Protein AF-A0A6C0JLX3-F1 (afdb_monomer_lite)

Foldseek 3Di:
DQDDDDLVVLVPDFLVVLVVSLVVLVVQQFPADDLVPQDRDPVSSVVSSVRSVVRVVVDHPPDDDDDDDDDDPQDQLADPAPDLCCQLPVPDLVVLCVSCVSNVHDCDDSSVSSVVSVVSNPDDPDDDDDDDDDDDDDDDDDCPDPVVVVVVVVVVVVPDVDPVVLLVLCVVLVQWDAPPVGDTDDSVPDDPVVSSVSSVVSVVPDDDDDDDDDDDDDDDDDDDDDDDDDDDDDDDDDDDDDDDDDDDDDDDDDDDDDPDPLLVVLVPDDLVVLVVVCVVVVFPDWDPDSVRSSLQVVQCVPFHWADVLVPRATPDQWEWEQQGVRTTTHHPVSLPPFDWDDDPNGIYTYHPVSVVVVVVSPPPPPPPPPVPPPPPVLPPAPDCPDPLVVLLLVLLVVLCVLVVHDSVVCPSPHSVRSVVSNVVSVVVVVVVVVVVVVVVVVVLVVVLVVLLVVLCVQVVDDSVVCPPPHSVRSVVSSVVSVVVVVVVVVVPPDDDDDDDDYDDDDDDDDDDDDDDDDDDDDDDDDDDDDDDDDDDPPDPDDPLVVVVVCVVVVPDPVVVVVVSVVVVCVVVVVDD

Structure (mmCIF, N/CA/C/O backbone):
data_AF-A0A6C0JLX3-F1
#
_entry.id   AF-A0A6C0JLX3-F1
#
loop_
_atom_site.group_PDB
_atom_site.id
_atom_site.type_symbol
_atom_site.label_atom_id
_atom_site.label_alt_id
_atom_site.label_comp_id
_atom_site.label_asym_id
_atom_site.label_entity_id
_atom_site.label_seq_id
_atom_site.pdbx_PDB_ins_code
_atom_site.Cartn_x
_atom_site.Cartn_y
_atom_site.Cartn_z
_atom_site.occupancy
_atom_site.B_iso_or_equiv
_atom_site.auth_seq_id
_atom_site.auth_comp_id
_atom_site.auth_asym_id
_atom_site.auth_atom_id
_atom_site.pdbx_PDB_model_num
ATOM 1 N N . MET A 1 1 ? -9.374 -22.641 16.831 1.00 67.62 1 MET A N 1
ATOM 2 C CA . MET A 1 1 ? -9.488 -24.105 16.638 1.00 67.62 1 MET A CA 1
ATOM 3 C C . MET A 1 1 ? -10.239 -24.366 15.337 1.00 67.62 1 MET A C 1
ATOM 5 O O . MET A 1 1 ? -11.322 -23.814 15.183 1.00 67.62 1 MET A O 1
ATOM 9 N N . VAL A 1 2 ? -9.698 -25.148 14.391 1.00 84.81 2 VAL A N 1
ATOM 10 C CA . VAL A 1 2 ? -10.466 -25.536 13.187 1.00 84.81 2 VAL A CA 1
ATOM 11 C C . VAL A 1 2 ? -11.671 -26.399 13.581 1.00 84.81 2 VAL A C 1
ATOM 13 O O . VAL A 1 2 ? -11.497 -27.456 14.186 1.00 84.81 2 VAL A O 1
ATOM 16 N N . LYS A 1 3 ? -12.888 -25.979 13.206 1.00 88.88 3 LYS A N 1
ATOM 17 C CA . LYS A 1 3 ? -14.103 -26.790 13.383 1.00 88.88 3 LYS A CA 1
ATOM 18 C C . LYS A 1 3 ? -13.960 -28.117 12.626 1.00 88.88 3 LYS A C 1
ATOM 20 O O . LYS A 1 3 ? -13.582 -28.139 11.449 1.00 88.88 3 LYS A O 1
ATOM 25 N N . LYS A 1 4 ? -14.254 -29.233 13.299 1.00 93.88 4 LYS A N 1
ATOM 26 C CA . LYS A 1 4 ? -14.321 -30.551 12.661 1.00 93.88 4 LYS A CA 1
ATOM 27 C C . LYS A 1 4 ? -15.535 -30.549 11.731 1.00 93.88 4 LYS A C 1
ATOM 29 O O . LYS A 1 4 ? -16.653 -30.349 12.182 1.00 93.88 4 LYS A O 1
ATOM 34 N N . LEU A 1 5 ? -15.286 -30.699 10.435 1.00 95.75 5 LEU A N 1
ATOM 35 C CA . LEU A 1 5 ? -16.343 -30.761 9.427 1.00 95.75 5 LEU A CA 1
ATOM 36 C C . LEU A 1 5 ? -16.840 -32.198 9.300 1.00 95.75 5 LEU A C 1
ATOM 38 O O . LEU A 1 5 ? -16.037 -33.133 9.275 1.00 95.75 5 LEU A O 1
ATOM 42 N N . GLU A 1 6 ? -18.152 -32.361 9.191 1.00 96.31 6 GLU A N 1
ATOM 43 C CA . GLU A 1 6 ? -18.768 -33.657 8.936 1.00 96.31 6 GLU A CA 1
ATOM 44 C C . GLU A 1 6 ? -18.538 -34.129 7.496 1.00 96.31 6 GLU A C 1
ATOM 46 O O . GLU A 1 6 ? -18.233 -33.355 6.583 1.00 96.31 6 GLU A O 1
ATOM 51 N N . SER A 1 7 ? -18.686 -35.438 7.274 1.00 95.12 7 SER A N 1
ATOM 52 C CA . SER A 1 7 ? -18.474 -36.018 5.945 1.00 95.12 7 SER A CA 1
ATOM 53 C C . SER A 1 7 ? -19.514 -35.567 4.917 1.00 95.12 7 SER A C 1
ATOM 55 O O . SER A 1 7 ? -19.206 -35.640 3.729 1.00 95.12 7 SER A O 1
ATOM 57 N N . SER A 1 8 ? -20.712 -35.168 5.350 1.00 96.31 8 SER A N 1
ATOM 58 C CA . SER A 1 8 ? -21.758 -34.560 4.518 1.00 96.31 8 SER A CA 1
ATOM 59 C C . SER A 1 8 ? -21.269 -33.222 3.967 1.00 96.31 8 SER A C 1
ATOM 61 O O . SER A 1 8 ? -21.089 -33.092 2.763 1.00 96.31 8 SER A O 1
ATOM 63 N N . VAL A 1 9 ? -20.871 -32.305 4.851 1.00 97.31 9 VAL A N 1
ATOM 64 C CA . VAL A 1 9 ? -20.365 -30.969 4.494 1.00 97.31 9 VAL A CA 1
ATOM 65 C C . VAL A 1 9 ? -19.181 -31.044 3.526 1.00 97.31 9 VAL A C 1
ATOM 67 O O . VAL A 1 9 ? -19.121 -30.310 2.546 1.00 97.31 9 VAL A O 1
ATOM 70 N N . LEU A 1 10 ? -18.243 -31.974 3.740 1.00 96.69 10 LEU A N 1
ATOM 71 C CA . LEU A 1 10 ? -17.091 -32.138 2.845 1.00 96.69 10 LEU A CA 1
ATOM 72 C C . LEU A 1 10 ? -17.468 -32.592 1.422 1.00 96.69 10 LEU A C 1
ATOM 74 O O . LEU A 1 10 ? -16.674 -32.370 0.504 1.00 96.69 10 LEU A O 1
ATOM 78 N N . LYS A 1 11 ? -18.618 -33.255 1.226 1.00 96.88 11 LYS A N 1
ATOM 79 C CA . LYS A 1 11 ? -19.082 -33.701 -0.101 1.00 96.88 11 LYS A CA 1
ATOM 80 C C . LYS A 1 11 ? -19.601 -32.547 -0.957 1.00 96.88 11 LYS A C 1
ATOM 82 O O . LYS A 1 11 ? -19.435 -32.619 -2.174 1.00 96.88 11 LYS A O 1
ATOM 87 N N . ASP A 1 12 ? -20.111 -31.494 -0.331 1.00 97.12 12 ASP A N 1
ATOM 88 C CA . ASP A 1 12 ? -20.737 -30.367 -1.030 1.00 97.12 12 ASP A CA 1
ATOM 89 C C . ASP A 1 12 ? -19.744 -29.227 -1.318 1.00 97.12 12 ASP A C 1
ATOM 91 O O . ASP A 1 12 ? -20.023 -28.309 -2.082 1.00 97.12 12 ASP A O 1
ATOM 95 N N . MET A 1 13 ? -18.536 -29.297 -0.750 1.00 97.06 13 MET A N 1
ATOM 96 C CA . MET A 1 13 ? -17.491 -28.295 -0.962 1.00 97.06 13 MET A CA 1
ATOM 97 C C . MET A 1 13 ? -16.813 -28.414 -2.334 1.00 97.06 13 MET A C 1
ATOM 99 O O . MET A 1 13 ? -16.452 -29.513 -2.781 1.00 97.06 13 MET A O 1
ATOM 103 N N . THR A 1 14 ? -16.540 -27.250 -2.934 1.00 97.94 14 THR A N 1
ATOM 104 C CA . THR A 1 14 ? -15.725 -27.090 -4.150 1.00 97.94 14 THR A CA 1
ATOM 105 C C . THR A 1 14 ? -14.242 -27.400 -3.889 1.00 97.94 14 THR A C 1
ATOM 107 O O . THR A 1 14 ? -13.784 -27.382 -2.740 1.00 97.94 14 THR A O 1
ATOM 110 N N . LEU A 1 15 ? -13.437 -27.641 -4.938 1.00 97.25 15 LEU A N 1
ATOM 111 C CA . LEU A 1 15 ? -11.987 -27.870 -4.792 1.00 97.25 15 LEU A CA 1
ATOM 112 C C . LEU A 1 15 ? -11.293 -26.703 -4.089 1.00 97.25 15 LEU A C 1
ATOM 114 O O . LEU A 1 15 ? -10.398 -26.907 -3.263 1.00 97.25 15 LEU A O 1
ATOM 118 N N . SER A 1 16 ? -11.705 -25.478 -4.421 1.00 97.44 16 SER A N 1
ATOM 119 C CA . SER A 1 16 ? -11.171 -24.255 -3.823 1.00 97.44 16 SER A CA 1
ATOM 120 C C . SER A 1 16 ? -11.383 -24.258 -2.311 1.00 97.44 16 SER A C 1
ATOM 122 O O . SER A 1 16 ? -10.439 -24.026 -1.549 1.00 97.44 16 SER A O 1
ATOM 124 N N . ASP A 1 17 ? -12.584 -24.619 -1.862 1.00 97.81 17 ASP A N 1
ATOM 125 C CA . ASP A 1 17 ? -12.930 -24.617 -0.442 1.00 97.81 17 ASP A CA 1
ATOM 126 C C . ASP A 1 17 ? -12.269 -25.776 0.307 1.00 97.81 17 ASP A C 1
ATOM 128 O O . ASP A 1 17 ? -11.737 -25.581 1.402 1.00 97.81 17 ASP A O 1
ATOM 132 N N . LEU A 1 18 ? -12.174 -26.957 -0.312 1.00 98.12 18 LEU A N 1
ATOM 133 C CA . LEU A 1 18 ? -11.423 -28.083 0.248 1.00 98.12 18 LEU A CA 1
ATOM 134 C C . LEU A 1 18 ? -9.931 -27.749 0.407 1.00 98.12 18 LEU A C 1
ATOM 136 O O . LEU A 1 18 ? -9.337 -28.055 1.442 1.00 98.12 18 LEU A O 1
ATOM 140 N N . LYS A 1 19 ? -9.310 -27.075 -0.573 1.00 98.00 19 LYS A N 1
ATOM 141 C CA . LYS A 1 19 ? -7.907 -26.631 -0.478 1.00 98.00 19 LYS A CA 1
ATOM 142 C C . LYS A 1 19 ? -7.716 -25.554 0.588 1.00 98.00 19 LYS A C 1
ATOM 144 O O . LYS A 1 19 ? -6.717 -25.598 1.312 1.00 98.00 19 LYS A O 1
ATOM 149 N N . LYS A 1 20 ? -8.651 -24.605 0.720 1.00 97.81 20 LYS A N 1
ATOM 150 C CA . LYS A 1 20 ? -8.637 -23.603 1.802 1.00 97.81 20 LYS A CA 1
ATOM 151 C C . LYS A 1 20 ? -8.721 -24.277 3.172 1.00 97.81 20 LYS A C 1
ATOM 153 O O . LYS A 1 20 ? -7.912 -23.963 4.045 1.00 97.81 20 LYS A O 1
ATOM 158 N N . HIS A 1 21 ? -9.618 -25.250 3.338 1.00 97.69 21 HIS A N 1
ATOM 159 C CA . HIS A 1 21 ? -9.776 -25.983 4.596 1.00 97.69 21 HIS A CA 1
ATOM 160 C C . HIS A 1 21 ? -8.551 -26.840 4.931 1.00 97.69 21 HIS A C 1
ATOM 162 O O . HIS A 1 21 ? -8.028 -26.765 6.041 1.00 97.69 21 HIS A O 1
ATOM 168 N N . ALA A 1 22 ? -8.002 -27.570 3.954 1.00 97.56 22 ALA A N 1
ATOM 169 C CA . ALA A 1 22 ? -6.751 -28.317 4.113 1.00 97.56 22 ALA A CA 1
ATOM 170 C C . ALA A 1 22 ? -5.570 -27.405 4.495 1.00 97.56 22 ALA A C 1
ATOM 172 O O . ALA A 1 22 ? -4.729 -27.771 5.320 1.00 97.56 22 ALA A O 1
ATOM 173 N N . LYS A 1 23 ? -5.516 -26.185 3.943 1.00 97.56 23 LYS A N 1
ATOM 174 C CA . LYS A 1 23 ? -4.525 -25.169 4.321 1.00 97.56 23 LYS A CA 1
ATOM 175 C C . LYS A 1 23 ? -4.720 -24.664 5.748 1.00 97.56 23 LYS A C 1
ATOM 177 O O . LYS A 1 23 ? -3.721 -24.467 6.437 1.00 97.56 23 LYS A O 1
ATOM 182 N N . SER A 1 24 ? -5.964 -24.487 6.193 1.00 96.69 24 SER A N 1
ATOM 183 C CA . SER A 1 24 ? -6.276 -24.137 7.583 1.00 96.69 24 SER A CA 1
ATOM 184 C C . SER A 1 24 ? -5.851 -25.245 8.546 1.00 96.69 24 SER A C 1
ATOM 186 O O . SER A 1 24 ? -5.139 -24.971 9.503 1.00 96.69 24 SER A O 1
ATOM 188 N N . LEU A 1 25 ? -6.187 -26.504 8.247 1.00 96.75 25 LEU A N 1
ATOM 189 C CA . LEU A 1 25 ? -5.759 -27.661 9.041 1.00 96.75 25 LEU A CA 1
ATOM 190 C C . LEU A 1 25 ? -4.231 -27.740 9.144 1.00 96.75 25 LEU A C 1
ATOM 192 O O . LEU A 1 25 ? -3.691 -27.916 10.231 1.00 96.75 25 LEU A O 1
ATOM 196 N N . ARG A 1 26 ? -3.506 -27.534 8.040 1.00 96.56 26 ARG A N 1
ATOM 197 C CA . ARG A 1 26 ? -2.037 -27.520 8.076 1.00 96.56 26 ARG A CA 1
ATOM 198 C C . ARG A 1 26 ? -1.473 -26.407 8.970 1.00 96.56 26 ARG A C 1
ATOM 200 O O . ARG A 1 26 ? -0.480 -26.640 9.649 1.00 96.56 26 ARG A O 1
ATOM 207 N N . ARG A 1 27 ? -2.067 -25.206 8.956 1.00 95.75 27 ARG A N 1
ATOM 208 C CA . ARG A 1 27 ? -1.650 -24.089 9.829 1.00 95.75 27 ARG A CA 1
ATOM 209 C C . ARG A 1 27 ? -1.878 -24.399 11.306 1.00 95.75 27 ARG A C 1
ATOM 211 O O . ARG A 1 27 ? -1.052 -24.025 12.124 1.00 95.75 27 ARG A O 1
ATOM 218 N N . ASP A 1 28 ? -2.941 -25.133 11.610 1.00 94.94 28 ASP A N 1
ATOM 219 C CA . ASP A 1 28 ? -3.299 -25.547 12.968 1.00 94.94 28 ASP A CA 1
ATOM 220 C C . ASP A 1 28 ? -2.523 -26.787 13.460 1.00 94.94 28 ASP A C 1
ATOM 222 O O . ASP A 1 28 ? -2.840 -27.316 14.526 1.00 94.94 28 ASP A O 1
ATOM 226 N N . GLY A 1 29 ? -1.520 -27.256 12.706 1.00 95.38 29 GLY A N 1
ATOM 227 C CA . GLY A 1 29 ? -0.649 -28.366 13.106 1.00 95.38 29 GLY A CA 1
ATOM 228 C C . GLY A 1 29 ? -1.209 -29.759 12.811 1.00 95.38 29 GLY A C 1
ATOM 229 O O . GLY A 1 29 ? -0.766 -30.736 13.405 1.00 95.38 29 GLY A O 1
ATOM 230 N N . TYR A 1 30 ? -2.188 -29.887 11.914 1.00 96.81 30 TYR A N 1
ATOM 231 C CA . TYR A 1 30 ? -2.655 -31.201 11.472 1.00 96.81 30 TYR A CA 1
ATOM 232 C C . TYR A 1 30 ? -1.734 -31.781 10.380 1.00 96.81 30 TYR A C 1
ATOM 234 O O . TYR A 1 30 ? -1.293 -31.041 9.488 1.00 96.81 30 TYR A O 1
ATOM 242 N N . PRO A 1 31 ? -1.484 -33.105 10.373 1.00 95.88 31 PRO A N 1
ATOM 243 C CA . PRO A 1 31 ? -0.591 -33.760 9.417 1.00 95.88 31 PRO A CA 1
ATOM 244 C C . PRO A 1 31 ? -1.253 -33.910 8.036 1.00 95.88 31 PRO A C 1
ATOM 246 O O . PRO A 1 31 ? -1.724 -34.979 7.651 1.00 95.88 31 PRO A O 1
ATOM 249 N N . ILE A 1 32 ? -1.300 -32.817 7.269 1.00 97.12 32 ILE A N 1
ATOM 250 C CA . ILE A 1 32 ? -1.828 -32.793 5.899 1.00 97.12 32 ILE A CA 1
ATOM 251 C C . ILE A 1 32 ? -0.867 -32.067 4.945 1.00 97.12 32 ILE A C 1
ATOM 253 O O . ILE A 1 32 ? -0.578 -30.876 5.073 1.00 97.12 32 ILE A O 1
ATOM 257 N N . SER A 1 33 ? -0.353 -32.794 3.956 1.00 95.88 33 SER A N 1
ATOM 258 C CA . SER A 1 33 ? 0.584 -32.305 2.933 1.00 95.88 33 SER A CA 1
ATOM 259 C C . SER A 1 33 ? 0.150 -32.791 1.545 1.00 95.88 33 SER A C 1
ATOM 261 O O . SER A 1 33 ? -0.835 -33.504 1.434 1.00 95.88 33 SER A O 1
ATOM 263 N N . GLY A 1 34 ? 0.794 -32.358 0.457 1.00 96.06 34 GLY A N 1
ATOM 264 C CA . GLY A 1 34 ? 0.523 -32.878 -0.899 1.00 96.06 34 GLY A CA 1
ATOM 265 C C . GLY A 1 34 ? -0.773 -32.417 -1.591 1.00 96.06 34 GLY A C 1
ATOM 266 O O . GLY A 1 34 ? -0.861 -32.512 -2.812 1.00 96.06 34 GLY A O 1
ATOM 267 N N . TYR A 1 35 ? -1.734 -31.827 -0.872 1.00 96.81 35 TYR A N 1
ATOM 268 C CA . TYR A 1 35 ? -3.031 -31.399 -1.429 1.00 96.81 35 TYR A CA 1
ATOM 269 C C . TYR A 1 35 ? -2.952 -30.321 -2.528 1.00 96.81 35 TYR A C 1
ATOM 271 O O . TYR A 1 35 ? -3.917 -30.102 -3.256 1.00 96.81 35 TYR A O 1
ATOM 279 N N . SER A 1 36 ? -1.820 -29.623 -2.670 1.00 95.62 36 SER A N 1
ATOM 280 C CA . SER A 1 36 ? -1.644 -28.578 -3.686 1.00 95.62 36 SER A CA 1
ATOM 281 C C . SER A 1 36 ? -1.545 -29.123 -5.112 1.00 95.62 36 SER A C 1
ATOM 283 O O . SER A 1 36 ? -1.815 -28.375 -6.046 1.00 95.62 36 SER A O 1
ATOM 285 N N . LYS A 1 37 ? -1.153 -30.395 -5.275 1.00 96.19 37 LYS A N 1
ATOM 286 C CA . LYS A 1 37 ? -0.975 -31.048 -6.584 1.00 96.19 37 LYS A CA 1
ATOM 287 C C . LYS A 1 37 ? -2.277 -31.611 -7.165 1.00 96.19 37 LYS A C 1
ATOM 289 O O . LYS A 1 37 ? -2.290 -31.993 -8.324 1.00 96.19 37 LYS A O 1
ATOM 294 N N . LEU A 1 38 ? -3.340 -31.663 -6.362 1.00 96.75 38 LEU A N 1
ATOM 295 C CA . LEU A 1 38 ? -4.635 -32.205 -6.762 1.00 96.75 38 LEU A CA 1
ATOM 296 C C . LEU A 1 38 ? -5.358 -31.231 -7.702 1.00 96.75 38 LEU A C 1
ATOM 298 O O . LEU A 1 38 ? -5.385 -30.021 -7.446 1.00 96.75 38 LEU A O 1
ATOM 302 N N . SER A 1 39 ? -5.914 -31.760 -8.785 1.00 95.81 39 SER A N 1
ATOM 303 C CA . SER A 1 39 ? -6.692 -31.041 -9.797 1.00 95.81 39 SER A CA 1
ATOM 304 C C . SER A 1 39 ? -8.196 -31.091 -9.488 1.00 95.81 39 SER A C 1
ATOM 306 O O . SER A 1 39 ? -8.599 -31.629 -8.459 1.00 95.81 39 SER A O 1
ATOM 308 N N . ASP A 1 40 ? -9.031 -30.506 -10.351 1.00 96.56 40 ASP A N 1
ATOM 309 C CA . ASP A 1 40 ? -10.498 -30.479 -10.190 1.00 96.56 40 ASP A CA 1
ATOM 310 C C . ASP A 1 40 ? -11.189 -31.736 -10.739 1.00 96.56 40 ASP A C 1
ATOM 312 O O . ASP A 1 40 ? -12.342 -31.716 -11.160 1.00 96.56 40 ASP A O 1
ATOM 316 N N . THR A 1 41 ? -10.470 -32.861 -10.772 1.00 97.44 41 THR A N 1
ATOM 317 C CA . THR A 1 41 ? -11.065 -34.139 -11.162 1.00 97.44 41 THR A CA 1
ATOM 318 C C . THR A 1 41 ? -11.849 -34.740 -9.986 1.00 97.44 41 THR A C 1
ATOM 320 O O . THR A 1 41 ? -11.424 -34.624 -8.829 1.00 97.44 41 THR A O 1
ATOM 323 N N . PRO A 1 42 ? -12.966 -35.454 -10.230 1.00 97.12 42 PRO A N 1
ATOM 324 C CA . PRO A 1 42 ? -13.740 -36.102 -9.163 1.00 97.12 42 PRO A CA 1
ATOM 325 C C . PRO A 1 42 ? -12.912 -37.064 -8.288 1.00 97.12 42 PRO A C 1
ATOM 327 O O . PRO A 1 42 ? -13.140 -37.175 -7.079 1.00 97.12 42 PRO A O 1
ATOM 330 N N . SER A 1 43 ? -11.911 -37.727 -8.882 1.00 97.25 43 SER A N 1
ATOM 331 C CA . SER A 1 43 ? -10.976 -38.618 -8.180 1.00 97.25 43 SER A CA 1
ATOM 332 C C . SER A 1 43 ? -10.066 -37.857 -7.205 1.00 97.25 43 SER A C 1
ATOM 334 O O . SER A 1 43 ? -9.931 -38.236 -6.034 1.00 97.25 43 SER A O 1
ATOM 336 N N . ASP A 1 44 ? -9.507 -36.728 -7.642 1.00 97.19 44 ASP A N 1
ATOM 337 C CA . ASP A 1 44 ? -8.653 -35.871 -6.816 1.00 97.19 44 ASP A CA 1
ATOM 338 C C . ASP A 1 44 ? -9.441 -35.202 -5.685 1.00 97.19 44 ASP A C 1
ATOM 340 O O . ASP A 1 44 ? -8.977 -35.144 -4.543 1.00 97.19 44 ASP A O 1
ATOM 344 N N . MET A 1 45 ? -10.675 -34.780 -5.967 1.00 97.69 45 MET A N 1
ATOM 345 C CA . MET A 1 45 ? -11.615 -34.253 -4.976 1.00 97.69 45 MET A CA 1
ATOM 346 C C . MET A 1 45 ? -11.927 -35.280 -3.882 1.00 97.69 45 MET A C 1
ATOM 348 O O . MET A 1 45 ? -11.849 -34.982 -2.685 1.00 97.69 45 MET A O 1
ATOM 352 N N . SER A 1 46 ? -12.214 -36.526 -4.272 1.00 97.75 46 SER A N 1
ATOM 353 C CA . SER A 1 46 ? -12.414 -37.643 -3.340 1.00 97.75 46 SER A CA 1
ATOM 354 C C . SER A 1 46 ? -11.165 -37.909 -2.492 1.00 97.75 46 SER A C 1
ATOM 356 O O . SER A 1 46 ? -11.255 -38.103 -1.272 1.00 97.75 46 SER A O 1
ATOM 358 N N . THR A 1 47 ? -9.984 -37.841 -3.111 1.00 98.06 47 THR A N 1
ATOM 359 C CA . THR A 1 47 ? -8.689 -37.997 -2.436 1.00 98.06 47 THR A CA 1
ATOM 360 C C . THR A 1 47 ? -8.457 -36.888 -1.410 1.00 98.06 47 THR A C 1
ATOM 362 O O . THR A 1 47 ? -8.150 -37.184 -0.252 1.00 98.06 47 THR A O 1
ATOM 365 N N . LEU A 1 48 ? -8.709 -35.625 -1.763 1.00 98.25 48 LEU A N 1
ATOM 366 C CA . LEU A 1 48 ? -8.578 -34.490 -0.848 1.00 98.25 48 LEU A CA 1
ATOM 367 C C . LEU A 1 48 ? -9.523 -34.606 0.356 1.00 98.25 48 LEU A C 1
ATOM 369 O O . LEU A 1 48 ? -9.101 -34.424 1.499 1.00 98.25 48 LEU A O 1
ATOM 373 N N . ARG A 1 49 ? -10.783 -34.998 0.130 1.00 98.31 49 ARG A N 1
ATOM 374 C CA . ARG A 1 49 ? -11.760 -35.250 1.206 1.00 98.31 49 ARG A CA 1
ATOM 375 C C . ARG A 1 49 ? -11.295 -36.363 2.150 1.00 98.31 49 ARG A C 1
ATOM 377 O O . ARG A 1 49 ? -11.473 -36.261 3.364 1.00 98.31 49 ARG A O 1
ATOM 384 N N . LYS A 1 50 ? -10.683 -37.435 1.627 1.00 98.06 50 LYS A N 1
ATOM 385 C CA . LYS A 1 50 ? -10.085 -38.507 2.450 1.00 98.06 50 LYS A CA 1
ATOM 386 C C . LYS A 1 50 ? -8.900 -37.990 3.270 1.00 98.06 50 LYS A C 1
ATOM 388 O O . LYS A 1 50 ? -8.797 -38.333 4.445 1.00 98.06 50 LYS A O 1
ATOM 393 N N . MET A 1 51 ? -8.045 -37.149 2.690 1.00 98.12 51 MET A N 1
ATOM 394 C CA . MET A 1 51 ? -6.904 -36.551 3.394 1.00 98.12 51 MET A CA 1
ATOM 395 C C . MET A 1 51 ? -7.348 -35.636 4.537 1.00 98.12 51 MET A C 1
ATOM 397 O O . MET A 1 51 ? -6.826 -35.759 5.641 1.00 98.12 51 MET A O 1
ATOM 401 N N . ILE A 1 52 ? -8.349 -34.782 4.305 1.00 97.88 52 ILE A N 1
ATOM 402 C CA . ILE A 1 52 ? -8.934 -33.907 5.333 1.00 97.88 52 ILE A CA 1
ATOM 403 C C . ILE A 1 52 ? -9.492 -34.733 6.498 1.00 97.88 52 ILE A C 1
ATOM 405 O O . ILE A 1 52 ? -9.157 -34.459 7.650 1.00 97.88 52 ILE A O 1
ATOM 409 N N . ARG A 1 53 ? -10.266 -35.790 6.213 1.00 97.81 53 ARG A N 1
ATOM 410 C CA . ARG A 1 53 ? -10.808 -36.682 7.253 1.00 97.81 53 ARG A CA 1
ATOM 411 C C . ARG A 1 53 ? -9.713 -37.414 8.028 1.00 97.81 53 ARG A C 1
ATOM 413 O O . ARG A 1 53 ? -9.799 -37.508 9.249 1.00 97.81 53 ARG A O 1
ATOM 420 N N . ARG A 1 54 ? -8.674 -37.913 7.344 1.00 97.50 54 ARG A N 1
ATOM 421 C CA . ARG A 1 54 ? -7.518 -38.559 7.991 1.00 97.50 54 ARG A CA 1
ATOM 422 C C . ARG A 1 54 ? -6.786 -37.593 8.915 1.00 97.50 54 ARG A C 1
ATOM 424 O O . ARG A 1 54 ? -6.502 -37.963 10.045 1.00 97.50 54 ARG A O 1
ATOM 431 N N . ALA A 1 55 ? -6.551 -36.363 8.467 1.00 97.19 55 ALA A N 1
ATOM 432 C CA . ALA A 1 55 ? -5.914 -35.332 9.275 1.00 97.19 55 ALA A CA 1
ATOM 433 C C . ALA A 1 55 ? -6.763 -34.987 10.509 1.00 97.19 55 ALA A C 1
ATOM 435 O O . ALA A 1 55 ? -6.265 -35.042 11.626 1.00 97.19 55 ALA A O 1
ATOM 436 N N . GLN A 1 56 ? -8.066 -34.738 10.338 1.00 96.62 56 GLN A N 1
ATOM 437 C CA . GLN A 1 56 ? -8.984 -34.472 11.455 1.00 96.62 56 GLN A CA 1
ATOM 438 C C . GLN A 1 56 ? -9.076 -35.639 12.449 1.00 96.62 56 GLN A C 1
ATOM 440 O O . GLN A 1 56 ? -9.232 -35.396 13.642 1.00 96.62 56 GLN A O 1
ATOM 445 N N . LYS A 1 57 ? -8.983 -36.891 11.976 1.00 96.44 57 LYS A N 1
ATOM 446 C CA . LYS A 1 57 ? -8.964 -38.089 12.830 1.00 96.44 57 LYS A CA 1
ATOM 447 C C . LYS A 1 57 ? -7.631 -38.262 13.564 1.00 96.44 57 LYS A C 1
ATOM 449 O O . LYS A 1 57 ? -7.645 -38.682 14.710 1.00 96.44 57 LYS A O 1
ATOM 454 N N . ALA A 1 58 ? -6.512 -37.939 12.916 1.00 94.56 58 ALA A N 1
ATOM 455 C CA . ALA A 1 58 ? -5.180 -38.004 13.518 1.00 94.56 58 ALA A CA 1
ATOM 456 C C . ALA A 1 58 ? -4.966 -36.943 14.613 1.00 94.56 58 ALA A C 1
ATOM 458 O O . ALA A 1 58 ? -4.078 -37.099 15.441 1.00 94.56 58 ALA A O 1
ATOM 459 N N . GLY A 1 59 ? -5.778 -35.882 14.623 1.00 94.81 59 GLY A N 1
ATOM 460 C CA . GLY A 1 59 ? -5.620 -34.772 15.554 1.00 94.81 59 GLY A CA 1
ATOM 461 C C . GLY A 1 59 ? -4.469 -33.844 15.164 1.00 94.81 59 GLY A C 1
ATOM 462 O O . GLY A 1 59 ? -3.813 -34.013 14.131 1.00 94.81 59 GLY A O 1
ATOM 463 N N . LYS A 1 60 ? -4.251 -32.814 15.984 1.00 93.94 60 LYS A N 1
ATOM 464 C CA . LYS A 1 60 ? -3.050 -31.983 15.872 1.00 93.94 60 LYS A CA 1
ATOM 465 C C . LYS A 1 60 ? -1.866 -32.849 16.267 1.00 93.94 60 LYS A C 1
ATOM 467 O O . LYS A 1 60 ? -1.937 -33.513 17.298 1.00 93.94 60 LYS A O 1
ATOM 472 N N . SER A 1 61 ? -0.790 -32.837 15.486 1.00 84.50 61 SER A N 1
ATOM 473 C CA . SER A 1 61 ? 0.453 -33.436 15.957 1.00 84.50 61 SER A CA 1
ATOM 474 C C . SER A 1 61 ? 0.925 -32.598 17.143 1.00 84.50 61 SER A C 1
ATOM 476 O O . SER A 1 61 ? 1.444 -31.497 16.948 1.00 84.50 61 SER A O 1
ATOM 478 N N . SER A 1 62 ? 0.681 -33.078 18.365 1.00 59.44 62 SER A N 1
ATOM 479 C CA . SER A 1 62 ? 1.384 -32.610 19.557 1.00 59.44 62 SER A CA 1
ATOM 480 C C . SER A 1 62 ? 2.864 -32.661 19.215 1.00 59.44 62 SER A C 1
ATOM 482 O O . SER A 1 62 ? 3.318 -33.694 18.726 1.00 59.44 62 SER A O 1
ATOM 484 N N . GLY A 1 63 ? 3.586 -31.552 19.353 1.00 59.44 63 GLY A N 1
ATOM 485 C CA . GLY A 1 63 ? 5.001 -31.504 19.007 1.00 59.44 63 GLY A CA 1
ATOM 486 C C . GLY A 1 63 ? 5.768 -32.623 19.708 1.00 59.44 63 GLY A C 1
ATOM 487 O O . GLY A 1 63 ? 6.062 -32.525 20.890 1.00 59.44 63 GLY A O 1
ATOM 488 N N . SER A 1 64 ? 6.075 -33.688 18.976 1.00 40.94 64 SER A N 1
ATOM 489 C CA . SER A 1 64 ? 7.070 -34.682 19.333 1.00 40.94 64 SER A CA 1
ATOM 490 C C . SER A 1 64 ? 7.671 -35.247 18.050 1.00 40.94 64 SER A C 1
ATOM 492 O O . SER A 1 64 ? 6.995 -35.525 17.057 1.00 40.94 64 SER A O 1
ATOM 494 N N . SER A 1 65 ? 8.996 -35.289 18.072 1.00 39.28 65 SER A N 1
ATOM 495 C CA . SER A 1 65 ? 9.915 -35.732 17.035 1.00 39.28 65 SER A CA 1
ATOM 496 C C . SER A 1 65 ? 9.505 -37.053 16.361 1.00 39.28 65 SER A C 1
ATOM 498 O O . SER A 1 65 ? 8.872 -37.904 16.988 1.00 39.28 65 SER A O 1
ATOM 500 N N . PRO A 1 66 ? 9.887 -37.278 15.089 1.00 41.25 66 PRO A N 1
ATOM 501 C CA . PRO A 1 66 ? 9.613 -38.537 14.405 1.00 41.25 66 PRO A CA 1
ATOM 502 C C . PRO A 1 66 ? 10.268 -39.722 15.137 1.00 41.25 66 PRO A C 1
ATOM 504 O O . PRO A 1 66 ? 11.468 -39.719 15.401 1.00 41.25 66 PRO A O 1
ATOM 507 N N . LYS A 1 67 ? 9.446 -40.732 15.455 1.00 34.50 67 LYS A N 1
ATOM 508 C CA . LYS A 1 67 ? 9.806 -42.000 16.108 1.00 34.50 67 LYS A CA 1
ATOM 509 C C . LYS A 1 67 ? 10.965 -42.709 15.396 1.00 34.50 67 LYS A C 1
ATOM 511 O O . LYS A 1 67 ? 10.854 -43.061 14.222 1.00 34.50 67 LYS A O 1
ATOM 516 N N . ALA A 1 68 ? 12.020 -42.973 16.162 1.00 37.84 68 ALA A N 1
ATOM 517 C CA . ALA A 1 68 ? 13.094 -43.899 15.845 1.00 37.84 68 ALA A CA 1
ATOM 518 C C . ALA A 1 68 ? 12.627 -45.359 15.980 1.00 37.84 68 ALA A C 1
ATOM 520 O O . ALA A 1 68 ? 11.845 -45.708 16.866 1.00 37.84 68 ALA A O 1
ATOM 521 N N . SER A 1 69 ? 13.149 -46.204 15.096 1.00 35.91 69 SER A N 1
ATOM 522 C CA . SER A 1 69 ? 13.245 -47.652 15.264 1.00 35.91 69 SER A CA 1
ATOM 523 C C . SER A 1 69 ? 14.185 -48.006 16.427 1.00 35.91 69 SER A C 1
ATOM 525 O O . SER A 1 69 ? 15.112 -47.259 16.722 1.00 35.91 69 SER A O 1
ATOM 527 N N . SER A 1 70 ? 13.929 -49.155 17.048 1.00 32.34 70 SER A N 1
ATOM 528 C CA . SER A 1 70 ? 14.518 -49.756 18.255 1.00 32.34 70 SER A CA 1
ATOM 529 C C . SER A 1 70 ? 16.012 -49.474 18.554 1.00 32.34 70 SER A C 1
ATOM 531 O O . SER A 1 70 ? 16.827 -49.400 17.631 1.00 32.34 70 SER A O 1
ATOM 533 N N . PRO A 1 71 ? 16.413 -49.389 19.842 1.00 38.75 71 PRO A N 1
ATOM 534 C CA . PRO A 1 71 ? 17.738 -48.928 20.249 1.00 38.75 71 PRO A CA 1
ATOM 535 C C . PRO A 1 71 ? 18.821 -49.989 20.004 1.00 38.75 71 PRO A C 1
ATOM 537 O O . PRO A 1 71 ? 18.904 -51.000 20.699 1.00 38.75 71 PRO A O 1
ATOM 540 N N . LYS A 1 72 ? 19.713 -49.726 19.043 1.00 38.44 72 LYS A N 1
ATOM 541 C CA . LYS A 1 72 ? 21.070 -50.290 19.044 1.00 38.44 72 LYS A CA 1
ATOM 542 C C . LYS A 1 72 ? 21.941 -49.432 19.962 1.00 38.44 72 LYS A C 1
ATOM 544 O O . LYS A 1 72 ? 21.929 -48.209 19.844 1.00 38.44 72 LYS A O 1
ATOM 549 N N . LYS A 1 73 ? 22.691 -50.083 20.861 1.00 37.25 73 LYS A N 1
ATOM 550 C CA . LYS A 1 73 ? 23.745 -49.481 21.697 1.00 37.25 73 LYS A CA 1
ATOM 551 C C . LYS A 1 73 ? 24.540 -48.454 20.878 1.00 37.25 73 LYS A C 1
ATOM 553 O O . LYS A 1 73 ? 25.172 -48.819 19.889 1.00 37.25 73 LYS A O 1
ATOM 558 N N . ARG A 1 74 ? 24.476 -47.180 21.278 1.00 39.22 74 ARG A N 1
ATOM 559 C CA . ARG A 1 74 ? 25.219 -46.078 20.655 1.00 39.22 74 ARG A CA 1
ATOM 560 C C . ARG A 1 74 ? 26.710 -46.269 20.931 1.00 39.22 74 ARG A C 1
ATOM 562 O O . ARG A 1 74 ? 27.179 -45.982 22.026 1.00 39.22 74 ARG A O 1
ATOM 569 N N . SER A 1 75 ? 27.443 -46.764 19.941 1.00 49.09 75 SER A N 1
ATOM 570 C CA . SER A 1 75 ? 28.883 -46.533 19.831 1.00 49.09 75 SER A CA 1
ATOM 571 C C . SER A 1 75 ? 29.109 -45.038 19.588 1.00 49.09 75 SER A C 1
ATOM 573 O O . SER A 1 75 ? 28.387 -44.443 18.787 1.00 49.09 75 SER A O 1
ATOM 575 N N . GLY A 1 76 ? 30.062 -44.430 20.299 1.00 65.44 76 GLY A N 1
ATOM 576 C CA . GLY A 1 76 ? 30.337 -42.991 20.248 1.00 65.44 76 GLY A CA 1
ATOM 577 C C . GLY A 1 76 ? 30.468 -42.454 18.821 1.00 65.44 76 GLY A C 1
ATOM 578 O O . GLY A 1 76 ? 31.091 -43.080 17.962 1.00 65.44 76 GLY A O 1
ATOM 579 N N . CYS A 1 77 ? 29.857 -41.296 18.569 1.00 78.94 77 CYS A N 1
ATOM 580 C CA . CYS A 1 77 ? 29.906 -40.648 17.267 1.00 78.94 77 CYS A CA 1
ATOM 581 C C . CYS A 1 77 ? 31.306 -40.058 17.040 1.00 78.94 77 CYS A C 1
ATOM 583 O O . CYS A 1 77 ? 31.592 -38.939 17.454 1.00 78.94 77 CYS A O 1
ATOM 585 N N . SER A 1 78 ? 32.201 -40.832 16.427 1.00 77.00 78 SER A N 1
ATOM 586 C CA . SER A 1 78 ? 33.537 -40.367 16.053 1.00 77.00 78 SER A CA 1
ATOM 587 C C . SER A 1 78 ? 33.517 -39.857 14.616 1.00 77.00 78 SER A C 1
ATOM 589 O O . SER A 1 78 ? 33.271 -40.612 13.673 1.00 77.00 78 SER A O 1
ATOM 591 N N . THR A 1 79 ? 33.773 -38.563 14.432 1.00 83.50 79 THR A N 1
ATOM 592 C CA . THR A 1 79 ? 33.935 -37.982 13.097 1.00 83.50 79 THR A CA 1
ATOM 593 C C . THR A 1 79 ? 35.413 -37.742 12.810 1.00 83.50 79 THR A C 1
ATOM 595 O O . THR A 1 79 ? 36.028 -36.883 13.433 1.00 83.50 79 THR A O 1
ATOM 598 N N . ASN A 1 80 ? 35.977 -38.446 11.826 1.00 85.94 80 ASN A N 1
ATOM 599 C CA . ASN A 1 80 ? 37.382 -38.312 11.404 1.00 85.94 80 ASN A CA 1
ATOM 600 C C . ASN A 1 80 ? 37.637 -37.057 10.540 1.00 85.94 80 ASN A C 1
ATOM 602 O O . ASN A 1 80 ? 38.255 -37.126 9.476 1.00 85.94 80 ASN A O 1
ATOM 606 N N . PHE A 1 81 ? 37.107 -35.899 10.935 1.00 90.38 81 PHE A N 1
ATOM 607 C CA . PHE A 1 81 ? 37.370 -34.641 10.240 1.00 90.38 81 PHE A CA 1
ATOM 608 C C . PHE A 1 81 ? 38.509 -33.891 10.928 1.00 90.38 81 PHE A C 1
ATOM 610 O O . PHE A 1 81 ? 38.396 -33.540 12.091 1.00 90.38 81 PHE A O 1
ATOM 617 N N . GLU A 1 82 ? 39.574 -33.574 10.193 1.00 89.81 82 GLU A N 1
ATOM 618 C CA . GLU A 1 82 ? 40.698 -32.791 10.735 1.00 89.81 82 GLU A CA 1
ATOM 619 C C . GLU A 1 82 ? 40.314 -31.331 11.023 1.00 89.81 82 GLU A C 1
ATOM 621 O O . GLU A 1 82 ? 40.813 -30.711 11.954 1.00 89.81 82 GLU A O 1
ATOM 626 N N . ASN A 1 83 ? 39.448 -30.740 10.191 1.00 92.50 83 ASN A N 1
ATOM 627 C CA . ASN A 1 83 ? 38.983 -29.363 10.346 1.00 92.50 83 ASN A CA 1
ATOM 628 C C . ASN A 1 83 ? 37.699 -29.093 9.543 1.00 92.50 83 ASN A C 1
ATOM 630 O O . ASN A 1 83 ? 37.248 -29.898 8.719 1.00 92.50 83 ASN A O 1
ATOM 634 N N . VAL A 1 84 ? 37.114 -27.908 9.758 1.00 93.94 84 VAL A N 1
ATOM 635 C CA . VAL A 1 84 ? 35.851 -27.485 9.123 1.00 93.94 84 VAL A CA 1
ATOM 636 C C . VAL A 1 84 ? 35.972 -27.500 7.598 1.00 93.94 84 VAL A C 1
ATOM 638 O O . VAL A 1 84 ? 35.038 -27.897 6.902 1.00 93.94 84 VAL A O 1
ATOM 641 N N . THR A 1 85 ? 37.136 -27.122 7.068 1.00 94.31 85 THR A N 1
ATOM 642 C CA . THR A 1 85 ? 37.407 -27.091 5.627 1.00 94.31 85 THR A CA 1
ATOM 643 C C . THR A 1 85 ? 37.426 -28.497 5.026 1.00 94.31 85 THR A C 1
ATOM 645 O O . THR A 1 85 ? 36.879 -28.695 3.939 1.00 94.31 85 THR A O 1
ATOM 648 N N . HIS A 1 86 ? 37.986 -29.483 5.734 1.00 95.62 86 HIS A N 1
ATOM 649 C CA . HIS A 1 86 ? 37.991 -30.892 5.341 1.00 95.62 86 HIS A CA 1
ATOM 650 C C . HIS A 1 86 ? 36.556 -31.429 5.230 1.00 95.62 86 HIS A C 1
ATOM 652 O O . HIS A 1 86 ? 36.158 -31.943 4.182 1.00 95.62 86 HIS A O 1
ATOM 658 N N . CYS A 1 87 ? 35.734 -31.198 6.257 1.00 95.50 87 CYS A N 1
ATOM 659 C CA . CYS A 1 87 ? 34.321 -31.579 6.251 1.00 95.50 87 CYS A CA 1
ATOM 660 C C . CYS A 1 87 ? 33.533 -30.876 5.125 1.00 95.50 87 CYS A C 1
ATOM 662 O O . CYS A 1 87 ? 32.801 -31.514 4.365 1.00 95.50 87 CYS A O 1
ATOM 664 N N . GLN A 1 88 ? 33.729 -29.568 4.931 1.00 95.00 88 GLN A N 1
ATOM 665 C CA . GLN A 1 88 ? 33.000 -28.808 3.913 1.00 95.00 88 GLN A CA 1
ATOM 666 C C . GLN A 1 88 ? 33.402 -29.147 2.475 1.00 95.00 88 GLN A C 1
ATOM 668 O O . GLN A 1 88 ? 32.527 -29.192 1.606 1.00 95.00 88 GLN A O 1
ATOM 673 N N . LYS A 1 89 ? 34.694 -29.343 2.190 1.00 95.06 89 LYS A N 1
ATOM 674 C CA . LYS A 1 89 ? 35.185 -29.510 0.812 1.00 95.06 89 LYS A CA 1
ATOM 675 C C . LYS A 1 89 ? 35.273 -30.968 0.379 1.00 95.06 89 LYS A C 1
ATOM 677 O O . LYS A 1 89 ? 34.932 -31.258 -0.762 1.00 95.06 89 LYS A O 1
ATOM 682 N N . LYS A 1 90 ? 35.701 -31.873 1.263 1.00 94.00 90 LYS A N 1
ATOM 683 C CA . LYS A 1 90 ? 35.989 -33.271 0.898 1.00 94.00 90 LYS A CA 1
ATOM 684 C C . LYS A 1 90 ? 34.848 -34.247 1.193 1.00 94.00 90 LYS A C 1
ATOM 686 O O . LYS A 1 90 ? 34.860 -35.359 0.681 1.00 94.00 90 LYS A O 1
ATOM 691 N N . THR A 1 91 ? 33.837 -33.838 1.958 1.00 93.19 91 THR A N 1
ATOM 692 C CA . THR A 1 91 ? 32.699 -34.710 2.305 1.00 93.19 91 THR A CA 1
ATOM 693 C C . THR A 1 91 ? 31.455 -34.285 1.542 1.00 93.19 91 THR A C 1
ATOM 695 O O . THR A 1 91 ? 31.178 -33.093 1.431 1.00 93.19 91 THR A O 1
ATOM 698 N N . SER A 1 92 ? 30.678 -35.216 0.990 1.00 96.00 92 SER A N 1
ATOM 699 C CA . SER A 1 92 ? 29.426 -34.868 0.303 1.00 96.00 92 SER A CA 1
ATOM 700 C C . SER A 1 92 ? 28.379 -34.352 1.302 1.00 96.00 92 SER A C 1
ATOM 702 O O . SER A 1 92 ? 28.370 -34.741 2.466 1.00 96.00 92 SER A O 1
ATOM 704 N N . ALA A 1 93 ? 27.468 -33.473 0.867 1.00 95.31 93 ALA A N 1
ATOM 705 C CA . ALA A 1 93 ? 26.407 -32.960 1.745 1.00 95.31 93 ALA A CA 1
ATOM 706 C C . ALA A 1 93 ? 25.505 -34.083 2.296 1.00 95.31 93 ALA A C 1
ATOM 708 O O . ALA A 1 93 ? 25.054 -34.002 3.433 1.00 95.31 93 ALA A O 1
ATOM 709 N N . LYS A 1 94 ? 25.302 -35.151 1.509 1.00 95.62 94 LYS A N 1
ATOM 710 C CA . LYS A 1 94 ? 24.554 -36.345 1.920 1.00 95.62 94 LYS A CA 1
ATOM 711 C C . LYS A 1 94 ? 25.238 -37.059 3.093 1.00 95.62 94 LYS A C 1
ATOM 713 O O . LYS A 1 94 ? 24.574 -37.337 4.078 1.00 95.62 94 LYS A O 1
ATOM 718 N N . LYS A 1 95 ? 26.561 -37.248 3.025 1.00 95.75 95 LYS A N 1
ATOM 719 C CA . LYS A 1 95 ? 27.343 -37.902 4.086 1.00 95.75 95 LYS A CA 1
ATOM 720 C C . LYS A 1 95 ? 27.476 -37.038 5.348 1.00 95.75 95 LYS A C 1
ATOM 722 O O . LYS A 1 95 ? 27.436 -37.564 6.448 1.00 95.75 95 LYS A O 1
ATOM 727 N N . VAL A 1 96 ? 27.560 -35.709 5.210 1.00 95.94 96 VAL A N 1
ATOM 728 C CA . VAL A 1 96 ? 27.499 -34.789 6.369 1.00 95.94 96 VAL A CA 1
ATOM 729 C C . VAL A 1 96 ? 26.132 -34.852 7.057 1.00 95.94 96 VAL A C 1
ATOM 731 O O . VAL A 1 96 ? 26.069 -34.760 8.276 1.00 95.94 96 VAL A O 1
ATOM 734 N N . LYS A 1 97 ? 25.041 -35.008 6.296 1.00 96.94 97 LYS A N 1
ATOM 735 C CA . LYS A 1 97 ? 23.692 -35.156 6.854 1.00 96.94 97 LYS A CA 1
ATOM 736 C C . LYS A 1 97 ? 23.515 -36.483 7.597 1.00 96.94 97 LYS A C 1
ATOM 738 O O . LYS A 1 97 ? 22.982 -36.470 8.694 1.00 96.94 97 LYS A O 1
ATOM 743 N N . GLU A 1 98 ? 24.010 -37.576 7.027 1.00 95.44 98 GLU A N 1
ATOM 744 C CA . GLU A 1 98 ? 24.001 -38.907 7.648 1.00 95.44 98 GLU A CA 1
ATOM 745 C C . GLU A 1 98 ? 24.787 -38.918 8.969 1.00 95.44 98 GLU A C 1
ATOM 747 O O . GLU A 1 98 ? 24.239 -39.287 10.000 1.00 95.44 98 GLU A O 1
ATOM 752 N N . LEU A 1 99 ? 26.006 -38.363 8.982 1.00 94.94 99 LEU A N 1
ATOM 753 C CA . LEU A 1 99 ? 26.806 -38.222 10.208 1.00 94.94 99 LEU A CA 1
ATOM 754 C C . LEU A 1 99 ? 26.152 -37.305 11.251 1.00 94.94 99 LEU A C 1
ATOM 756 O O . LEU A 1 99 ? 26.284 -37.527 12.449 1.00 94.94 99 LEU A O 1
ATOM 760 N N . ALA A 1 100 ? 25.444 -36.262 10.813 1.00 95.62 100 ALA A N 1
ATOM 761 C CA . ALA A 1 100 ? 24.686 -35.406 11.718 1.00 95.62 100 ALA A CA 1
ATOM 762 C C . ALA A 1 100 ? 23.515 -36.157 12.358 1.00 95.62 100 ALA A C 1
ATOM 764 O O . ALA A 1 100 ? 23.314 -36.035 13.560 1.00 95.62 100 ALA A O 1
ATOM 765 N N . GLU A 1 101 ? 22.794 -36.973 11.588 1.00 94.81 101 GLU A N 1
ATOM 766 C CA . GLU A 1 101 ? 21.724 -37.832 12.102 1.00 94.81 101 GLU A CA 1
ATOM 767 C C . GLU A 1 101 ? 22.276 -38.892 13.075 1.00 94.81 101 GLU A C 1
ATOM 769 O O . GLU A 1 101 ? 21.707 -39.071 14.153 1.00 94.81 101 GLU A O 1
ATOM 774 N N . GLU A 1 102 ? 23.427 -39.505 12.774 1.00 93.75 102 GLU A N 1
ATOM 775 C CA . GLU A 1 102 ? 24.123 -40.435 13.681 1.00 93.75 102 GLU A CA 1
ATOM 776 C C . GLU A 1 102 ? 24.546 -39.759 14.999 1.00 93.75 102 GLU A C 1
ATOM 778 O O . GLU A 1 102 ? 24.310 -40.296 16.086 1.00 93.75 102 GLU A O 1
ATOM 783 N N . CYS A 1 103 ? 25.098 -38.542 14.921 1.00 92.94 103 CYS A N 1
ATOM 784 C CA . CYS A 1 103 ? 25.510 -37.751 16.085 1.00 92.94 103 CYS A CA 1
ATOM 785 C C . CYS A 1 103 ? 24.348 -37.027 16.796 1.00 92.94 103 CYS A C 1
ATOM 787 O O . CYS A 1 103 ? 24.572 -36.385 17.820 1.00 92.94 103 CYS A O 1
ATOM 789 N N . GLY A 1 104 ? 23.113 -37.085 16.284 1.00 93.75 104 GLY A N 1
ATOM 790 C CA . GLY A 1 104 ? 21.974 -36.345 16.843 1.00 93.75 104 GLY A CA 1
ATOM 791 C C . GLY A 1 104 ? 22.043 -34.818 16.671 1.00 93.75 104 GLY A C 1
ATOM 792 O O . GLY A 1 104 ? 21.433 -34.087 17.446 1.00 93.75 104 GLY A O 1
ATOM 793 N N . ILE A 1 105 ? 22.772 -34.322 15.669 1.00 94.50 105 ILE A N 1
ATOM 794 C CA . ILE A 1 105 ? 22.848 -32.903 15.302 1.00 94.50 105 ILE A CA 1
ATOM 795 C C . ILE A 1 105 ? 21.816 -32.593 14.208 1.00 94.50 105 ILE A C 1
ATOM 797 O O . ILE A 1 105 ? 21.777 -33.240 13.162 1.00 94.50 105 ILE A O 1
ATOM 801 N N . GLU A 1 106 ? 21.028 -31.531 14.386 1.00 95.00 106 GLU A N 1
ATOM 802 C CA . GLU A 1 106 ? 20.108 -31.058 13.348 1.00 95.00 106 GLU A CA 1
ATOM 803 C C . GLU A 1 106 ? 20.869 -30.538 12.108 1.00 95.00 106 GLU A C 1
ATOM 805 O O . GLU A 1 106 ? 21.715 -29.634 12.175 1.00 95.00 106 GLU A O 1
ATOM 810 N N . TYR A 1 107 ? 20.558 -31.093 10.932 1.00 95.31 107 TYR A N 1
ATOM 811 C CA . TYR A 1 107 ? 21.161 -30.647 9.679 1.00 95.31 107 TYR A CA 1
ATOM 812 C C . TYR A 1 107 ? 20.559 -29.312 9.225 1.00 95.31 107 TYR A C 1
ATOM 814 O O . TYR A 1 107 ? 19.438 -29.258 8.720 1.00 95.31 107 TYR A O 1
ATOM 822 N N . THR A 1 108 ? 21.334 -28.232 9.341 1.00 94.12 108 THR A N 1
ATOM 823 C CA . THR A 1 108 ? 20.919 -26.890 8.905 1.00 94.12 108 THR A CA 1
ATOM 824 C C . THR A 1 108 ? 21.611 -26.508 7.598 1.00 94.12 108 THR A C 1
ATOM 826 O O . THR A 1 108 ? 21.061 -26.656 6.508 1.00 94.12 108 THR A O 1
ATOM 829 N N . THR A 1 109 ? 22.854 -26.042 7.682 1.00 95.81 109 THR A N 1
ATOM 830 C CA . THR A 1 109 ? 23.737 -25.834 6.535 1.00 95.81 109 THR A CA 1
ATOM 831 C C . THR A 1 109 ? 24.978 -26.690 6.706 1.00 95.81 109 THR A C 1
ATOM 833 O O . THR A 1 109 ? 25.462 -26.869 7.821 1.00 95.81 109 THR A O 1
ATOM 836 N N . LYS A 1 110 ? 25.547 -27.166 5.591 1.00 95.38 110 LYS A N 1
ATOM 837 C CA . LYS A 1 110 ? 26.755 -28.005 5.603 1.00 95.38 110 LYS A CA 1
ATOM 838 C C . LYS A 1 110 ? 27.878 -27.401 6.456 1.00 95.38 110 LYS A C 1
ATOM 840 O O . LYS A 1 110 ? 28.540 -28.116 7.190 1.00 95.38 110 LYS A O 1
ATOM 845 N N . GLU A 1 111 ? 28.056 -26.081 6.406 1.00 95.62 111 GLU A N 1
ATOM 846 C CA . GLU A 1 111 ? 29.031 -25.372 7.237 1.00 95.62 111 GLU A CA 1
ATOM 847 C C . GLU A 1 111 ? 28.737 -25.468 8.739 1.00 95.62 111 GLU A C 1
ATOM 849 O O . GLU A 1 111 ? 29.635 -25.817 9.505 1.00 95.62 111 GLU A O 1
ATOM 854 N N . LYS A 1 112 ? 27.506 -25.159 9.162 1.00 96.00 112 LYS A N 1
ATOM 855 C CA . LYS A 1 112 ? 27.125 -25.182 10.579 1.00 96.00 112 LYS A CA 1
ATOM 856 C C . LYS A 1 112 ? 27.168 -26.598 11.139 1.00 96.00 112 LYS A C 1
ATOM 858 O O . LYS A 1 112 ? 27.715 -26.806 12.215 1.00 96.00 112 LYS A O 1
ATOM 863 N N . THR A 1 113 ? 26.667 -27.561 10.374 1.00 96.69 113 THR A N 1
ATOM 864 C CA . THR A 1 113 ? 26.681 -28.971 10.754 1.00 96.69 113 THR A CA 1
ATOM 865 C C . THR A 1 113 ? 28.109 -29.514 10.846 1.00 96.69 113 THR A C 1
ATOM 867 O O . THR A 1 113 ? 28.431 -30.173 11.824 1.00 96.69 113 THR A O 1
ATOM 870 N N . CYS A 1 114 ? 29.010 -29.157 9.922 1.00 96.56 114 CYS A N 1
ATOM 871 C CA . CYS A 1 114 ? 30.430 -29.513 10.035 1.00 96.56 114 CYS A CA 1
ATOM 872 C C . CYS A 1 114 ? 31.094 -28.941 11.298 1.00 96.56 114 CYS A C 1
ATOM 874 O O . CYS A 1 114 ? 31.883 -29.635 11.929 1.00 96.56 114 CYS A O 1
ATOM 876 N N . ARG A 1 115 ? 30.789 -27.691 11.680 1.00 95.69 115 ARG A N 1
ATOM 877 C CA . ARG A 1 115 ? 31.321 -27.099 12.923 1.00 95.69 115 ARG A CA 1
ATOM 878 C C . ARG A 1 115 ? 30.805 -27.820 14.168 1.00 95.69 115 ARG A C 1
ATOM 880 O O . ARG A 1 115 ? 31.587 -28.051 15.078 1.00 95.69 115 ARG A O 1
ATOM 887 N N . ALA A 1 116 ? 29.523 -28.181 14.188 1.00 95.19 116 ALA A N 1
ATOM 888 C CA . ALA A 1 116 ? 28.925 -28.929 15.290 1.00 95.19 116 ALA A CA 1
ATOM 889 C C . ALA A 1 116 ? 29.524 -30.340 15.417 1.00 95.19 116 ALA A C 1
ATOM 891 O O . ALA A 1 116 ? 29.867 -30.750 16.517 1.00 95.19 116 ALA A O 1
ATOM 892 N N . LEU A 1 117 ? 29.730 -31.040 14.295 1.00 94.56 117 LEU A N 1
ATOM 893 C CA . LEU A 1 117 ? 30.367 -32.364 14.272 1.00 94.56 117 LEU A CA 1
ATOM 894 C C . LEU A 1 117 ? 31.802 -32.321 14.817 1.00 94.56 117 LEU A C 1
ATOM 896 O O . LEU A 1 117 ? 32.180 -33.157 15.624 1.00 94.56 117 LEU A O 1
ATOM 900 N N . LEU A 1 118 ? 32.581 -31.307 14.432 1.00 93.38 118 LEU A N 1
ATOM 901 C CA . LEU A 1 118 ? 33.938 -31.119 14.953 1.00 93.38 118 LEU A CA 1
ATOM 902 C C . LEU A 1 118 ? 33.960 -30.771 16.440 1.00 93.38 118 LEU A C 1
ATOM 904 O O . LEU A 1 118 ? 34.851 -31.233 17.137 1.00 93.38 118 LEU A O 1
ATOM 908 N N . ALA A 1 119 ? 32.993 -29.993 16.932 1.00 92.00 119 ALA A N 1
ATOM 909 C CA . ALA A 1 119 ? 32.904 -29.652 18.350 1.00 92.00 119 ALA A CA 1
ATOM 910 C C . ALA A 1 119 ? 32.651 -30.883 19.239 1.00 92.00 119 ALA A C 1
ATOM 912 O O . ALA A 1 119 ? 33.126 -30.904 20.367 1.00 92.00 119 ALA A O 1
ATOM 913 N N . LEU A 1 120 ? 31.971 -31.916 18.723 1.00 88.19 120 LEU A N 1
ATOM 914 C CA . LEU A 1 120 ? 31.780 -33.193 19.425 1.00 88.19 120 LEU A CA 1
ATOM 915 C C . LEU A 1 120 ? 33.043 -34.068 19.456 1.00 88.19 120 LEU A C 1
ATOM 917 O O . LEU A 1 120 ? 33.163 -34.930 20.316 1.00 88.19 120 LEU A O 1
ATOM 921 N N . GLY A 1 121 ? 33.973 -33.868 18.516 1.00 74.06 121 GLY A N 1
ATOM 922 C CA . GLY A 1 121 ? 35.247 -34.591 18.467 1.00 74.06 121 GLY A CA 1
ATOM 923 C C . GLY A 1 121 ? 36.337 -33.999 19.366 1.00 74.06 121 GLY A C 1
ATOM 924 O O . GLY A 1 121 ? 37.403 -34.596 19.488 1.00 74.06 121 GLY A O 1
ATOM 925 N N . VAL A 1 122 ? 36.092 -32.837 19.982 1.00 57.91 122 VAL A N 1
ATOM 926 C CA . VAL A 1 122 ? 37.003 -32.203 20.946 1.00 57.91 122 VAL A CA 1
ATOM 927 C C . VAL A 1 122 ? 36.558 -32.595 22.349 1.00 57.91 122 VAL A C 1
ATOM 929 O O . VAL A 1 122 ? 36.155 -31.747 23.139 1.00 57.91 122 VAL A O 1
ATOM 932 N N . ASP A 1 123 ? 36.589 -33.896 22.634 1.00 42.22 123 ASP A N 1
ATOM 933 C CA . ASP A 1 123 ? 36.482 -34.375 24.005 1.00 42.22 123 ASP A CA 1
ATOM 934 C C . ASP A 1 123 ? 37.843 -34.841 24.517 1.00 42.22 123 ASP A C 1
ATOM 936 O O . ASP A 1 123 ? 38.691 -35.379 23.799 1.00 42.22 123 ASP A O 1
ATOM 940 N N . VAL A 1 124 ? 38.060 -34.486 25.770 1.00 46.16 124 VAL A N 1
ATOM 941 C CA . VAL A 1 124 ? 39.338 -34.298 26.432 1.00 46.16 124 VAL A CA 1
ATOM 942 C C . VAL A 1 124 ? 39.894 -35.655 26.848 1.00 46.16 124 VAL A C 1
ATOM 944 O O . VAL A 1 124 ? 39.502 -36.227 27.861 1.00 46.16 124 VAL A O 1
ATOM 947 N N . GLY A 1 125 ? 40.861 -36.162 26.082 1.00 35.50 125 GLY A N 1
ATOM 948 C CA . GLY A 1 125 ? 41.768 -37.206 26.550 1.00 35.50 125 GLY A CA 1
ATOM 949 C C . GLY A 1 125 ? 42.682 -36.649 27.640 1.00 35.50 125 GLY A C 1
ATOM 950 O O . GLY A 1 125 ? 43.736 -36.089 27.345 1.00 35.50 125 GLY A O 1
ATOM 951 N N . GLY A 1 126 ? 42.256 -36.764 28.897 1.00 35.88 126 GLY A N 1
ATOM 952 C CA . GLY A 1 126 ? 43.098 -36.526 30.064 1.00 35.88 126 GLY A CA 1
ATOM 953 C C . GLY A 1 126 ? 44.153 -37.621 30.248 1.00 35.88 126 GLY A C 1
ATOM 954 O O . GLY A 1 126 ? 43.896 -38.794 29.987 1.00 35.88 126 GLY A O 1
ATOM 955 N N . GLY A 1 127 ? 45.322 -37.228 30.762 1.00 32.25 127 GLY A N 1
ATOM 956 C CA . GLY A 1 127 ? 46.283 -38.139 31.387 1.00 32.25 127 GLY A CA 1
ATOM 957 C C . GLY A 1 127 ? 47.745 -37.831 31.067 1.00 32.25 127 GLY A C 1
ATOM 958 O O . GLY A 1 127 ? 48.201 -38.083 29.959 1.00 32.25 127 GLY A O 1
ATOM 959 N N . GLY A 1 128 ? 48.501 -37.356 32.064 1.00 28.52 128 GLY A N 1
ATOM 960 C CA . GLY A 1 128 ? 49.967 -37.410 32.029 1.00 28.52 128 GLY A CA 1
ATOM 961 C C . GLY A 1 128 ? 50.660 -36.246 32.725 1.00 28.52 128 GLY A C 1
ATOM 962 O O . GLY A 1 128 ? 50.995 -35.252 32.089 1.00 28.52 128 GLY A O 1
ATOM 963 N N . GLY A 1 129 ? 50.886 -36.379 34.034 1.00 36.47 129 GLY A N 1
ATOM 964 C CA . GLY A 1 129 ? 51.729 -35.468 34.800 1.00 36.47 129 GLY A CA 1
ATOM 965 C C . GLY A 1 129 ? 53.186 -35.473 34.327 1.00 36.47 129 GLY A C 1
ATOM 966 O O . GLY A 1 129 ? 53.701 -36.470 33.829 1.00 36.47 129 GLY A O 1
ATOM 967 N N . GLY A 1 130 ? 53.855 -34.341 34.527 1.00 27.38 130 GLY A N 1
ATOM 968 C CA . GLY A 1 130 ? 55.284 -34.203 34.282 1.00 27.38 130 GLY A CA 1
ATOM 969 C C . GLY A 1 130 ? 55.696 -32.743 34.184 1.00 27.38 130 GLY A C 1
ATOM 970 O O . GLY A 1 130 ? 55.665 -32.156 33.108 1.00 27.38 130 GLY A O 1
ATOM 971 N N . SER A 1 131 ? 56.101 -32.153 35.308 1.00 38.59 131 SER A N 1
ATOM 972 C CA . SER A 1 131 ? 56.877 -30.910 35.319 1.00 38.59 131 SER A CA 1
ATOM 973 C C . SER A 1 131 ? 58.160 -31.085 34.499 1.00 38.59 131 SER A C 1
ATOM 975 O O . SER A 1 131 ? 58.867 -32.077 34.691 1.00 38.59 131 SER A O 1
ATOM 977 N N . PRO A 1 132 ? 58.567 -30.071 33.717 1.00 35.09 132 PRO A N 1
ATOM 978 C CA . PRO A 1 132 ? 59.977 -29.711 33.763 1.00 35.09 132 PRO A CA 1
ATOM 979 C C . PRO A 1 132 ? 60.224 -28.196 33.780 1.00 35.09 132 PRO A C 1
ATOM 981 O O . PRO A 1 132 ? 59.813 -27.439 32.909 1.00 35.09 132 PRO A O 1
ATOM 984 N N . LYS A 1 133 ? 60.984 -27.815 34.809 1.00 28.17 133 LYS A N 1
ATOM 985 C CA . LYS A 1 133 ? 62.145 -26.913 34.804 1.00 28.17 133 LYS A CA 1
ATOM 986 C C . LYS A 1 133 ? 62.071 -25.599 34.008 1.00 28.17 133 LYS A C 1
ATOM 988 O O . LYS A 1 133 ? 62.175 -25.551 32.789 1.00 28.17 133 LYS A O 1
ATOM 993 N N . LYS A 1 134 ? 62.136 -24.519 34.800 1.00 40.78 134 LYS A N 1
ATOM 994 C CA . LYS A 1 134 ? 62.831 -23.251 34.524 1.00 40.78 134 LYS A CA 1
ATOM 995 C C . LYS A 1 134 ? 63.950 -23.399 33.480 1.00 40.78 134 LYS A C 1
ATOM 997 O O . LYS A 1 134 ? 64.956 -24.051 33.749 1.00 40.78 134 LYS A O 1
ATOM 1002 N N . SER A 1 135 ? 63.855 -22.633 32.399 1.00 29.69 135 SER A N 1
ATOM 1003 C CA . SER A 1 135 ? 65.029 -22.097 31.713 1.00 29.69 135 SER A CA 1
ATOM 1004 C C . SER A 1 135 ? 64.825 -20.608 31.461 1.00 29.69 135 SER A C 1
ATOM 1006 O O . SER A 1 135 ? 63.976 -20.181 30.683 1.00 29.69 135 SER A O 1
ATOM 1008 N N . SER A 1 136 ? 65.614 -19.826 32.185 1.00 41.00 136 SER A N 1
ATOM 1009 C CA . SER A 1 136 ? 65.815 -18.397 32.024 1.00 41.00 136 SER A CA 1
ATOM 1010 C C . SER A 1 136 ? 66.338 -18.059 30.627 1.00 41.00 136 SER A C 1
ATOM 1012 O O . SER A 1 136 ? 67.405 -18.537 30.243 1.00 41.00 136 SER A O 1
ATOM 1014 N N . SER A 1 137 ? 65.690 -17.134 29.923 1.00 31.28 137 SER A N 1
ATOM 1015 C CA . SER A 1 137 ? 66.372 -16.349 28.893 1.00 31.28 137 SER A CA 1
ATOM 1016 C C . SER A 1 137 ? 65.909 -14.898 28.949 1.00 31.28 137 SER A C 1
ATOM 1018 O O . SER A 1 137 ? 64.741 -14.584 28.735 1.00 31.28 137 SER A O 1
ATOM 1020 N N . LYS A 1 138 ? 66.873 -14.042 29.289 1.00 30.67 138 LYS A N 1
ATOM 1021 C CA . LYS A 1 138 ? 66.804 -12.589 29.427 1.00 30.67 138 LYS A CA 1
ATOM 1022 C C . LYS A 1 138 ? 66.106 -11.915 28.245 1.00 30.67 138 LYS A C 1
ATOM 1024 O O . LYS A 1 138 ? 66.535 -12.045 27.102 1.00 30.67 138 LYS A O 1
ATOM 1029 N N . THR A 1 139 ? 65.119 -11.088 28.556 1.00 28.91 139 THR A N 1
ATOM 1030 C CA . THR A 1 139 ? 64.629 -9.995 27.714 1.00 28.91 139 THR A CA 1
ATOM 1031 C C . THR A 1 139 ? 65.711 -8.910 27.613 1.00 28.91 139 THR A C 1
ATOM 1033 O O . THR A 1 139 ? 66.101 -8.372 28.651 1.00 28.91 139 THR A O 1
ATOM 1036 N N . PRO A 1 140 ? 66.193 -8.509 26.420 1.00 33.00 140 PRO A N 1
ATOM 1037 C CA . PRO A 1 140 ? 66.859 -7.230 26.277 1.00 33.00 140 PRO A CA 1
ATOM 1038 C C . PRO A 1 140 ? 65.804 -6.151 26.027 1.00 33.00 140 PRO A C 1
ATOM 1040 O O . PRO A 1 140 ? 65.113 -6.127 25.007 1.00 33.00 140 PRO A O 1
ATOM 1043 N N . SER A 1 141 ? 65.707 -5.246 26.996 1.00 39.47 141 SER A N 1
ATOM 1044 C CA . SER A 1 141 ? 65.115 -3.923 26.843 1.00 39.47 141 SER A CA 1
ATOM 1045 C C . SER A 1 141 ? 65.711 -3.221 25.618 1.00 39.47 141 SER A C 1
ATOM 1047 O O . SER A 1 141 ? 66.920 -3.024 25.530 1.00 39.47 141 SER A O 1
ATOM 1049 N N . SER A 1 142 ? 64.868 -2.825 24.667 1.00 37.28 142 SER A N 1
ATOM 1050 C CA . SER A 1 142 ? 65.165 -1.687 23.796 1.00 37.28 142 SER A CA 1
ATOM 1051 C C . SER A 1 142 ? 63.862 -1.005 23.392 1.00 37.28 142 SER A C 1
ATOM 1053 O O . SER A 1 142 ? 63.202 -1.331 22.406 1.00 37.28 142 SER A O 1
ATOM 1055 N N . ALA A 1 143 ? 63.489 -0.027 24.213 1.00 40.12 143 ALA A N 1
ATOM 1056 C CA . ALA A 1 143 ? 62.520 0.999 23.885 1.00 40.12 143 ALA A CA 1
ATOM 1057 C C . ALA A 1 143 ? 63.051 1.850 22.717 1.00 40.12 143 ALA A C 1
ATOM 1059 O O . ALA A 1 143 ? 63.651 2.906 22.903 1.00 40.12 143 ALA A O 1
ATOM 1060 N N . ILE A 1 144 ? 62.825 1.392 21.486 1.00 40.41 144 ILE A N 1
ATOM 1061 C CA . ILE A 1 144 ? 62.841 2.270 20.316 1.00 40.41 144 ILE A CA 1
ATOM 1062 C C . ILE A 1 144 ? 61.466 2.936 20.270 1.00 40.41 144 ILE A C 1
ATOM 1064 O O . ILE A 1 144 ? 60.448 2.287 20.038 1.00 40.41 144 ILE A O 1
ATOM 1068 N N . LYS A 1 145 ? 61.450 4.239 20.552 1.00 46.34 145 LYS A N 1
ATOM 1069 C CA . LYS A 1 145 ? 60.265 5.099 20.660 1.00 46.34 145 LYS A CA 1
ATOM 1070 C C . LYS A 1 145 ? 59.301 4.875 19.482 1.00 46.34 145 LYS A C 1
ATOM 1072 O O . LYS A 1 145 ? 59.568 5.299 18.357 1.00 46.34 145 LYS A O 1
ATOM 1077 N N . GLN A 1 146 ? 58.151 4.244 19.751 1.00 44.06 146 GLN A N 1
ATOM 1078 C CA . GLN A 1 146 ? 57.066 4.022 18.779 1.00 44.06 146 GLN A CA 1
ATOM 1079 C C . GLN A 1 146 ? 56.615 5.325 18.090 1.00 44.06 146 GLN A C 1
ATOM 1081 O O . GLN A 1 146 ? 56.188 5.306 16.937 1.00 44.06 146 GLN A O 1
ATOM 1086 N N . THR A 1 147 ? 56.771 6.472 18.750 1.00 49.31 147 THR A N 1
ATOM 1087 C CA . THR A 1 147 ? 56.367 7.789 18.244 1.00 49.31 147 THR A CA 1
ATOM 1088 C C . THR A 1 147 ? 57.184 8.264 17.035 1.00 49.31 147 THR A C 1
ATOM 1090 O O . THR A 1 147 ? 56.625 8.885 16.127 1.00 49.31 147 THR A O 1
ATOM 1093 N N . ASP A 1 148 ? 58.469 7.907 16.944 1.00 50.00 148 ASP A N 1
ATOM 1094 C CA . ASP A 1 148 ? 59.321 8.273 15.801 1.00 50.00 148 ASP A CA 1
ATOM 1095 C C . ASP A 1 148 ? 59.096 7.366 14.587 1.00 50.00 148 ASP A C 1
ATOM 1097 O O . ASP A 1 148 ? 59.176 7.817 13.437 1.00 50.00 148 ASP A O 1
ATOM 1101 N N . ALA A 1 149 ? 58.750 6.098 14.826 1.00 51.06 149 ALA A N 1
ATOM 1102 C CA . ALA A 1 149 ? 58.347 5.170 13.775 1.00 51.06 149 ALA A CA 1
ATOM 1103 C C . ALA A 1 149 ? 57.020 5.607 13.131 1.00 51.06 149 ALA A C 1
ATOM 1105 O O . ALA A 1 149 ? 56.923 5.637 11.903 1.00 51.06 149 ALA A O 1
ATOM 1106 N N . TYR A 1 150 ? 56.043 6.043 13.936 1.00 52.94 150 TYR A N 1
ATOM 1107 C CA . TYR A 1 150 ? 54.751 6.539 13.448 1.00 52.94 150 TYR A CA 1
ATOM 1108 C C . TYR A 1 150 ? 54.858 7.884 12.704 1.00 52.94 150 TYR A C 1
ATOM 1110 O O . TYR A 1 150 ? 54.277 8.025 11.628 1.00 52.94 150 TYR A O 1
ATOM 1118 N N . LYS A 1 151 ? 55.679 8.842 13.171 1.00 59.75 151 LYS A N 1
ATOM 1119 C CA . LYS A 1 151 ? 55.936 10.101 12.432 1.00 59.75 151 LYS A CA 1
ATOM 1120 C C . LYS A 1 151 ? 56.650 9.879 11.091 1.00 59.75 151 LYS A C 1
ATOM 1122 O O . LYS A 1 151 ? 56.385 10.598 10.125 1.00 59.75 151 LYS A O 1
ATOM 1127 N N . LYS A 1 152 ? 57.549 8.889 11.001 1.00 60.09 152 LYS A N 1
ATOM 1128 C CA . LYS A 1 152 ? 58.177 8.485 9.727 1.00 60.09 152 LYS A CA 1
ATOM 1129 C C . LYS A 1 152 ? 57.190 7.767 8.800 1.00 60.09 152 LYS A C 1
ATOM 1131 O O . LYS A 1 152 ? 57.256 7.986 7.590 1.00 60.09 152 LYS A O 1
ATOM 1136 N N . LEU A 1 153 ? 56.260 6.982 9.350 1.00 55.28 153 LEU A N 1
ATOM 1137 C CA . LEU A 1 153 ? 55.197 6.298 8.602 1.00 55.28 153 LEU A CA 1
ATOM 1138 C C . LEU A 1 153 ? 54.273 7.296 7.885 1.00 55.28 153 LEU A C 1
ATOM 1140 O O . LEU A 1 153 ? 53.969 7.127 6.706 1.00 55.28 153 LEU A O 1
ATOM 1144 N N . ASP A 1 154 ? 53.888 8.371 8.573 1.00 56.22 154 ASP A N 1
ATOM 1145 C CA . ASP A 1 154 ? 52.974 9.388 8.041 1.00 56.22 154 ASP A CA 1
ATOM 1146 C C . ASP A 1 154 ? 53.628 10.289 6.978 1.00 56.22 154 ASP A C 1
ATOM 1148 O O . ASP A 1 154 ? 52.994 10.673 5.992 1.00 56.22 154 ASP A O 1
ATOM 1152 N N . LYS A 1 155 ? 54.937 10.555 7.107 1.00 59.50 155 LYS A N 1
ATOM 1153 C CA . LYS A 1 155 ? 55.725 11.237 6.063 1.00 59.50 155 LYS A CA 1
ATOM 1154 C C . LYS A 1 155 ? 55.890 10.392 4.793 1.00 59.50 155 LYS A C 1
ATOM 1156 O O . LYS A 1 155 ? 55.928 10.961 3.706 1.00 59.50 155 LYS A O 1
ATOM 1161 N N . LEU A 1 156 ? 55.964 9.064 4.914 1.00 55.97 156 LEU A N 1
ATOM 1162 C CA . LEU A 1 156 ? 56.012 8.139 3.771 1.00 55.97 156 LEU A CA 1
ATOM 1163 C C . LEU A 1 156 ? 54.643 7.989 3.091 1.00 55.97 156 LEU A C 1
ATOM 1165 O O . LEU A 1 156 ? 54.585 7.990 1.865 1.00 55.97 156 LEU A O 1
ATOM 1169 N N . LYS A 1 157 ? 53.541 7.960 3.858 1.00 57.94 157 LYS A N 1
ATOM 1170 C CA . LYS A 1 157 ? 52.172 7.958 3.306 1.00 57.94 157 LYS A CA 1
ATOM 1171 C C . LYS A 1 157 ? 51.852 9.209 2.478 1.00 57.94 157 LYS A C 1
ATOM 1173 O O . LYS A 1 157 ? 51.105 9.106 1.515 1.00 57.94 157 LYS A O 1
ATOM 1178 N N . LYS A 1 158 ? 52.406 10.374 2.843 1.00 56.38 158 LYS A N 1
ATOM 1179 C CA . LYS A 1 158 ? 52.165 11.647 2.136 1.00 56.38 158 LYS A CA 1
ATOM 1180 C C . LYS A 1 158 ? 53.023 11.864 0.882 1.00 56.38 158 LYS A C 1
ATOM 1182 O O . LYS A 1 158 ? 52.654 12.714 0.079 1.00 56.38 158 LYS A O 1
ATOM 1187 N N . LYS A 1 159 ? 54.152 11.160 0.715 1.00 54.00 159 LYS A N 1
ATOM 1188 C CA . LYS A 1 159 ? 55.074 11.376 -0.421 1.00 54.00 159 LYS A CA 1
ATOM 1189 C C . LYS A 1 159 ? 54.942 10.367 -1.563 1.00 54.00 159 LYS A C 1
ATOM 1191 O O . LYS A 1 159 ? 55.132 10.772 -2.701 1.00 54.00 159 LYS A O 1
ATOM 1196 N N . ASP A 1 160 ? 54.556 9.121 -1.288 1.00 54.72 160 ASP A N 1
ATOM 1197 C CA . ASP A 1 160 ? 54.533 8.055 -2.299 1.00 54.72 160 ASP A CA 1
ATOM 1198 C C . ASP A 1 160 ? 53.145 7.381 -2.314 1.00 54.72 160 ASP A C 1
ATOM 1200 O O . ASP A 1 160 ? 52.866 6.479 -1.516 1.00 54.72 160 ASP A O 1
ATOM 1204 N N . ASN A 1 161 ? 52.240 7.840 -3.187 1.00 51.47 161 ASN A N 1
ATOM 1205 C CA . ASN A 1 161 ? 50.850 7.361 -3.224 1.00 51.47 161 ASN A CA 1
ATOM 1206 C C . ASN A 1 161 ? 50.567 6.232 -4.229 1.00 51.47 161 ASN A C 1
ATOM 1208 O O . ASN A 1 161 ? 49.424 5.797 -4.327 1.00 51.47 161 ASN A O 1
ATOM 1212 N N . ASP A 1 162 ? 51.587 5.657 -4.867 1.00 55.06 162 ASP A N 1
ATOM 1213 C CA . ASP A 1 162 ? 51.394 4.580 -5.842 1.00 55.06 162 ASP A CA 1
ATOM 1214 C C . ASP A 1 162 ? 51.852 3.218 -5.287 1.00 55.06 162 ASP A C 1
ATOM 1216 O O . ASP A 1 162 ? 53.018 2.987 -4.967 1.00 55.06 162 ASP A O 1
ATOM 1220 N N . GLY A 1 163 ? 50.902 2.280 -5.171 1.00 57.06 163 GLY A N 1
ATOM 1221 C CA . GLY A 1 163 ? 51.111 0.896 -4.719 1.00 57.06 163 GLY A CA 1
ATOM 1222 C C . GLY A 1 163 ? 52.242 0.083 -5.389 1.00 57.06 163 GLY A C 1
ATOM 1223 O O . GLY A 1 163 ? 52.856 -0.711 -4.668 1.00 57.06 163 GLY A O 1
ATOM 1224 N N . PRO A 1 164 ? 52.573 0.241 -6.692 1.00 59.09 164 PRO A N 1
ATOM 1225 C CA . PRO A 1 164 ? 53.655 -0.533 -7.315 1.00 59.09 164 PRO A CA 1
ATOM 1226 C C . PRO A 1 164 ? 55.063 -0.195 -6.789 1.00 59.09 164 PRO A C 1
ATOM 1228 O O . PRO A 1 164 ? 55.911 -1.085 -6.711 1.00 59.09 164 PRO A O 1
ATOM 1231 N N . ASP A 1 165 ? 55.314 1.040 -6.339 1.00 76.38 165 ASP A N 1
ATOM 1232 C CA . ASP A 1 165 ? 56.663 1.483 -5.939 1.00 76.38 165 ASP A CA 1
ATOM 1233 C C . ASP A 1 165 ? 57.128 0.865 -4.600 1.00 76.38 165 ASP A C 1
ATOM 1235 O O . ASP A 1 165 ? 58.316 0.618 -4.373 1.00 76.38 165 ASP A O 1
ATOM 1239 N N . LEU A 1 166 ? 56.193 0.514 -3.708 1.00 81.00 166 LEU A N 1
ATOM 1240 C CA . LEU A 1 166 ? 56.519 -0.145 -2.435 1.00 81.00 166 LEU A CA 1
ATOM 1241 C C . LEU A 1 166 ? 56.973 -1.598 -2.623 1.00 81.00 166 LEU A C 1
ATOM 1243 O O . LEU A 1 166 ? 57.903 -2.040 -1.944 1.00 81.00 166 LEU A O 1
ATOM 1247 N N . GLN A 1 167 ? 56.351 -2.333 -3.549 1.00 80.31 167 GLN A N 1
ATOM 1248 C CA . GLN A 1 167 ? 56.759 -3.704 -3.864 1.00 80.31 167 GLN A CA 1
ATOM 1249 C C . GLN A 1 167 ? 58.137 -3.732 -4.526 1.00 80.31 167 GLN A C 1
ATOM 1251 O O . GLN A 1 167 ? 58.960 -4.574 -4.166 1.00 80.31 167 GLN A O 1
ATOM 1256 N N . ASP A 1 168 ? 58.441 -2.770 -5.399 1.00 81.62 168 ASP A N 1
ATOM 1257 C CA . ASP A 1 168 ? 59.772 -2.632 -5.996 1.00 81.62 168 ASP A CA 1
ATOM 1258 C C . ASP A 1 168 ? 60.844 -2.215 -4.989 1.00 81.62 168 ASP A C 1
ATOM 1260 O O . ASP A 1 168 ? 61.942 -2.776 -4.993 1.00 81.62 168 ASP A O 1
ATOM 1264 N N . LYS A 1 169 ? 60.533 -1.302 -4.061 1.00 83.00 169 LYS A N 1
ATOM 1265 C CA . LYS A 1 169 ? 61.438 -0.966 -2.948 1.00 83.00 169 LYS A CA 1
ATOM 1266 C C . LYS A 1 169 ? 61.721 -2.181 -2.063 1.00 83.00 169 LYS A C 1
ATOM 1268 O O . LYS A 1 169 ? 62.869 -2.390 -1.672 1.00 83.00 169 LYS A O 1
ATOM 1273 N N . ALA A 1 170 ? 60.717 -3.004 -1.771 1.00 83.12 170 ALA A N 1
ATOM 1274 C CA . ALA A 1 170 ? 60.909 -4.212 -0.975 1.00 83.12 170 ALA A CA 1
ATOM 1275 C C . ALA A 1 170 ? 61.675 -5.317 -1.730 1.00 83.12 170 ALA A C 1
ATOM 1277 O O . ALA A 1 170 ? 62.544 -5.958 -1.134 1.00 83.12 170 ALA A O 1
ATOM 1278 N N . ARG A 1 171 ? 61.441 -5.476 -3.045 1.00 83.19 171 ARG A N 1
ATOM 1279 C CA . ARG A 1 171 ? 62.241 -6.347 -3.927 1.00 83.19 171 ARG A CA 1
ATOM 1280 C C . ARG A 1 171 ? 63.709 -5.911 -3.970 1.00 83.19 171 ARG A C 1
ATOM 1282 O O . ARG A 1 171 ? 64.592 -6.738 -3.760 1.00 83.19 171 ARG A O 1
ATOM 1289 N N . LYS A 1 172 ? 63.983 -4.610 -4.142 1.00 87.50 172 LYS A N 1
ATOM 1290 C CA . LYS A 1 172 ? 65.351 -4.046 -4.123 1.00 87.50 172 LYS A CA 1
ATOM 1291 C C . LYS A 1 172 ? 66.068 -4.267 -2.790 1.00 87.50 172 LYS A C 1
ATOM 1293 O O . LYS A 1 172 ? 67.275 -4.482 -2.778 1.00 87.50 172 LYS A O 1
ATOM 1298 N N . LEU A 1 173 ? 65.338 -4.254 -1.674 1.00 83.62 173 LEU A N 1
ATOM 1299 C CA . LEU A 1 173 ? 65.881 -4.526 -0.337 1.00 83.62 173 LEU A CA 1
ATOM 1300 C C . LEU A 1 173 ? 66.001 -6.027 -0.006 1.00 83.62 173 LEU A C 1
ATOM 1302 O O . LEU A 1 173 ? 66.373 -6.360 1.123 1.00 83.62 173 LEU A O 1
ATOM 1306 N N . LYS A 1 174 ? 65.698 -6.918 -0.967 1.00 85.56 174 LYS A N 1
ATOM 1307 C CA . LYS A 1 174 ? 65.710 -8.385 -0.822 1.00 85.56 174 LYS A CA 1
ATOM 1308 C C . LYS A 1 174 ? 64.983 -8.847 0.446 1.00 85.56 174 LYS A C 1
ATOM 1310 O O . LYS A 1 174 ? 65.505 -9.634 1.234 1.00 85.56 174 LYS A O 1
ATOM 1315 N N . ILE A 1 175 ? 63.799 -8.288 0.688 1.00 80.62 175 ILE A N 1
ATOM 1316 C CA . ILE A 1 175 ? 62.970 -8.669 1.831 1.00 80.62 175 ILE A CA 1
ATOM 1317 C C . ILE A 1 175 ? 62.209 -9.938 1.450 1.00 80.62 175 ILE A C 1
ATOM 1319 O O . ILE A 1 175 ? 61.355 -9.899 0.568 1.00 80.62 175 ILE A O 1
ATOM 1323 N N . THR A 1 176 ? 62.524 -11.048 2.110 1.00 76.56 176 THR A N 1
ATOM 1324 C CA . THR A 1 176 ? 61.742 -12.287 2.067 1.00 76.56 176 THR A CA 1
ATOM 1325 C C . THR A 1 176 ? 60.784 -12.322 3.256 1.00 76.56 176 THR A C 1
ATOM 1327 O O . THR A 1 176 ? 61.130 -11.868 4.350 1.00 76.56 176 THR A O 1
ATOM 1330 N N . TYR A 1 177 ? 59.561 -12.801 3.027 1.00 72.69 177 TYR A N 1
ATOM 1331 C CA . TYR A 1 177 ? 58.531 -12.934 4.054 1.00 72.69 177 TYR A CA 1
ATOM 1332 C C . TYR A 1 177 ? 58.135 -14.403 4.146 1.00 72.69 177 TYR A C 1
ATOM 1334 O O . TYR A 1 177 ? 57.678 -14.970 3.155 1.00 72.69 177 TYR A O 1
ATOM 1342 N N . ALA A 1 178 ? 58.322 -14.984 5.324 1.00 66.12 178 ALA A N 1
ATOM 1343 C CA . ALA A 1 178 ? 57.777 -16.284 5.673 1.00 66.12 178 ALA A CA 1
ATOM 1344 C C . ALA A 1 178 ? 56.593 -16.066 6.622 1.00 66.12 178 ALA A C 1
ATOM 1346 O O . ALA A 1 178 ? 56.647 -15.154 7.458 1.00 66.12 178 ALA A O 1
ATOM 1347 N N . ASP A 1 179 ? 55.516 -16.831 6.466 1.00 62.81 179 ASP A N 1
ATOM 1348 C CA . ASP A 1 179 ? 54.465 -16.883 7.485 1.00 62.81 179 ASP A CA 1
ATOM 1349 C C . ASP A 1 179 ? 54.954 -17.595 8.757 1.00 62.81 179 ASP A C 1
ATOM 1351 O O . ASP A 1 179 ? 56.126 -17.951 8.895 1.00 62.81 179 ASP A O 1
ATOM 1355 N N . GLN A 1 180 ? 54.057 -17.738 9.734 1.00 55.78 180 GLN A N 1
ATOM 1356 C CA . GLN A 1 180 ? 54.357 -18.410 11.001 1.00 55.78 180 GLN A CA 1
ATOM 1357 C C . GLN A 1 180 ? 54.728 -19.889 10.810 1.00 55.78 180 GLN A C 1
ATOM 1359 O O . GLN A 1 180 ? 55.380 -20.451 11.686 1.00 55.78 180 GLN A O 1
ATOM 1364 N N . ASP A 1 181 ? 54.393 -20.462 9.653 1.00 57.00 181 ASP A N 1
ATOM 1365 C CA . ASP A 1 181 ? 54.672 -21.845 9.276 1.00 57.00 181 ASP A CA 1
ATOM 1366 C C . ASP A 1 181 ? 55.960 -21.973 8.431 1.00 57.00 181 ASP A C 1
ATOM 1368 O O . ASP A 1 181 ? 56.383 -23.075 8.087 1.00 57.00 181 ASP A O 1
ATOM 1372 N N . GLY A 1 182 ? 56.640 -20.855 8.140 1.00 62.94 182 GLY A N 1
ATOM 1373 C CA . GLY A 1 182 ? 57.911 -20.831 7.414 1.00 62.94 182 GLY A CA 1
ATOM 1374 C C . GLY A 1 182 ? 57.780 -20.820 5.887 1.00 62.94 182 GLY A C 1
ATOM 1375 O O . GLY A 1 182 ? 58.802 -20.838 5.195 1.00 62.94 182 GLY A O 1
ATOM 1376 N N . GLU A 1 183 ? 56.565 -20.750 5.336 1.00 60.06 183 GLU A N 1
ATOM 1377 C CA . GLU A 1 183 ? 56.339 -20.746 3.891 1.00 60.06 183 GLU A CA 1
ATOM 1378 C C . GLU A 1 183 ? 56.549 -19.349 3.289 1.00 60.06 183 GLU A C 1
ATOM 1380 O O . GLU A 1 183 ? 56.063 -18.332 3.789 1.00 60.06 183 GLU A O 1
ATOM 1385 N N . ASN A 1 184 ? 57.283 -19.279 2.170 1.00 66.69 184 ASN A N 1
ATOM 1386 C CA . ASN A 1 184 ? 57.560 -18.015 1.486 1.00 66.69 184 ASN A CA 1
ATOM 1387 C C . ASN A 1 184 ? 56.287 -17.454 0.834 1.00 66.69 184 ASN A C 1
ATOM 1389 O O . ASN A 1 184 ? 55.829 -17.938 -0.205 1.00 66.69 184 ASN A O 1
ATOM 1393 N N . ILE A 1 185 ? 55.751 -16.365 1.386 1.00 67.50 185 ILE A N 1
ATOM 1394 C CA . ILE A 1 185 ? 54.586 -15.689 0.817 1.00 67.50 185 ILE A CA 1
ATOM 1395 C C . ILE A 1 185 ? 55.023 -14.786 -0.343 1.00 67.50 185 ILE A C 1
ATOM 1397 O O . ILE A 1 185 ? 55.918 -13.948 -0.222 1.00 67.50 185 ILE A O 1
ATOM 1401 N N . SER A 1 186 ? 54.326 -14.899 -1.478 1.00 70.00 186 SER A N 1
ATOM 1402 C CA . SER A 1 186 ? 54.492 -13.977 -2.607 1.00 70.00 186 SER A CA 1
ATOM 1403 C C . SER A 1 186 ? 54.183 -12.530 -2.201 1.00 70.00 186 SER A C 1
ATOM 1405 O O . SER A 1 186 ? 53.081 -12.214 -1.746 1.00 70.00 186 SER A O 1
ATOM 1407 N N . MET A 1 187 ? 55.139 -11.629 -2.458 1.00 70.50 187 MET A N 1
ATOM 1408 C CA . MET A 1 187 ? 55.082 -10.188 -2.157 1.00 70.50 187 MET A CA 1
ATOM 1409 C C . MET A 1 187 ? 53.822 -9.474 -2.674 1.00 70.50 187 MET A C 1
ATOM 1411 O O . MET A 1 187 ? 53.428 -8.448 -2.121 1.00 70.50 187 MET A O 1
ATOM 1415 N N . GLY A 1 188 ? 53.170 -10.016 -3.709 1.00 72.12 188 GLY A N 1
ATOM 1416 C CA . GLY A 1 188 ? 51.924 -9.478 -4.258 1.00 72.12 188 GLY A CA 1
ATOM 1417 C C . GLY A 1 188 ? 50.702 -9.638 -3.344 1.00 72.12 188 GLY A C 1
ATOM 1418 O O . GLY A 1 188 ? 49.720 -8.927 -3.533 1.00 72.12 188 GLY A O 1
ATOM 1419 N N . LYS A 1 189 ? 50.751 -10.547 -2.357 1.00 75.31 189 LYS A N 1
ATOM 1420 C CA . LYS A 1 189 ? 49.633 -10.845 -1.442 1.00 75.31 189 LYS A CA 1
ATOM 1421 C C . LYS A 1 189 ? 49.699 -10.099 -0.103 1.00 75.31 189 LYS A C 1
ATOM 1423 O O . LYS A 1 189 ? 48.716 -10.113 0.634 1.00 75.31 189 LYS A O 1
ATOM 1428 N N . LEU A 1 190 ? 50.822 -9.451 0.214 1.00 76.56 190 LEU A N 1
ATOM 1429 C CA . LEU A 1 190 ? 51.004 -8.723 1.473 1.00 76.56 190 LEU A CA 1
ATOM 1430 C C . LEU A 1 190 ? 50.219 -7.408 1.488 1.00 76.56 190 LEU A C 1
ATOM 1432 O O . LEU A 1 190 ? 50.191 -6.662 0.503 1.00 76.56 190 LEU A O 1
ATOM 1436 N N . ARG A 1 191 ? 49.608 -7.085 2.634 1.00 81.75 191 ARG A N 1
ATOM 1437 C CA . ARG A 1 191 ? 48.888 -5.815 2.799 1.00 81.75 191 ARG A CA 1
ATOM 1438 C C . ARG A 1 191 ? 49.892 -4.660 2.853 1.00 81.75 191 ARG A C 1
ATOM 1440 O O . ARG A 1 191 ? 50.982 -4.783 3.408 1.00 81.75 191 ARG A O 1
ATOM 1447 N N . LYS A 1 192 ? 49.509 -3.484 2.335 1.00 80.44 192 LYS A N 1
ATOM 1448 C CA . LYS A 1 192 ? 50.382 -2.288 2.237 1.00 80.44 192 LYS A CA 1
ATOM 1449 C C . LYS A 1 192 ? 51.085 -1.941 3.562 1.00 80.44 192 LYS A C 1
ATOM 1451 O O . LYS A 1 192 ? 52.253 -1.570 3.558 1.00 80.44 192 LYS A O 1
ATOM 1456 N N . HIS A 1 193 ? 50.394 -2.091 4.693 1.00 77.12 193 HIS A N 1
ATOM 1457 C CA . HIS A 1 193 ? 50.943 -1.826 6.026 1.00 77.12 193 HIS A CA 1
ATOM 1458 C C . HIS A 1 193 ? 52.081 -2.788 6.423 1.00 77.12 193 HIS A C 1
ATOM 1460 O O . HIS A 1 193 ? 53.094 -2.352 6.968 1.00 77.12 193 HIS A O 1
ATOM 1466 N N . GLU A 1 194 ? 51.957 -4.077 6.097 1.00 82.88 194 GLU A N 1
ATOM 1467 C CA . GLU A 1 194 ? 52.960 -5.107 6.408 1.00 82.88 194 GLU A CA 1
ATOM 1468 C C . GLU A 1 194 ? 54.240 -4.891 5.596 1.00 82.88 194 GLU A C 1
ATOM 1470 O O . GLU A 1 194 ? 55.345 -4.976 6.136 1.00 82.88 194 GLU A O 1
ATOM 1475 N N . LEU A 1 195 ? 54.092 -4.500 4.324 1.00 82.62 195 LEU A N 1
ATOM 1476 C CA . LEU A 1 195 ? 55.215 -4.154 3.454 1.00 82.62 195 LEU A CA 1
ATOM 1477 C C . LEU A 1 195 ? 56.015 -2.960 3.997 1.00 82.62 195 LEU A C 1
ATOM 1479 O O . LEU A 1 195 ? 57.245 -2.981 4.009 1.00 82.62 195 LEU A O 1
ATOM 1483 N N . ILE A 1 196 ? 55.324 -1.922 4.477 1.00 80.69 196 ILE A N 1
ATOM 1484 C CA . ILE A 1 196 ? 55.970 -0.719 5.016 1.00 80.69 196 ILE A CA 1
ATOM 1485 C C . ILE A 1 196 ? 56.740 -1.046 6.303 1.00 80.69 196 ILE A C 1
ATOM 1487 O O . ILE A 1 196 ? 57.890 -0.622 6.447 1.00 80.69 196 ILE A O 1
ATOM 1491 N N . LEU A 1 197 ? 56.156 -1.836 7.211 1.00 82.56 197 LEU A N 1
ATOM 1492 C CA . LEU A 1 197 ? 56.845 -2.279 8.427 1.00 82.56 197 LEU A CA 1
ATOM 1493 C C . LEU A 1 197 ? 58.093 -3.109 8.104 1.00 82.56 197 LEU A C 1
ATOM 1495 O O . LEU A 1 197 ? 59.142 -2.906 8.718 1.00 82.56 197 LEU A O 1
ATOM 1499 N N . ALA A 1 198 ? 58.015 -3.991 7.107 1.00 81.75 198 ALA A N 1
ATOM 1500 C CA . ALA A 1 198 ? 59.146 -4.804 6.671 1.00 81.75 198 ALA A CA 1
ATOM 1501 C C . ALA A 1 198 ? 60.294 -3.948 6.109 1.00 81.75 198 ALA A C 1
ATOM 1503 O O . ALA A 1 198 ? 61.457 -4.135 6.480 1.00 81.75 198 ALA A O 1
ATOM 1504 N N . ILE A 1 199 ? 59.967 -2.959 5.268 1.00 84.88 199 ILE A N 1
ATOM 1505 C CA . ILE A 1 199 ? 60.937 -2.014 4.694 1.00 84.88 199 ILE A CA 1
ATOM 1506 C C . ILE A 1 199 ? 61.623 -1.200 5.796 1.00 84.88 199 ILE A C 1
ATOM 1508 O O . ILE A 1 199 ? 62.848 -1.060 5.784 1.00 84.88 199 ILE A O 1
ATOM 1512 N N . LEU A 1 200 ? 60.861 -0.684 6.767 1.00 83.00 200 LEU A N 1
ATOM 1513 C CA . LEU A 1 200 ? 61.415 0.084 7.884 1.00 83.00 200 LEU A CA 1
ATOM 1514 C C . LEU A 1 200 ? 62.317 -0.780 8.775 1.00 83.00 200 LEU A C 1
ATOM 1516 O O . LEU A 1 200 ? 63.414 -0.349 9.130 1.00 83.00 200 LEU A O 1
ATOM 1520 N N . LYS A 1 201 ? 61.908 -2.021 9.066 1.00 83.31 201 LYS A N 1
ATOM 1521 C CA . LYS A 1 201 ? 62.692 -2.974 9.864 1.00 83.31 201 LYS A CA 1
ATOM 1522 C C . LYS A 1 201 ? 64.019 -3.340 9.192 1.00 83.31 201 LYS A C 1
ATOM 1524 O O . LYS A 1 201 ? 65.028 -3.466 9.882 1.00 83.31 201 LYS A O 1
ATOM 1529 N N . LYS A 1 202 ? 64.048 -3.480 7.860 1.00 83.44 202 LYS A N 1
ATOM 1530 C CA . LYS A 1 202 ? 65.280 -3.767 7.102 1.00 83.44 202 LYS A CA 1
ATOM 1531 C C . LYS A 1 202 ? 66.191 -2.537 6.996 1.00 83.44 202 LYS A C 1
ATOM 1533 O O . LYS A 1 202 ? 67.395 -2.672 7.189 1.00 83.44 202 LYS A O 1
ATOM 1538 N N . LYS A 1 203 ? 65.630 -1.339 6.772 1.00 79.06 203 LYS A N 1
ATOM 1539 C CA . LYS A 1 203 ? 66.395 -0.074 6.744 1.00 79.06 203 LYS A CA 1
ATOM 1540 C C . LYS A 1 203 ? 67.002 0.297 8.100 1.00 79.06 203 LYS A C 1
ATOM 1542 O O . LYS A 1 203 ? 68.052 0.923 8.127 1.00 79.06 203 LYS A O 1
ATOM 1547 N N . GLY A 1 204 ? 66.376 -0.104 9.206 1.00 69.12 204 GLY A N 1
ATOM 1548 C CA . GLY A 1 204 ? 66.909 0.109 10.555 1.00 69.12 204 GLY A CA 1
ATOM 1549 C C . GLY A 1 204 ? 68.087 -0.795 10.940 1.00 69.12 204 GLY A C 1
ATOM 1550 O O . GLY A 1 204 ? 68.691 -0.559 11.978 1.00 69.12 204 GLY A O 1
ATOM 1551 N N . LYS A 1 205 ? 68.421 -1.818 10.137 1.00 53.41 205 LYS A N 1
ATOM 1552 C CA . LYS A 1 205 ? 69.483 -2.801 10.436 1.00 53.41 205 LYS A CA 1
ATOM 1553 C C . LYS A 1 205 ? 70.784 -2.604 9.639 1.00 53.41 205 LYS A C 1
ATOM 1555 O O . LYS A 1 205 ? 71.666 -3.449 9.723 1.00 53.41 205 LYS A O 1
ATOM 1560 N N . GLY A 1 206 ? 70.913 -1.526 8.862 1.00 43.62 206 GLY A N 1
ATOM 1561 C CA . GLY A 1 206 ? 72.137 -1.218 8.115 1.00 43.62 206 GLY A CA 1
ATOM 1562 C C . GLY A 1 206 ? 73.084 -0.327 8.915 1.00 43.62 206 GLY A C 1
ATOM 1563 O O . GLY A 1 206 ? 72.742 0.816 9.209 1.00 43.62 206 GLY A O 1
ATOM 1564 N N . SER A 1 207 ? 74.259 -0.857 9.247 1.00 36.50 207 SER A N 1
ATOM 1565 C CA . SER A 1 207 ? 75.402 -0.135 9.805 1.00 36.50 207 SER A CA 1
ATOM 1566 C C . SER A 1 207 ? 75.806 1.055 8.935 1.00 36.50 207 SER A C 1
ATOM 1568 O O . SER A 1 207 ? 75.815 0.977 7.706 1.00 36.50 207 SER A O 1
ATOM 1570 N N . ILE A 1 208 ? 76.181 2.143 9.600 1.00 38.59 208 ILE A N 1
ATOM 1571 C CA . ILE A 1 208 ? 76.841 3.307 9.013 1.00 38.59 208 ILE A CA 1
ATOM 1572 C C . ILE A 1 208 ? 78.145 2.838 8.354 1.00 38.59 208 ILE A C 1
ATOM 1574 O O . ILE A 1 208 ? 79.047 2.367 9.038 1.00 38.59 208 ILE A O 1
ATOM 1578 N N . SER A 1 209 ? 78.246 2.991 7.036 1.00 33.22 209 SER A N 1
ATOM 1579 C CA . SER A 1 209 ? 79.521 2.985 6.319 1.00 33.22 209 SER A CA 1
ATOM 1580 C C . SER A 1 209 ? 79.557 4.176 5.361 1.00 33.22 209 SER A C 1
ATOM 1582 O O . SER A 1 209 ? 78.939 4.165 4.297 1.00 33.22 209 SER A O 1
ATOM 1584 N N . THR A 1 210 ? 80.264 5.226 5.759 1.00 36.84 210 THR A N 1
ATOM 1585 C CA . THR A 1 210 ? 81.000 6.126 4.856 1.00 36.84 210 THR A CA 1
ATOM 1586 C C . THR A 1 210 ? 82.310 5.414 4.449 1.00 36.84 210 THR A C 1
ATOM 1588 O O . THR A 1 210 ? 82.770 4.609 5.261 1.00 36.84 210 THR A O 1
ATOM 1591 N N . PRO A 1 211 ? 82.934 5.644 3.259 1.00 39.91 211 PRO A N 1
ATOM 1592 C CA . PRO A 1 211 ? 83.279 6.996 2.793 1.00 39.91 211 PRO A CA 1
ATOM 1593 C C . PRO A 1 211 ? 83.406 7.280 1.260 1.00 39.91 211 PRO A C 1
ATOM 1595 O O . PRO A 1 211 ? 83.531 6.399 0.418 1.00 39.91 211 PRO A O 1
ATOM 1598 N N . THR A 1 212 ? 83.513 8.594 0.988 1.00 28.95 212 THR A N 1
ATOM 1599 C CA . THR A 1 212 ? 84.273 9.352 -0.054 1.00 28.95 212 THR A CA 1
ATOM 1600 C C . THR A 1 212 ? 83.867 9.460 -1.551 1.00 28.95 212 THR A C 1
ATOM 1602 O O . THR A 1 212 ? 83.338 8.524 -2.140 1.00 28.95 212 THR A O 1
ATOM 1605 N N . PRO A 1 213 ? 84.131 10.642 -2.179 1.00 55.44 213 PRO A N 1
ATOM 1606 C CA . PRO A 1 213 ? 83.643 11.079 -3.498 1.00 55.44 213 PRO A CA 1
ATOM 1607 C C . PRO A 1 213 ? 84.643 10.796 -4.639 1.00 55.44 213 PRO A C 1
ATOM 1609 O O . PRO A 1 213 ? 85.821 10.563 -4.367 1.00 55.44 213 PRO A O 1
ATOM 1612 N N . PRO A 1 214 ? 84.239 10.915 -5.926 1.00 38.06 214 PRO A N 1
ATOM 1613 C CA . PRO A 1 214 ? 84.897 11.946 -6.747 1.00 38.06 214 PRO A CA 1
ATOM 1614 C C . PRO A 1 214 ? 84.099 12.542 -7.939 1.00 38.06 214 PRO A C 1
ATOM 1616 O O . PRO A 1 214 ? 83.330 11.885 -8.627 1.00 38.06 214 PRO A O 1
ATOM 1619 N N . LYS A 1 215 ? 84.469 13.798 -8.226 1.00 30.78 215 LYS A N 1
ATOM 1620 C CA . LYS A 1 215 ? 84.778 14.428 -9.532 1.00 30.78 215 LYS A CA 1
ATOM 1621 C C . LYS A 1 215 ? 83.697 14.734 -10.593 1.00 30.78 215 LYS A C 1
ATOM 1623 O O . LYS A 1 215 ? 83.012 13.895 -11.158 1.00 30.78 215 LYS A O 1
ATOM 1628 N N . LYS A 1 216 ? 83.740 16.028 -10.948 1.00 43.69 216 LYS A N 1
ATOM 1629 C CA . LYS A 1 216 ? 83.259 16.737 -12.145 1.00 43.69 216 LYS A CA 1
ATOM 1630 C C . LYS A 1 216 ? 83.716 16.129 -13.487 1.00 43.69 216 LYS A C 1
ATOM 1632 O O . LYS A 1 216 ? 84.829 15.614 -13.566 1.00 43.69 216 LYS A O 1
ATOM 1637 N N . LYS A 1 217 ? 82.928 16.471 -14.528 1.00 35.69 217 LYS A N 1
ATOM 1638 C CA . LYS A 1 217 ? 83.177 16.643 -15.994 1.00 35.69 217 LYS A CA 1
ATOM 1639 C C . LYS A 1 217 ? 82.213 15.744 -16.799 1.00 35.69 217 LYS A C 1
ATOM 1641 O O . LYS A 1 217 ? 82.111 14.575 -16.493 1.00 35.69 217 LYS A O 1
ATOM 1646 N N . GLY A 1 218 ? 81.474 16.168 -17.825 1.00 34.03 218 GLY A N 1
ATOM 1647 C CA . GLY A 1 218 ? 81.252 17.469 -18.446 1.00 34.03 218 GLY A CA 1
ATOM 1648 C C . GLY A 1 218 ? 80.246 17.355 -19.615 1.00 34.03 218 GLY A C 1
ATOM 1649 O O . GLY A 1 218 ? 80.060 16.290 -20.182 1.00 34.03 218 GLY A O 1
ATOM 1650 N N . LYS A 1 219 ? 79.606 18.484 -19.942 1.00 40.44 219 LYS A N 1
ATOM 1651 C CA . LYS A 1 219 ? 79.329 19.022 -21.294 1.00 40.44 219 LYS A CA 1
ATOM 1652 C C . LYS A 1 219 ? 78.857 18.054 -22.412 1.00 40.44 219 LYS A C 1
ATOM 1654 O O . LYS A 1 219 ? 79.684 17.439 -23.073 1.00 40.44 219 LYS A O 1
ATOM 1659 N N . LYS A 1 220 ? 77.579 18.157 -22.815 1.00 36.56 220 LYS A N 1
ATOM 1660 C CA . LYS A 1 220 ? 77.207 18.312 -24.243 1.00 36.56 220 LYS A CA 1
ATOM 1661 C C . LYS A 1 220 ? 75.803 18.914 -24.423 1.00 36.56 220 LYS A C 1
ATOM 1663 O O . LYS A 1 220 ? 74.829 18.438 -23.858 1.00 36.56 220 LYS A O 1
ATOM 1668 N N . ARG A 1 221 ? 75.762 20.010 -25.189 1.00 39.94 221 ARG A N 1
ATOM 1669 C CA . ARG A 1 221 ? 74.581 20.716 -25.717 1.00 39.94 221 ARG A CA 1
ATOM 1670 C C . ARG A 1 221 ? 73.985 19.908 -26.873 1.00 39.94 221 ARG A C 1
ATOM 1672 O O . ARG A 1 221 ? 74.783 19.379 -27.635 1.00 39.94 221 ARG A O 1
ATOM 1679 N N . THR A 1 222 ? 72.670 20.003 -27.086 1.00 33.94 222 THR A N 1
ATOM 1680 C CA . THR A 1 222 ? 72.067 20.259 -28.415 1.00 33.94 222 THR A CA 1
ATOM 1681 C C . THR A 1 222 ? 70.578 20.634 -28.312 1.00 33.94 222 THR A C 1
ATOM 1683 O O . THR A 1 222 ? 69.771 19.858 -27.822 1.00 33.94 222 THR A O 1
ATOM 1686 N N . HIS A 1 223 ? 70.294 21.856 -28.778 1.00 38.50 223 HIS A N 1
ATOM 1687 C CA . HIS A 1 223 ? 69.165 22.373 -29.574 1.00 38.50 223 HIS A CA 1
ATOM 1688 C C . HIS A 1 223 ? 67.669 22.095 -29.260 1.00 38.50 223 HIS A C 1
ATOM 1690 O O . HIS A 1 223 ? 67.167 20.981 -29.327 1.00 38.50 223 HIS A O 1
ATOM 1696 N N . THR A 1 224 ? 66.978 23.228 -29.054 1.00 36.78 224 THR A N 1
ATOM 1697 C CA . THR A 1 224 ? 65.549 23.619 -29.169 1.00 36.78 224 THR A CA 1
ATOM 1698 C C . THR A 1 224 ? 64.884 23.206 -30.506 1.00 36.78 224 THR A C 1
ATOM 1700 O O . THR A 1 224 ? 65.635 22.986 -31.456 1.00 36.78 224 THR A O 1
ATOM 1703 N N . PRO A 1 225 ? 63.527 23.166 -30.666 1.00 48.66 225 PRO A N 1
ATOM 1704 C CA . PRO A 1 225 ? 62.633 24.353 -30.623 1.00 48.66 225 PRO A CA 1
ATOM 1705 C C . PRO A 1 225 ? 61.209 24.135 -30.001 1.00 48.66 225 PRO A C 1
ATOM 1707 O O . PRO A 1 225 ? 60.884 23.028 -29.577 1.00 48.66 225 PRO A O 1
ATOM 1710 N N . PRO A 1 226 ? 60.363 25.192 -29.870 1.00 53.03 226 PRO A N 1
ATOM 1711 C CA . PRO A 1 226 ? 59.291 25.288 -28.862 1.00 53.03 226 PRO A CA 1
ATOM 1712 C C . PRO A 1 226 ? 57.862 25.027 -29.396 1.00 53.03 226 PRO A C 1
ATOM 1714 O O . PRO A 1 226 ? 57.613 25.209 -30.591 1.00 53.03 226 PRO A O 1
ATOM 1717 N N . PRO A 1 227 ? 56.869 24.716 -28.531 1.00 47.31 227 PRO A N 1
ATOM 1718 C CA . PRO A 1 227 ? 55.469 24.673 -28.936 1.00 47.31 227 PRO A CA 1
ATOM 1719 C C . PRO A 1 227 ? 54.721 25.999 -28.702 1.00 47.31 227 PRO A C 1
ATOM 1721 O O . PRO A 1 227 ? 54.971 26.772 -27.777 1.00 47.31 227 PRO A O 1
ATOM 1724 N N . LYS A 1 228 ? 53.786 26.230 -29.623 1.00 40.00 228 LYS A N 1
ATOM 1725 C CA . LYS A 1 228 ? 53.089 27.469 -29.975 1.00 40.00 228 LYS A CA 1
ATOM 1726 C C . LYS A 1 228 ? 51.988 27.874 -28.982 1.00 40.00 228 LYS A C 1
ATOM 1728 O O . LYS A 1 228 ? 51.184 27.048 -28.557 1.00 40.00 228 LYS A O 1
ATOM 1733 N N . LYS A 1 229 ? 51.882 29.186 -28.727 1.00 41.75 229 LYS A N 1
ATOM 1734 C CA . LYS A 1 229 ? 50.733 29.865 -28.096 1.00 41.75 229 LYS A CA 1
ATOM 1735 C C . LYS A 1 229 ? 49.499 29.805 -29.013 1.00 41.75 229 LYS A C 1
ATOM 1737 O O . LYS A 1 229 ? 49.578 30.234 -30.162 1.00 41.75 229 LYS A O 1
ATOM 1742 N N . LYS A 1 230 ? 48.351 29.348 -28.497 1.00 43.28 230 LYS A N 1
ATOM 1743 C CA . LYS A 1 230 ? 47.027 29.517 -29.127 1.00 43.28 230 LYS A CA 1
ATOM 1744 C C . LYS A 1 230 ? 46.305 30.720 -28.508 1.00 43.28 230 LYS A C 1
ATOM 1746 O O . LYS A 1 230 ? 46.157 30.795 -27.293 1.00 43.28 230 LYS A O 1
ATOM 1751 N N . ARG A 1 231 ? 45.884 31.649 -29.370 1.00 39.31 231 ARG A N 1
ATOM 1752 C CA . ARG A 1 231 ? 44.977 32.775 -29.094 1.00 39.31 231 ARG A CA 1
ATOM 1753 C C . ARG A 1 231 ? 43.524 32.292 -29.160 1.00 39.31 231 ARG A C 1
ATOM 1755 O O . ARG A 1 231 ? 43.184 31.531 -30.062 1.00 39.31 231 ARG A O 1
ATOM 1762 N N . THR A 1 232 ? 42.684 32.776 -28.254 1.00 43.25 232 THR A N 1
ATOM 1763 C CA . THR A 1 232 ? 41.215 32.700 -28.309 1.00 43.25 232 THR A CA 1
ATOM 1764 C C . THR A 1 232 ? 40.625 34.005 -28.875 1.00 43.25 232 THR A C 1
ATOM 1766 O O . THR A 1 232 ? 41.236 35.061 -28.690 1.00 43.25 232 THR A O 1
ATOM 1769 N N . PRO A 1 233 ? 39.478 33.957 -29.586 1.00 55.50 233 PRO A N 1
ATOM 1770 C CA . PRO A 1 233 ? 38.910 35.107 -30.291 1.00 55.50 233 PRO A CA 1
ATOM 1771 C C . PRO A 1 233 ? 37.824 35.874 -29.511 1.00 55.50 233 PRO A C 1
ATOM 1773 O O . PRO A 1 233 ? 37.091 35.324 -28.691 1.00 55.50 233 PRO A O 1
ATOM 1776 N N . THR A 1 234 ? 37.745 37.163 -29.837 1.00 40.56 234 THR A N 1
ATOM 1777 C CA . THR A 1 234 ? 36.851 38.234 -29.363 1.00 40.56 234 THR A CA 1
ATOM 1778 C C . THR A 1 234 ? 35.406 38.106 -29.894 1.00 40.56 234 THR A C 1
ATOM 1780 O O . THR A 1 234 ? 35.236 37.683 -31.039 1.00 40.56 234 THR A O 1
ATOM 1783 N N . PRO A 1 235 ? 34.361 38.517 -29.140 1.00 53.97 235 PRO A N 1
ATOM 1784 C CA . PRO A 1 235 ? 32.966 38.522 -29.607 1.00 53.97 235 PRO A CA 1
ATOM 1785 C C . PRO A 1 235 ? 32.539 39.832 -30.329 1.00 53.97 235 PRO A C 1
ATOM 1787 O O . PRO A 1 235 ? 33.149 40.880 -30.102 1.00 53.97 235 PRO A O 1
ATOM 1790 N N . PRO A 1 236 ? 31.486 39.794 -31.181 1.00 58.91 236 PRO A N 1
ATOM 1791 C CA . PRO A 1 236 ? 31.074 40.902 -32.058 1.00 58.91 236 PRO A CA 1
ATOM 1792 C C . PRO A 1 236 ? 30.112 41.934 -31.408 1.00 58.91 236 PRO A C 1
ATOM 1794 O O . PRO A 1 236 ? 29.580 41.696 -30.321 1.00 58.91 236 PRO A O 1
ATOM 1797 N N . PRO A 1 237 ? 29.890 43.104 -32.055 1.00 54.84 237 PRO A N 1
ATOM 1798 C CA . PRO A 1 237 ? 29.438 44.334 -31.398 1.00 54.84 237 PRO A CA 1
ATOM 1799 C C . PRO A 1 237 ? 27.911 44.521 -31.293 1.00 54.84 237 PRO A C 1
ATOM 1801 O O . PRO A 1 237 ? 27.123 44.066 -32.122 1.00 54.84 237 PRO A O 1
ATOM 1804 N N . LYS A 1 238 ? 27.515 45.278 -30.259 1.00 42.56 238 LYS A N 1
ATOM 1805 C CA . LYS A 1 238 ? 26.140 45.675 -29.903 1.00 42.56 238 LYS A CA 1
ATOM 1806 C C . LYS A 1 238 ? 25.520 46.640 -30.930 1.00 42.56 238 LYS A C 1
ATOM 1808 O O . LYS A 1 238 ? 26.106 47.674 -31.245 1.00 42.56 238 LYS A O 1
ATOM 1813 N N . LYS A 1 239 ? 24.292 46.345 -31.379 1.00 46.97 239 LYS A N 1
ATOM 1814 C CA . LYS A 1 239 ? 23.442 47.240 -32.191 1.00 46.97 239 LYS A CA 1
ATOM 1815 C C . LYS A 1 239 ? 22.682 48.257 -31.325 1.00 46.97 239 LYS A C 1
ATOM 1817 O O . LYS A 1 239 ? 22.235 47.947 -30.222 1.00 46.97 239 LYS A O 1
ATOM 1822 N N . LYS A 1 240 ? 22.558 49.472 -31.869 1.00 41.94 240 LYS A N 1
ATOM 1823 C CA . LYS A 1 240 ? 21.925 50.676 -31.306 1.00 41.94 240 LYS A CA 1
ATOM 1824 C C . LYS A 1 240 ? 20.399 50.534 -31.172 1.00 41.94 240 LYS A C 1
ATOM 1826 O O . LYS A 1 240 ? 19.745 49.995 -32.058 1.00 41.94 240 LYS A O 1
ATOM 1831 N N . ARG A 1 241 ? 19.860 51.070 -30.071 1.00 42.12 241 ARG A N 1
ATOM 1832 C CA . ARG A 1 241 ? 18.427 51.281 -29.790 1.00 42.12 241 ARG A CA 1
ATOM 1833 C C . ARG A 1 241 ? 17.903 52.517 -30.530 1.00 42.12 241 ARG A C 1
ATOM 1835 O O . ARG A 1 241 ? 18.561 53.554 -30.507 1.00 42.12 241 ARG A O 1
ATOM 1842 N N . THR A 1 242 ? 16.694 52.423 -31.074 1.00 46.91 242 THR A N 1
ATOM 1843 C CA . THR A 1 242 ? 15.849 53.552 -31.505 1.00 46.91 242 THR A CA 1
ATOM 1844 C C . THR A 1 242 ? 14.700 53.788 -30.505 1.00 46.91 242 THR A C 1
ATOM 1846 O O . THR A 1 242 ? 14.314 52.843 -29.810 1.00 46.91 242 THR A O 1
ATOM 1849 N N . PRO A 1 243 ? 14.156 55.020 -30.390 1.00 52.53 243 PRO A N 1
ATOM 1850 C CA . PRO A 1 243 ? 13.171 55.386 -29.368 1.00 52.53 243 PRO A CA 1
ATOM 1851 C C . PRO A 1 243 ? 11.725 55.060 -29.776 1.00 52.53 243 PRO A C 1
ATOM 1853 O O . PRO A 1 243 ? 11.347 55.181 -30.939 1.00 52.53 243 PRO A O 1
ATOM 1856 N N . ILE A 1 244 ? 10.915 54.691 -28.782 1.00 39.69 244 ILE A N 1
ATOM 1857 C CA . ILE A 1 244 ? 9.481 54.380 -28.876 1.00 39.69 244 ILE A CA 1
ATOM 1858 C C . ILE A 1 244 ? 8.659 55.653 -28.576 1.00 39.69 244 ILE A C 1
ATOM 1860 O O . ILE A 1 244 ? 8.923 56.281 -27.548 1.00 39.69 244 ILE A O 1
ATOM 1864 N N . PRO A 1 245 ? 7.647 56.026 -29.388 1.00 52.06 245 PRO A N 1
ATOM 1865 C CA . PRO A 1 245 ? 6.671 57.062 -29.039 1.00 52.06 245 PRO A CA 1
ATOM 1866 C C . PRO A 1 245 ? 5.472 56.498 -28.234 1.00 52.06 245 PRO A C 1
ATOM 1868 O O . PRO A 1 245 ? 5.146 55.314 -28.359 1.00 52.06 245 PRO A O 1
ATOM 1871 N N . PRO A 1 246 ? 4.787 57.317 -27.410 1.00 54.88 246 PRO A N 1
ATOM 1872 C CA . PRO A 1 246 ? 3.783 56.840 -26.454 1.00 54.88 246 PRO A CA 1
ATOM 1873 C C . PRO A 1 246 ? 2.380 56.702 -27.081 1.00 54.88 246 PRO A C 1
ATOM 1875 O O . PRO A 1 246 ? 1.972 57.577 -27.851 1.00 54.88 246 PRO A O 1
ATOM 1878 N N . PRO A 1 247 ? 1.577 55.676 -26.729 1.00 49.47 247 PRO A N 1
ATOM 1879 C CA . PRO A 1 247 ? 0.212 55.575 -27.224 1.00 49.47 247 PRO A CA 1
ATOM 1880 C C . PRO A 1 247 ? -0.802 56.260 -26.296 1.00 49.47 247 PRO A C 1
ATOM 1882 O O . PRO A 1 247 ? -0.817 56.091 -25.076 1.00 49.47 247 PRO A O 1
ATOM 1885 N N . LYS A 1 248 ? -1.697 57.017 -26.936 1.00 43.62 248 LYS A N 1
ATOM 1886 C CA . LYS A 1 248 ? -2.878 57.664 -26.359 1.00 43.62 248 LYS A CA 1
ATOM 1887 C C . LYS A 1 248 ? -3.956 56.635 -25.981 1.00 43.62 248 LYS A C 1
ATOM 1889 O O . LYS A 1 248 ? -4.222 55.687 -26.715 1.00 43.62 248 LYS A O 1
ATOM 1894 N N . LYS A 1 249 ? -4.632 56.893 -24.856 1.00 50.75 249 LYS A N 1
ATOM 1895 C CA . LYS A 1 249 ? -5.868 56.233 -24.396 1.00 50.75 249 LYS A CA 1
ATOM 1896 C C . LYS A 1 249 ? -7.015 56.436 -25.400 1.00 50.75 249 LYS A C 1
ATOM 1898 O O . LYS A 1 249 ? -7.217 57.576 -25.811 1.00 50.75 249 LYS A O 1
ATOM 1903 N N . LYS A 1 250 ? -7.829 55.397 -25.670 1.00 42.44 250 LYS A N 1
ATOM 1904 C CA . LYS A 1 250 ? -9.303 55.501 -25.827 1.00 42.44 250 LYS A CA 1
ATOM 1905 C C . LYS A 1 250 ? -10.038 54.141 -25.908 1.00 42.44 250 LYS A C 1
ATOM 1907 O O . LYS A 1 250 ? -9.642 53.243 -26.639 1.00 42.44 250 LYS A O 1
ATOM 1912 N N . SER A 1 251 ? -11.097 54.085 -25.091 1.00 44.72 251 SER A N 1
ATOM 1913 C CA . SER A 1 251 ? -12.400 53.386 -25.154 1.00 44.72 251 SER A CA 1
ATOM 1914 C C . SER A 1 251 ? -12.552 51.892 -25.513 1.00 44.72 251 SER A C 1
ATOM 1916 O O . SER A 1 251 ? -12.218 51.398 -26.585 1.00 44.72 251 SER A O 1
ATOM 1918 N N . LYS A 1 252 ? -13.243 51.205 -24.589 1.00 49.50 252 LYS A N 1
ATOM 1919 C CA . LYS A 1 252 ? -13.788 49.841 -24.652 1.00 49.50 252 LYS A CA 1
ATOM 1920 C C . LYS A 1 252 ? -14.831 49.692 -25.774 1.00 49.50 252 LYS A C 1
ATOM 1922 O O . LYS A 1 252 ? -15.870 50.343 -25.732 1.00 49.50 252 LYS A O 1
ATOM 1927 N N . LYS A 1 253 ? -14.617 48.746 -26.695 1.00 40.84 253 LYS A N 1
ATOM 1928 C CA . LYS A 1 253 ? -15.654 48.178 -27.579 1.00 40.84 253 LYS A CA 1
ATOM 1929 C C . LYS A 1 253 ? -15.618 46.654 -27.429 1.00 40.84 253 LYS A C 1
ATOM 1931 O O . LYS A 1 253 ? -14.579 46.040 -27.667 1.00 40.84 253 LYS A O 1
ATOM 1936 N N . LYS A 1 254 ? -16.722 46.051 -26.963 1.00 50.78 254 LYS A N 1
ATOM 1937 C CA . LYS A 1 254 ? -16.871 44.593 -26.783 1.00 50.78 254 LYS A CA 1
ATOM 1938 C C . LYS A 1 254 ? -16.584 43.887 -28.118 1.00 50.78 254 LYS A C 1
ATOM 1940 O O . LYS A 1 254 ? -17.345 44.031 -29.070 1.00 50.78 254 LYS A O 1
ATOM 1945 N N . LYS A 1 255 ? -15.471 43.147 -28.191 1.00 38.16 255 LYS A N 1
ATOM 1946 C CA . LYS A 1 255 ? -15.089 42.317 -29.343 1.00 38.16 255 LYS A CA 1
ATOM 1947 C C . LYS A 1 255 ? -15.890 41.014 -29.315 1.00 38.16 255 LYS A C 1
ATOM 1949 O O . LYS A 1 255 ? -15.703 40.187 -28.426 1.00 38.16 255 LYS A O 1
ATOM 1954 N N . LYS A 1 256 ? -16.746 40.827 -30.320 1.00 47.25 256 LYS A N 1
ATOM 1955 C CA . LYS A 1 256 ? -17.274 39.521 -30.735 1.00 47.25 256 LYS A CA 1
ATOM 1956 C C . LYS A 1 256 ? -16.058 38.655 -31.108 1.00 47.25 256 LYS A C 1
ATOM 1958 O O . LYS A 1 256 ? -15.265 39.069 -31.953 1.00 47.25 256 LYS A O 1
ATOM 1963 N N . ARG A 1 257 ? -15.843 37.530 -30.414 1.00 38.97 257 ARG A N 1
ATOM 1964 C CA . ARG A 1 257 ? -14.742 36.590 -30.694 1.00 38.97 257 ARG A CA 1
ATOM 1965 C C . ARG A 1 257 ? -14.891 36.080 -32.130 1.00 38.97 257 ARG A C 1
ATOM 1967 O O . ARG A 1 257 ? -15.855 35.386 -32.431 1.00 38.97 257 ARG A O 1
ATOM 1974 N N . THR A 1 258 ? -13.954 36.437 -32.999 1.00 39.50 258 THR A N 1
ATOM 1975 C CA . THR A 1 258 ? -13.765 35.778 -34.294 1.00 39.50 258 THR A CA 1
ATOM 1976 C C . THR A 1 258 ? -13.301 34.334 -34.054 1.00 39.50 258 THR A C 1
ATOM 1978 O O . THR A 1 258 ? -12.457 34.133 -33.170 1.00 39.50 258 THR A O 1
ATOM 1981 N N . PRO A 1 259 ? -13.823 33.333 -34.789 1.00 45.16 259 PRO A N 1
ATOM 1982 C CA . PRO A 1 259 ? -13.284 31.974 -34.780 1.00 45.16 259 PRO A CA 1
ATOM 1983 C C . PRO A 1 259 ? -11.784 32.010 -35.094 1.00 45.16 259 PRO A C 1
ATOM 1985 O O . PRO A 1 259 ? -11.330 32.843 -35.881 1.00 45.16 259 PRO A O 1
ATOM 1988 N N . SER A 1 260 ? -10.986 31.168 -34.435 1.00 50.88 260 SER A N 1
ATOM 1989 C CA . SER A 1 260 ? -9.569 31.072 -34.776 1.00 50.88 260 SER A CA 1
ATOM 1990 C C . SER A 1 260 ? -9.436 30.489 -36.194 1.00 50.88 260 SER A C 1
ATOM 1992 O O . SER A 1 260 ? -10.079 29.476 -36.474 1.00 50.88 260 SER A O 1
ATOM 1994 N N . PRO A 1 261 ? -8.580 31.055 -37.070 1.00 60.31 261 PRO A N 1
ATOM 1995 C CA . PRO A 1 261 ? -8.456 30.634 -38.475 1.00 60.31 261 PRO A CA 1
ATOM 1996 C C . PRO A 1 261 ? -8.137 29.140 -38.670 1.00 60.31 261 PRO A C 1
ATOM 1998 O O . PRO A 1 261 ? -8.336 28.582 -39.742 1.00 60.31 261 PRO A O 1
ATOM 2001 N N . VAL A 1 262 ? -7.637 28.479 -37.622 1.00 74.75 262 VAL A N 1
ATOM 2002 C CA . VAL A 1 262 ? -7.259 27.062 -37.624 1.00 74.75 262 VAL A CA 1
ATOM 2003 C C . VAL A 1 262 ? -8.480 26.135 -37.602 1.00 74.75 262 VAL A C 1
ATOM 2005 O O . VAL A 1 262 ? -8.439 25.067 -38.206 1.00 74.75 262 VAL A O 1
ATOM 2008 N N . LYS A 1 263 ? -9.583 26.517 -36.941 1.00 80.06 263 LYS A N 1
ATOM 2009 C CA . LYS A 1 263 ? -10.763 25.639 -36.833 1.00 80.06 263 LYS A CA 1
ATOM 2010 C C . LYS A 1 263 ? -11.491 25.491 -38.165 1.00 80.06 263 LYS A C 1
ATOM 2012 O O . LYS A 1 263 ? -11.845 24.372 -38.530 1.00 80.06 263 LYS A O 1
ATOM 2017 N N . ASP A 1 264 ? -11.640 26.587 -38.899 1.00 84.62 264 ASP A N 1
ATOM 2018 C CA . ASP A 1 264 ? -12.331 26.596 -40.192 1.00 84.62 264 ASP A CA 1
ATOM 2019 C C . ASP A 1 264 ? -11.532 25.810 -41.247 1.00 84.62 264 ASP A C 1
ATOM 2021 O O . ASP A 1 264 ? -12.101 25.055 -42.035 1.00 84.62 264 ASP A O 1
ATOM 2025 N N . ALA A 1 265 ? -10.196 25.892 -41.191 1.00 90.44 265 ALA A N 1
ATOM 2026 C CA . ALA A 1 265 ? -9.307 25.092 -42.031 1.00 90.44 265 ALA A CA 1
ATOM 2027 C C . ALA A 1 265 ? -9.401 23.586 -41.724 1.00 90.44 265 ALA A C 1
ATOM 2029 O O . ALA A 1 265 ? -9.439 22.772 -42.639 1.00 90.44 265 ALA A O 1
ATOM 2030 N N . LEU A 1 266 ? -9.489 23.189 -40.449 1.00 92.69 266 LEU A N 1
ATOM 2031 C CA . LEU A 1 266 ? -9.650 21.775 -40.080 1.00 92.69 266 LEU A CA 1
ATOM 2032 C C . LEU A 1 266 ? -11.030 21.221 -40.464 1.00 92.69 266 LEU A C 1
ATOM 2034 O O . LEU A 1 266 ? -11.156 20.044 -40.804 1.00 92.69 266 LEU A O 1
ATOM 2038 N N . GLN A 1 267 ? -12.071 22.057 -40.438 1.00 94.69 267 GLN A N 1
ATOM 2039 C CA . GLN A 1 267 ? -13.418 21.654 -40.842 1.00 94.69 267 GLN A CA 1
ATOM 2040 C C . GLN A 1 267 ? -13.544 21.406 -42.348 1.00 94.69 267 GLN A C 1
ATOM 2042 O O . GLN A 1 267 ? -14.321 20.531 -42.740 1.00 94.69 267 GLN A O 1
ATOM 2047 N N . SER A 1 268 ? -12.777 22.102 -43.192 1.00 95.38 268 SER A N 1
ATOM 2048 C CA . SER A 1 268 ? -12.800 21.892 -44.646 1.00 95.38 268 SER A CA 1
ATOM 2049 C C . SER A 1 268 ? -12.025 20.647 -45.096 1.00 95.38 268 SER A C 1
ATOM 2051 O O . SER A 1 268 ? -12.347 20.084 -46.142 1.00 95.38 268 SER A O 1
ATOM 2053 N N . MET A 1 269 ? -11.088 20.138 -44.286 1.00 95.94 269 MET A N 1
ATOM 2054 C CA . MET A 1 269 ? -10.327 18.926 -44.610 1.00 95.94 269 MET A CA 1
ATOM 2055 C C . MET A 1 269 ? -11.210 17.671 -44.693 1.00 95.94 269 MET A C 1
ATOM 2057 O O . MET A 1 269 ? -12.181 17.470 -43.948 1.00 95.94 269 MET A O 1
ATOM 2061 N N . SER A 1 270 ? -10.847 16.765 -45.594 1.00 97.31 270 SER A N 1
ATOM 2062 C CA . SER A 1 270 ? -11.447 15.436 -45.683 1.00 97.31 270 SER A CA 1
ATOM 2063 C C . SER A 1 270 ? -11.037 14.557 -44.491 1.00 97.31 270 SER A C 1
ATOM 2065 O O . SER A 1 270 ? -9.991 14.745 -43.868 1.00 97.31 270 SER A O 1
ATOM 2067 N N . ARG A 1 271 ? -11.826 13.514 -44.185 1.00 96.81 271 ARG A N 1
ATOM 2068 C CA . ARG A 1 271 ? -11.472 12.542 -43.125 1.00 96.81 271 ARG A CA 1
ATOM 2069 C C . ARG A 1 271 ? -10.107 11.883 -43.369 1.00 96.81 271 ARG A C 1
ATOM 2071 O O . ARG A 1 271 ? -9.415 11.559 -42.412 1.00 96.81 271 ARG A O 1
ATOM 2078 N N . LYS A 1 272 ? -9.721 11.655 -44.632 1.00 96.88 272 LYS A N 1
ATOM 2079 C CA . LYS A 1 272 ? -8.425 11.044 -44.977 1.00 96.88 272 LYS A CA 1
ATOM 2080 C C . LYS A 1 272 ? -7.263 11.978 -44.639 1.00 96.88 272 LYS A C 1
ATOM 2082 O O . LYS A 1 272 ? -6.279 11.521 -44.067 1.00 96.88 272 LYS A O 1
ATOM 2087 N N . GLU A 1 273 ? -7.403 13.266 -44.934 1.00 97.25 273 GLU A N 1
ATOM 2088 C CA . GLU A 1 273 ? -6.394 14.276 -44.607 1.00 97.25 273 GLU A CA 1
ATOM 2089 C C . GLU A 1 273 ? -6.278 14.486 -43.099 1.00 97.25 273 GLU A C 1
ATOM 2091 O O . GLU A 1 273 ? -5.171 14.461 -42.576 1.00 97.25 273 GLU A O 1
ATOM 2096 N N . LEU A 1 274 ? -7.400 14.568 -42.375 1.00 97.19 274 LEU A N 1
ATOM 2097 C CA . LEU A 1 274 ? -7.386 14.683 -40.911 1.00 97.19 274 LEU A CA 1
ATOM 2098 C C . LEU A 1 274 ? -6.660 13.506 -40.247 1.00 97.19 274 LEU A C 1
ATOM 2100 O O . LEU A 1 274 ? -5.840 13.708 -39.355 1.00 97.19 274 LEU A O 1
ATOM 2104 N N . ARG A 1 275 ? -6.889 12.274 -40.724 1.00 96.50 275 ARG A N 1
ATOM 2105 C CA . ARG A 1 275 ? -6.136 11.095 -40.260 1.00 96.50 275 ARG A CA 1
ATOM 2106 C C . ARG A 1 275 ? -4.646 11.196 -40.564 1.00 96.50 275 ARG A C 1
ATOM 2108 O O . ARG A 1 275 ? -3.841 10.725 -39.765 1.00 96.50 275 ARG A O 1
ATOM 2115 N N . LYS A 1 276 ? -4.278 11.759 -41.718 1.00 97.12 276 LYS A N 1
ATOM 2116 C CA . LYS A 1 276 ? -2.877 11.960 -42.094 1.00 97.12 276 LYS A CA 1
ATOM 2117 C C . LYS A 1 276 ? -2.207 12.941 -41.130 1.00 97.12 276 LYS A C 1
ATOM 2119 O O . LYS A 1 276 ? -1.183 12.589 -40.561 1.00 97.12 276 LYS A O 1
ATOM 2124 N N . VAL A 1 277 ? -2.844 14.080 -40.858 1.00 96.31 277 VAL A N 1
ATOM 2125 C CA . VAL A 1 277 ? -2.343 15.088 -39.910 1.00 96.31 277 VAL A CA 1
ATOM 2126 C C . VAL A 1 277 ? -2.236 14.515 -38.493 1.00 96.31 277 VAL A C 1
ATOM 2128 O O . VAL A 1 277 ? -1.209 14.675 -37.843 1.00 96.31 277 VAL A O 1
ATOM 2131 N N . LEU A 1 278 ? -3.243 13.771 -38.020 1.00 95.31 278 LEU A N 1
ATOM 2132 C CA . LEU A 1 278 ? -3.187 13.098 -36.712 1.00 95.31 278 LEU A CA 1
ATOM 2133 C C . LEU A 1 278 ? -1.991 12.134 -36.608 1.00 95.31 278 LEU A C 1
ATOM 2135 O O . LEU A 1 278 ? -1.264 12.150 -35.612 1.00 95.31 278 LEU A O 1
ATOM 2139 N N . ARG A 1 279 ? -1.730 11.343 -37.654 1.00 95.69 279 ARG A N 1
ATOM 2140 C CA . ARG A 1 279 ? -0.560 10.449 -37.706 1.00 95.69 279 ARG A CA 1
ATOM 2141 C C . ARG A 1 279 ? 0.761 11.207 -37.784 1.00 95.69 279 ARG A C 1
ATOM 2143 O O . ARG A 1 279 ? 1.717 10.786 -37.147 1.00 95.69 279 ARG A O 1
ATOM 2150 N N . GLU A 1 280 ? 0.817 12.315 -38.520 1.00 95.56 280 GLU A N 1
ATOM 2151 C CA . GLU A 1 280 ? 1.992 13.199 -38.570 1.00 95.56 280 GLU A CA 1
ATOM 2152 C C . GLU A 1 280 ? 2.287 13.803 -37.189 1.00 95.56 280 GLU A C 1
ATOM 2154 O O . GLU A 1 280 ? 3.446 13.932 -36.806 1.00 95.56 280 GLU A O 1
ATOM 2159 N N . THR A 1 281 ? 1.255 14.057 -36.378 1.00 92.69 281 THR A N 1
ATOM 2160 C CA . THR A 1 281 ? 1.425 14.412 -34.961 1.00 92.69 281 THR A CA 1
ATOM 2161 C C . THR A 1 281 ? 1.778 13.217 -34.059 1.00 92.69 281 THR A C 1
ATOM 2163 O O . THR A 1 281 ? 1.899 13.377 -32.849 1.00 92.69 281 THR A O 1
ATOM 2166 N N . GLY A 1 282 ? 1.970 12.009 -34.586 1.00 93.38 282 GLY A N 1
ATOM 2167 C CA . GLY A 1 282 ? 2.370 10.838 -33.798 1.00 93.38 282 GLY A CA 1
ATOM 2168 C C . GLY A 1 282 ? 1.241 10.185 -32.996 1.00 93.38 282 GLY A C 1
ATOM 2169 O O . GLY A 1 282 ? 1.523 9.460 -32.046 1.00 93.38 282 GLY A O 1
ATOM 2170 N N . LEU A 1 283 ? -0.027 10.431 -33.348 1.00 93.25 283 LEU A N 1
ATOM 2171 C CA . LEU A 1 283 ? -1.170 9.735 -32.752 1.00 93.25 283 LEU A CA 1
ATOM 2172 C C . LEU A 1 283 ? -1.474 8.449 -33.527 1.00 93.25 283 LEU A C 1
ATOM 2174 O O . LEU A 1 283 ? -1.633 8.457 -34.751 1.00 93.25 283 LEU A O 1
ATOM 2178 N N . THR A 1 284 ? -1.565 7.338 -32.803 1.00 91.56 284 THR A N 1
ATOM 2179 C CA . THR A 1 284 ? -1.849 6.003 -33.346 1.00 91.56 284 THR A CA 1
ATOM 2180 C C . THR A 1 284 ? -3.326 5.647 -33.223 1.00 91.56 284 THR A C 1
ATOM 2182 O O . THR A 1 284 ? -3.868 4.977 -34.104 1.00 91.56 284 THR A O 1
ATOM 2185 N N . THR A 1 285 ? -3.988 6.134 -32.173 1.00 92.00 285 THR A N 1
ATOM 2186 C CA . THR A 1 285 ? -5.406 5.907 -31.895 1.00 92.00 285 THR A CA 1
ATOM 2187 C C . THR A 1 285 ? -6.149 7.240 -31.853 1.00 92.00 285 THR A C 1
ATOM 2189 O O . THR A 1 285 ? -5.697 8.210 -31.248 1.00 92.00 285 THR A O 1
ATOM 2192 N N . PHE A 1 286 ? -7.277 7.317 -32.556 1.00 91.50 286 PHE A N 1
ATOM 2193 C CA . PHE A 1 286 ? -8.105 8.521 -32.629 1.00 91.50 286 PHE A CA 1
ATOM 2194 C C . PHE A 1 286 ? -9.556 8.165 -32.997 1.00 91.50 286 PHE A C 1
ATOM 2196 O O . PHE A 1 286 ? -9.794 7.093 -33.574 1.00 91.50 286 PHE A O 1
ATOM 2203 N N . PRO A 1 287 ? -10.527 9.050 -32.699 1.00 92.12 287 PRO A N 1
ATOM 2204 C CA . PRO A 1 287 ? -11.935 8.828 -33.014 1.00 92.12 287 PRO A CA 1
ATOM 2205 C C . PRO A 1 287 ? -12.189 8.580 -34.508 1.00 92.12 287 PRO A C 1
ATOM 2207 O O . PRO A 1 287 ? -11.464 9.061 -35.383 1.00 92.12 287 PRO A O 1
ATOM 2210 N N . LYS A 1 288 ? -13.227 7.794 -34.822 1.00 93.56 288 LYS A N 1
ATOM 2211 C CA . LYS A 1 288 ? -13.584 7.451 -36.214 1.00 93.56 288 LYS A CA 1
ATOM 2212 C C . LYS A 1 288 ? -14.356 8.570 -36.910 1.00 93.56 288 LYS A C 1
ATOM 2214 O O . LYS A 1 288 ? -14.339 8.649 -38.144 1.00 93.56 288 LYS A O 1
ATOM 2219 N N . ASP A 1 289 ? -15.043 9.393 -36.135 1.00 95.44 289 ASP A N 1
ATOM 2220 C CA . ASP A 1 289 ? -15.855 10.506 -36.585 1.00 95.44 289 ASP A CA 1
ATOM 2221 C C . ASP A 1 289 ? -14.995 11.738 -36.903 1.00 95.44 289 ASP A C 1
ATOM 2223 O O . ASP A 1 289 ? -13.912 11.951 -36.362 1.00 95.44 289 ASP A O 1
ATOM 2227 N N . LYS A 1 290 ? -15.469 12.548 -37.857 1.00 95.62 290 LYS A N 1
ATOM 2228 C CA . LYS A 1 290 ? -14.720 13.718 -38.337 1.00 95.62 290 LYS A CA 1
ATOM 2229 C C . LYS A 1 290 ? -14.557 14.766 -37.233 1.00 95.62 290 LYS A C 1
ATOM 2231 O O . LYS A 1 290 ? -13.495 15.370 -37.136 1.00 95.62 290 LYS A O 1
ATOM 2236 N N . GLN A 1 291 ? -15.599 14.969 -36.429 1.00 95.00 291 GLN A N 1
ATOM 2237 C CA . GLN A 1 291 ? -15.610 15.988 -35.388 1.00 95.00 291 GLN A CA 1
ATOM 2238 C C . GLN A 1 291 ? -14.629 15.634 -34.267 1.00 95.00 291 GLN A C 1
ATOM 2240 O O . GLN A 1 291 ? -13.770 16.447 -33.945 1.00 95.00 291 GLN A O 1
ATOM 2245 N N . GLY A 1 292 ? -14.644 14.387 -33.799 1.00 94.12 292 GLY A N 1
ATOM 2246 C CA . GLY A 1 292 ? -13.699 13.858 -32.825 1.00 94.12 292 GLY A CA 1
ATOM 2247 C C . GLY A 1 292 ? -12.245 13.976 -33.279 1.00 94.12 292 GLY A C 1
ATOM 2248 O O . GLY A 1 292 ? -11.396 14.341 -32.475 1.00 94.12 292 GLY A O 1
ATOM 2249 N N . MET A 1 293 ? -11.941 13.771 -34.569 1.00 95.69 293 MET A N 1
ATOM 2250 C CA . MET A 1 293 ? -10.591 14.017 -35.110 1.00 95.69 293 MET A CA 1
ATOM 2251 C C . MET A 1 293 ? -10.174 15.493 -35.026 1.00 95.69 293 MET A C 1
ATOM 2253 O O . MET A 1 293 ? -9.035 15.793 -34.666 1.00 95.69 293 MET A O 1
ATOM 2257 N N . ILE A 1 294 ? -11.081 16.416 -35.361 1.00 95.56 294 ILE A N 1
ATOM 2258 C CA . ILE A 1 294 ? -10.832 17.865 -35.287 1.00 95.56 294 ILE A CA 1
ATOM 2259 C C . ILE A 1 294 ? -10.641 18.295 -33.829 1.00 95.56 294 ILE A C 1
ATOM 2261 O O . ILE A 1 294 ? -9.732 19.064 -33.516 1.00 95.56 294 ILE A O 1
ATOM 2265 N N . ASP A 1 295 ? -11.474 17.778 -32.933 1.00 94.56 295 ASP A N 1
ATOM 2266 C CA . ASP A 1 295 ? -11.421 18.056 -31.503 1.00 94.56 295 ASP A CA 1
ATOM 2267 C C . ASP A 1 295 ? -10.126 17.536 -30.876 1.00 94.56 295 ASP A C 1
ATOM 2269 O O . ASP A 1 295 ? -9.503 18.254 -30.092 1.00 94.56 295 ASP A O 1
ATOM 2273 N N . TYR A 1 296 ? -9.651 16.367 -31.312 1.00 94.75 296 TYR A N 1
ATOM 2274 C CA . TYR A 1 296 ? -8.345 15.833 -30.935 1.00 94.75 296 TYR A CA 1
ATOM 2275 C C . TYR A 1 296 ? -7.185 16.714 -31.403 1.00 94.75 296 TYR A C 1
ATOM 2277 O O . TYR A 1 296 ? -6.306 17.043 -30.610 1.00 94.75 296 TYR A O 1
ATOM 2285 N N . LEU A 1 297 ? -7.178 17.146 -32.671 1.00 95.31 297 LEU A N 1
ATOM 2286 C CA . LEU A 1 297 ? -6.139 18.049 -33.188 1.00 95.31 297 LEU A CA 1
ATOM 2287 C C . LEU A 1 297 ? -6.129 19.385 -32.437 1.00 95.31 297 LEU A C 1
ATOM 2289 O O . LEU A 1 297 ? -5.067 19.922 -32.117 1.00 95.31 297 LEU A O 1
ATOM 2293 N N . ASN A 1 298 ? -7.309 19.909 -32.106 1.00 94.94 298 ASN A N 1
ATOM 2294 C CA . ASN A 1 298 ? -7.427 21.105 -31.283 1.00 94.94 298 ASN A CA 1
ATOM 2295 C C . ASN A 1 298 ? -6.910 20.873 -29.858 1.00 94.94 298 ASN A C 1
ATOM 2297 O O . ASN A 1 298 ? -6.257 21.763 -29.317 1.00 94.94 298 ASN A O 1
ATOM 2301 N N . ALA A 1 299 ? -7.174 19.714 -29.252 1.00 95.56 299 ALA A N 1
ATOM 2302 C CA . ALA A 1 299 ? -6.678 19.377 -27.921 1.00 95.56 299 ALA A CA 1
ATOM 2303 C C . ALA A 1 299 ? -5.145 19.273 -27.899 1.00 95.56 299 ALA A C 1
ATOM 2305 O O . ALA A 1 299 ? -4.510 19.893 -27.049 1.00 95.56 299 ALA A O 1
ATOM 2306 N N . VAL A 1 300 ? -4.536 18.607 -28.887 1.00 95.00 300 VAL A N 1
ATOM 2307 C CA . VAL A 1 300 ? -3.068 18.525 -29.022 1.00 95.00 300 VAL A CA 1
ATOM 2308 C C . VAL A 1 300 ? -2.435 19.915 -29.107 1.00 95.00 300 VAL A C 1
ATOM 2310 O O . VAL A 1 300 ? -1.425 20.171 -28.455 1.00 95.00 300 VAL A O 1
ATOM 2313 N N . ASN A 1 301 ? -3.036 20.819 -29.885 1.00 93.81 301 ASN A N 1
ATOM 2314 C CA . ASN A 1 301 ? -2.487 22.156 -30.104 1.00 93.81 301 ASN A CA 1
ATOM 2315 C C . ASN A 1 301 ? -2.718 23.116 -28.927 1.00 93.81 301 ASN A C 1
ATOM 2317 O O . ASN A 1 301 ? -1.882 23.983 -28.689 1.00 93.81 301 ASN A O 1
ATOM 2321 N N . ASN A 1 302 ? -3.843 22.998 -28.211 1.00 94.69 302 ASN A N 1
ATOM 2322 C CA . ASN A 1 302 ? -4.235 23.974 -27.184 1.00 94.69 302 ASN A CA 1
ATOM 2323 C C . ASN A 1 302 ? -4.002 23.492 -25.746 1.00 94.69 302 ASN A C 1
ATOM 2325 O O . ASN A 1 302 ? -3.642 24.300 -24.893 1.00 94.69 302 ASN A O 1
ATOM 2329 N N . ASN A 1 303 ? -4.213 22.205 -25.466 1.00 95.38 303 ASN A N 1
ATOM 2330 C CA . ASN A 1 303 ? -4.176 21.652 -24.108 1.00 95.38 303 ASN A CA 1
ATOM 2331 C C . ASN A 1 303 ? -2.840 20.956 -23.797 1.00 95.38 303 ASN A C 1
ATOM 2333 O O . ASN A 1 303 ? -2.517 20.735 -22.631 1.00 95.38 303 ASN A O 1
ATOM 2337 N N . GLY A 1 304 ? -2.058 20.629 -24.831 1.00 94.75 304 GLY A N 1
ATOM 2338 C CA . GLY A 1 304 ? -0.760 19.972 -24.714 1.00 94.75 304 GLY A CA 1
ATOM 2339 C C . GLY A 1 304 ? -0.840 18.445 -24.670 1.00 94.75 304 GLY A C 1
ATOM 2340 O O . GLY A 1 304 ? -1.866 17.829 -24.976 1.00 94.75 304 GLY A O 1
ATOM 2341 N N . ARG A 1 305 ? 0.293 17.832 -24.316 1.00 96.56 305 ARG A N 1
ATOM 2342 C CA . ARG A 1 305 ? 0.458 16.380 -24.191 1.00 96.56 305 ARG A CA 1
ATOM 2343 C C . ARG A 1 305 ? 0.720 15.976 -22.751 1.00 96.56 305 ARG A C 1
ATOM 2345 O O . ARG A 1 305 ? 1.171 16.792 -21.952 1.00 96.56 305 ARG A O 1
ATOM 2352 N N . CYS A 1 306 ? 0.464 14.712 -22.456 1.00 97.12 306 CYS A N 1
ATOM 2353 C CA . CYS A 1 306 ? 0.725 14.110 -21.158 1.00 97.12 306 CYS A CA 1
ATOM 2354 C C . CYS A 1 306 ? 1.464 12.783 -21.316 1.00 97.12 306 CYS A C 1
ATOM 2356 O O . CYS A 1 306 ? 1.268 12.060 -22.286 1.00 97.12 306 CYS A O 1
ATOM 2358 N N . ASP A 1 307 ? 2.291 12.447 -20.340 1.00 96.69 307 ASP A N 1
ATOM 2359 C CA . ASP A 1 307 ? 2.913 11.139 -20.209 1.00 96.69 307 ASP A CA 1
ATOM 2360 C C . ASP A 1 307 ? 2.973 10.759 -18.721 1.00 96.69 307 ASP A C 1
ATOM 2362 O O . ASP A 1 307 ? 3.894 11.164 -18.003 1.00 96.69 307 ASP A O 1
ATOM 2366 N N . PRO A 1 308 ? 1.982 9.996 -18.227 1.00 95.88 308 PRO A N 1
ATOM 2367 C CA . PRO A 1 308 ? 1.948 9.564 -16.835 1.00 95.88 308 PRO A CA 1
ATOM 2368 C C . PRO A 1 308 ? 3.144 8.698 -16.412 1.00 95.88 308 PRO A C 1
ATOM 2370 O O . PRO A 1 308 ? 3.469 8.679 -15.227 1.00 95.88 308 PRO A O 1
ATOM 2373 N N . GLU A 1 309 ? 3.807 7.992 -17.340 1.00 94.00 309 GLU A N 1
ATOM 2374 C CA . GLU A 1 309 ? 4.985 7.168 -17.021 1.00 94.00 309 GLU A CA 1
ATOM 2375 C C . GLU A 1 309 ? 6.224 8.039 -16.772 1.00 94.00 309 GLU A C 1
ATOM 2377 O O . GLU A 1 309 ? 7.047 7.709 -15.917 1.00 94.00 309 GLU A O 1
ATOM 2382 N N . GLU A 1 310 ? 6.325 9.176 -17.465 1.00 94.50 310 GLU A N 1
ATOM 2383 C CA . GLU A 1 310 ? 7.370 10.188 -17.252 1.00 94.50 310 GLU A CA 1
ATOM 2384 C C . GLU A 1 310 ? 6.997 11.236 -16.185 1.00 94.50 310 GLU A C 1
ATOM 2386 O O . GLU A 1 310 ? 7.794 12.120 -15.870 1.00 94.50 310 GLU A O 1
ATOM 2391 N N . GLY A 1 311 ? 5.792 11.153 -15.610 1.00 94.44 311 GLY A N 1
ATOM 2392 C CA . GLY A 1 311 ? 5.277 12.121 -14.637 1.00 94.44 311 GLY A CA 1
ATOM 2393 C C . GLY A 1 311 ? 4.839 13.457 -15.250 1.00 94.44 311 GLY A C 1
ATOM 2394 O O . GLY A 1 311 ? 4.704 14.448 -14.531 1.00 94.44 311 GLY A O 1
ATOM 2395 N N . GLN A 1 312 ? 4.614 13.503 -16.565 1.00 96.44 312 GLN A N 1
ATOM 2396 C CA . GLN A 1 312 ? 4.073 14.663 -17.268 1.00 96.44 312 GLN A CA 1
ATOM 2397 C C . GLN A 1 312 ? 2.540 14.611 -17.250 1.00 96.44 312 GLN A C 1
ATOM 2399 O O . GLN A 1 312 ? 1.912 13.826 -17.958 1.00 96.44 312 GLN A O 1
ATOM 2404 N N . TRP A 1 313 ? 1.918 15.463 -16.441 1.00 96.12 313 TRP A N 1
ATOM 2405 C CA . TRP A 1 313 ? 0.464 15.497 -16.272 1.00 96.12 313 TRP A CA 1
ATOM 2406 C C . TRP A 1 313 ? -0.181 16.630 -17.066 1.00 96.12 313 TRP A C 1
ATOM 2408 O O . TRP A 1 313 ? 0.444 17.655 -17.333 1.00 96.12 313 TRP A O 1
ATOM 2418 N N . CYS A 1 314 ? -1.467 16.479 -17.377 1.00 96.94 314 CYS A N 1
ATOM 2419 C CA . CYS A 1 314 ? -2.258 17.580 -17.910 1.00 96.94 314 CYS A CA 1
ATOM 2420 C C . CYS A 1 314 ? -2.430 18.703 -16.876 1.00 96.94 314 CYS A C 1
ATOM 2422 O O . CYS A 1 314 ? -2.579 18.463 -15.670 1.00 96.94 314 CYS A O 1
ATOM 2424 N N . ASN A 1 315 ? -2.423 19.943 -17.364 1.00 94.62 315 ASN A N 1
ATOM 2425 C CA . ASN A 1 315 ? -2.628 21.129 -16.538 1.00 94.62 315 ASN A CA 1
ATOM 2426 C C . ASN A 1 315 ? -4.119 21.316 -16.207 1.00 94.62 315 ASN A C 1
ATOM 2428 O O . ASN A 1 315 ? -4.977 21.066 -17.044 1.00 94.62 315 ASN A O 1
ATOM 2432 N N . GLY A 1 316 ? -4.439 21.805 -15.007 1.00 93.12 316 GLY A N 1
ATOM 2433 C CA . GLY A 1 316 ? -5.822 22.113 -14.617 1.00 93.12 316 GLY A CA 1
ATOM 2434 C C . GLY A 1 316 ? -6.751 20.891 -14.578 1.00 93.12 316 GLY A C 1
ATOM 2435 O O . GLY A 1 316 ? -6.377 19.846 -14.048 1.00 93.12 316 GLY A O 1
ATOM 2436 N N . GLU A 1 317 ? -7.960 21.054 -15.121 1.00 94.81 317 GLU A N 1
ATOM 2437 C CA . GLU A 1 317 ? -9.051 20.059 -15.127 1.00 94.81 317 GLU A CA 1
ATOM 2438 C C . GLU A 1 317 ? -9.034 19.126 -16.351 1.00 94.81 317 GLU A C 1
ATOM 2440 O O . GLU A 1 317 ? -9.977 18.368 -16.584 1.00 94.81 317 GLU A O 1
ATOM 2445 N N . PHE A 1 318 ? -7.982 19.188 -17.171 1.00 97.25 318 PHE A N 1
ATOM 2446 C CA . PHE A 1 318 ? -7.861 18.318 -18.334 1.00 97.25 318 PHE A CA 1
ATOM 2447 C C . PHE A 1 318 ? -7.525 16.881 -17.922 1.00 97.25 318 PHE A C 1
ATOM 2449 O O . PHE A 1 318 ? -6.756 16.633 -16.991 1.00 97.25 318 PHE A O 1
ATOM 2456 N N . VAL A 1 319 ? -8.087 15.934 -18.664 1.00 97.38 319 VAL A N 1
ATOM 2457 C CA . VAL A 1 319 ? -7.933 14.496 -18.457 1.00 97.38 319 VAL A CA 1
ATOM 2458 C C . VAL A 1 319 ? -6.954 13.954 -19.493 1.00 97.38 319 VAL A C 1
ATOM 2460 O O . VAL A 1 319 ? -7.040 14.293 -20.672 1.00 97.38 319 VAL A O 1
ATOM 2463 N N . CYS A 1 320 ? -5.999 13.134 -19.063 1.00 97.88 320 CYS A N 1
ATOM 2464 C CA . CYS A 1 320 ? -4.988 12.577 -19.961 1.00 97.88 320 CYS A CA 1
ATOM 2465 C C . CYS A 1 320 ? -5.520 11.337 -20.692 1.00 97.88 320 CYS A C 1
ATOM 2467 O O . CYS A 1 320 ? -5.783 10.329 -20.036 1.00 97.88 320 CYS A O 1
ATOM 2469 N N . ASP A 1 321 ? -5.637 11.382 -22.022 1.00 97.44 321 ASP A N 1
ATOM 2470 C CA . ASP A 1 321 ? -5.883 10.185 -22.831 1.00 97.44 321 ASP A CA 1
ATOM 2471 C C . ASP A 1 321 ? -4.580 9.398 -23.034 1.00 97.44 321 ASP A C 1
ATOM 2473 O O . ASP A 1 321 ? -3.656 9.865 -23.708 1.00 97.44 321 ASP A O 1
ATOM 2477 N N . ILE A 1 322 ? -4.534 8.193 -22.460 1.00 97.19 322 ILE A N 1
ATOM 2478 C CA . ILE A 1 322 ? -3.362 7.303 -22.432 1.00 97.19 322 ILE A CA 1
ATOM 2479 C C . ILE A 1 322 ? -3.370 6.232 -23.537 1.00 97.19 322 ILE A C 1
ATOM 2481 O O . ILE A 1 322 ? -2.526 5.334 -23.533 1.00 97.19 322 ILE A O 1
ATOM 2485 N N . ASN A 1 323 ? -4.306 6.293 -24.489 1.00 95.81 323 ASN A N 1
ATOM 2486 C CA . ASN A 1 323 ? -4.316 5.408 -25.661 1.00 95.81 323 ASN A CA 1
ATOM 2487 C C . ASN A 1 323 ? -3.185 5.734 -26.649 1.00 95.81 323 ASN A C 1
ATOM 2489 O O . ASN A 1 323 ? -2.887 4.939 -27.544 1.00 95.81 323 ASN A O 1
ATOM 2493 N N . ASN A 1 324 ? -2.563 6.905 -26.501 1.00 94.50 324 ASN A N 1
ATOM 2494 C CA . ASN A 1 324 ? -1.399 7.347 -27.258 1.00 94.50 324 ASN A CA 1
ATOM 2495 C C . ASN A 1 324 ? -0.223 7.602 -26.304 1.00 94.50 324 ASN A C 1
ATOM 2497 O O . ASN A 1 324 ? -0.425 7.943 -25.141 1.00 94.50 324 ASN A O 1
ATOM 2501 N N . LYS A 1 325 ? 1.011 7.452 -26.799 1.00 93.38 325 LYS A N 1
ATOM 2502 C CA . LYS A 1 325 ? 2.243 7.767 -26.060 1.00 93.38 325 LYS A CA 1
ATOM 2503 C C . LYS A 1 325 ? 3.156 8.655 -26.916 1.00 93.38 325 LYS A C 1
ATOM 2505 O O . LYS A 1 325 ? 3.646 8.164 -27.935 1.00 93.38 325 LYS A O 1
ATOM 2510 N N . PRO A 1 326 ? 3.397 9.926 -26.543 1.00 94.75 326 PRO A N 1
ATOM 2511 C CA . PRO A 1 326 ? 2.762 10.655 -25.437 1.00 94.75 326 PRO A CA 1
ATOM 2512 C C . PRO A 1 326 ? 1.252 10.863 -25.670 1.00 94.75 326 PRO A C 1
ATOM 2514 O O . PRO A 1 326 ? 0.802 10.987 -26.812 1.00 94.75 326 PRO A O 1
ATOM 2517 N N . GLY A 1 327 ? 0.485 10.887 -24.581 1.00 96.25 327 GLY A N 1
ATOM 2518 C CA . GLY A 1 327 ? -0.965 11.069 -24.538 1.00 96.25 327 GLY A CA 1
ATOM 2519 C C . GLY A 1 327 ? -1.422 12.504 -24.809 1.00 96.25 327 GLY A C 1
ATOM 2520 O O . GLY A 1 327 ? -0.610 13.420 -24.966 1.00 96.25 327 GLY A O 1
ATOM 2521 N N . VAL A 1 328 ? -2.740 12.711 -24.870 1.00 97.38 328 VAL A N 1
ATOM 2522 C CA . VAL A 1 328 ? -3.362 14.009 -25.207 1.00 97.38 328 VAL A CA 1
ATOM 2523 C C . VAL A 1 328 ? -4.237 14.502 -24.064 1.00 97.38 328 VAL A C 1
ATOM 2525 O O . VAL A 1 328 ? -5.012 13.738 -23.499 1.00 97.38 328 VAL A O 1
ATOM 2528 N N . CYS A 1 329 ? -4.145 15.792 -23.742 1.00 97.88 329 CYS A N 1
ATOM 2529 C CA . CYS A 1 329 ? -4.968 16.405 -22.705 1.00 97.88 329 CYS A CA 1
ATOM 2530 C C . CYS A 1 329 ? -6.347 16.797 -23.244 1.00 97.88 329 CYS A C 1
ATOM 2532 O O . CYS A 1 329 ? -6.485 17.764 -23.994 1.00 97.88 329 CYS A O 1
ATOM 2534 N N . LEU A 1 330 ? -7.377 16.054 -22.855 1.00 97.38 330 LEU A N 1
ATOM 2535 C CA . LEU A 1 330 ? -8.760 16.244 -23.288 1.00 97.38 330 LEU A CA 1
ATOM 2536 C C . LEU A 1 330 ? -9.575 16.992 -22.229 1.00 97.38 330 LEU A C 1
ATOM 2538 O O . LEU A 1 330 ? -9.305 16.895 -21.031 1.00 97.38 330 LEU A O 1
ATOM 2542 N N . SER A 1 331 ? -10.599 17.736 -22.651 1.00 96.19 331 SER A N 1
ATOM 2543 C CA . SER A 1 331 ? -11.605 18.235 -21.706 1.00 96.19 331 SER A CA 1
ATOM 2544 C C . SER A 1 331 ? -12.499 17.089 -21.209 1.00 96.19 331 SER A C 1
ATOM 2546 O O . SER A 1 331 ? -12.690 16.113 -21.936 1.00 96.19 331 SER A O 1
ATOM 2548 N N . PRO A 1 332 ? -13.127 17.204 -20.023 1.00 95.19 332 PRO A N 1
ATOM 2549 C CA . PRO A 1 332 ? -14.028 16.167 -19.504 1.00 95.19 332 PRO A CA 1
ATOM 2550 C C . PRO A 1 332 ? -15.161 15.783 -20.472 1.00 95.19 332 PRO A C 1
ATOM 2552 O O . PRO A 1 332 ? -15.558 14.627 -20.543 1.00 95.19 332 PRO A O 1
ATOM 2555 N N . SER A 1 333 ? -15.643 16.735 -21.277 1.00 94.00 333 SER A N 1
ATOM 2556 C CA . SER A 1 333 ? -16.638 16.483 -22.327 1.00 94.00 333 SER A CA 1
ATOM 2557 C C . SER A 1 333 ? -16.112 15.636 -23.491 1.00 94.00 333 SER A C 1
ATOM 2559 O O . SER A 1 333 ? -16.867 14.865 -24.068 1.00 94.00 333 SER A O 1
ATOM 2561 N N . GLN A 1 334 ? -14.830 15.766 -23.839 1.00 92.62 334 GLN A N 1
ATOM 2562 C CA . GLN A 1 334 ? -14.181 14.999 -24.910 1.00 92.62 334 GLN A CA 1
ATOM 2563 C C . GLN A 1 334 ? -13.781 13.591 -24.455 1.00 92.62 334 GLN A C 1
ATOM 2565 O O . GLN A 1 334 ? -13.590 12.707 -25.282 1.00 92.62 334 GLN A O 1
ATOM 2570 N N . ALA A 1 335 ? -13.648 13.398 -23.144 1.00 91.94 335 ALA A N 1
ATOM 2571 C CA . ALA A 1 335 ? -13.253 12.145 -22.518 1.00 91.94 335 ALA A CA 1
ATOM 2572 C C . ALA A 1 335 ? -14.425 11.164 -22.293 1.00 91.94 335 ALA A C 1
ATOM 2574 O O . ALA A 1 335 ? -14.225 10.075 -21.757 1.00 91.94 335 ALA A O 1
ATOM 2575 N N . GLN A 1 336 ? -15.648 11.528 -22.693 1.00 89.06 336 GLN A N 1
ATOM 2576 C CA . GLN A 1 336 ? -16.826 10.678 -22.523 1.00 89.06 336 GLN A CA 1
ATOM 2577 C C . GLN A 1 336 ? -16.712 9.388 -23.349 1.00 89.06 336 GLN A C 1
ATOM 2579 O O . GLN A 1 336 ? -16.384 9.420 -24.534 1.00 89.06 336 GLN A O 1
ATOM 2584 N N . GLY A 1 337 ? -17.025 8.248 -22.726 1.00 87.31 337 GLY A N 1
ATOM 2585 C CA . GLY A 1 337 ? -17.027 6.933 -23.379 1.00 87.31 337 GLY A CA 1
ATOM 2586 C C . GLY A 1 337 ? -15.720 6.142 -23.264 1.00 87.31 337 GLY A C 1
ATOM 2587 O O . GLY A 1 337 ? -15.641 5.039 -23.801 1.00 87.31 337 GLY A O 1
ATOM 2588 N N . PHE A 1 338 ? -14.721 6.669 -22.555 1.00 92.44 338 PHE A N 1
ATOM 2589 C CA . PHE A 1 338 ? -13.531 5.924 -22.151 1.00 92.44 338 PHE A CA 1
ATOM 2590 C C . PHE A 1 338 ? -13.646 5.450 -20.702 1.00 92.44 338 PHE A C 1
ATOM 2592 O O . PHE A 1 338 ? -14.402 6.012 -19.911 1.00 92.44 338 PHE A O 1
ATOM 2599 N N . ASP A 1 339 ? -12.861 4.436 -20.345 1.00 95.25 339 ASP A N 1
ATOM 2600 C CA . ASP A 1 339 ? -12.716 4.046 -18.950 1.00 95.25 339 ASP A CA 1
ATOM 2601 C C . ASP A 1 339 ? -11.918 5.127 -18.204 1.00 95.25 339 ASP A C 1
ATOM 2603 O O . ASP A 1 339 ? -10.925 5.649 -18.717 1.00 95.25 339 ASP A O 1
ATOM 2607 N N . GLU A 1 340 ? -12.337 5.458 -16.984 1.00 95.94 340 GLU A N 1
ATOM 2608 C CA . GLU A 1 340 ? -11.667 6.448 -16.137 1.00 95.94 340 GLU A CA 1
ATOM 2609 C C . GLU A 1 340 ? -10.787 5.769 -15.080 1.00 95.94 340 GLU A C 1
ATOM 2611 O O . GLU A 1 340 ? -11.158 4.773 -14.449 1.00 95.94 340 GLU A O 1
ATOM 2616 N N . TRP A 1 341 ? -9.602 6.331 -14.841 1.00 96.56 341 TRP A N 1
ATOM 2617 C CA . TRP A 1 341 ? -8.748 5.945 -13.725 1.00 96.56 341 TRP A CA 1
ATOM 2618 C C . TRP A 1 341 ? -8.088 7.164 -13.082 1.00 96.56 341 TRP A C 1
ATOM 2620 O O . TRP A 1 341 ? -7.426 7.959 -13.746 1.00 96.56 341 TRP A O 1
ATOM 2630 N N . GLU A 1 342 ? -8.237 7.284 -11.764 1.00 96.25 342 GLU A N 1
ATOM 2631 C CA . GLU A 1 342 ? -7.604 8.333 -10.973 1.00 96.25 342 GLU A CA 1
ATOM 2632 C C . GLU A 1 342 ? -6.336 7.819 -10.278 1.00 96.25 342 GLU A C 1
ATOM 2634 O O . GLU A 1 342 ? -6.334 6.775 -9.615 1.00 96.25 342 GLU A O 1
ATOM 2639 N N . TYR A 1 343 ? -5.239 8.560 -10.434 1.00 93.94 343 TYR A N 1
ATOM 2640 C CA . TYR A 1 343 ? -3.956 8.281 -9.796 1.00 93.94 343 TYR A CA 1
ATOM 2641 C C . TYR A 1 343 ? -3.326 9.592 -9.327 1.00 93.94 343 TYR A C 1
ATOM 2643 O O . TYR A 1 343 ? -3.192 10.526 -10.109 1.00 93.94 343 TYR A O 1
ATOM 2651 N N . GLN A 1 344 ? -2.954 9.671 -8.045 1.00 91.62 344 GLN A N 1
ATOM 2652 C CA . GLN A 1 344 ? -2.378 10.883 -7.433 1.00 91.62 344 GLN A CA 1
ATOM 2653 C C . GLN A 1 344 ? -3.241 12.151 -7.624 1.00 91.62 344 GLN A C 1
ATOM 2655 O O . GLN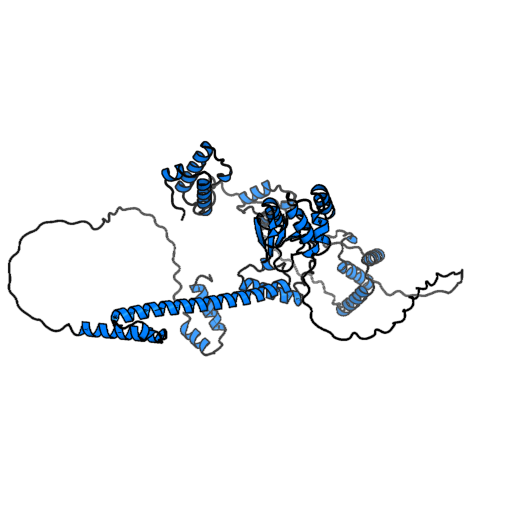 A 1 344 ? -2.716 13.241 -7.833 1.00 91.62 344 GLN A O 1
ATOM 2660 N N . GLY A 1 345 ? -4.573 12.015 -7.589 1.00 94.38 345 GLY A N 1
ATOM 2661 C CA . GLY A 1 345 ? -5.502 13.135 -7.802 1.00 94.38 345 GLY A CA 1
ATOM 2662 C C . GLY A 1 345 ? -5.558 13.643 -9.249 1.00 94.38 345 GLY A C 1
ATOM 2663 O O . GLY A 1 345 ? -6.104 14.713 -9.514 1.00 94.38 345 GLY A O 1
ATOM 2664 N N . LYS A 1 346 ? -4.960 12.912 -10.200 1.00 95.94 346 LYS A N 1
ATOM 2665 C CA . LYS A 1 346 ? -5.016 13.195 -11.636 1.00 95.94 346 LYS A CA 1
ATOM 2666 C C . LYS A 1 346 ? -5.863 12.141 -12.334 1.00 95.94 346 LYS A C 1
ATOM 2668 O O . LYS A 1 346 ? -5.673 10.941 -12.128 1.00 95.94 346 LYS A O 1
ATOM 2673 N N . LYS A 1 347 ? -6.790 12.598 -13.176 1.00 96.75 347 LYS A N 1
ATOM 2674 C CA . LYS A 1 347 ? -7.661 11.728 -13.968 1.00 96.75 347 LYS A CA 1
ATOM 2675 C C . LYS A 1 347 ? -7.003 11.369 -15.297 1.00 96.75 347 LYS A C 1
ATOM 2677 O O . LYS A 1 347 ? -6.465 12.229 -15.999 1.00 96.75 347 LYS A O 1
ATOM 2682 N N . MET A 1 348 ? -7.077 10.092 -15.643 1.00 96.31 348 MET A N 1
ATOM 2683 C CA . MET A 1 348 ? -6.630 9.536 -16.914 1.00 96.31 348 MET A CA 1
ATOM 2684 C C . MET A 1 348 ? -7.769 8.745 -17.539 1.00 96.31 348 MET A C 1
ATOM 2686 O O . MET A 1 348 ? -8.547 8.111 -16.824 1.00 96.31 348 MET A O 1
ATOM 2690 N N . VAL A 1 349 ? -7.838 8.763 -18.864 1.00 97.12 349 VAL A N 1
ATOM 2691 C CA . VAL A 1 349 ? -8.833 8.028 -19.643 1.00 97.12 349 VAL A CA 1
ATOM 2692 C C . VAL A 1 349 ? -8.176 7.190 -20.714 1.00 97.12 349 VAL A C 1
ATOM 2694 O O . VAL A 1 349 ? -7.146 7.559 -21.274 1.00 97.12 349 VAL A O 1
ATOM 2697 N N . GLY A 1 350 ? -8.757 6.033 -20.995 1.00 96.12 350 GLY A N 1
ATOM 2698 C CA . GLY A 1 350 ? -8.262 5.164 -22.045 1.00 96.12 350 GLY A CA 1
ATOM 2699 C C . GLY A 1 350 ? -9.151 3.955 -22.271 1.00 96.12 350 GLY A C 1
ATOM 2700 O O . GLY A 1 350 ? -10.191 3.783 -21.646 1.00 96.12 350 GLY A O 1
ATOM 2701 N N . THR A 1 351 ? -8.717 3.096 -23.179 1.00 95.94 351 THR A N 1
ATOM 2702 C CA . THR A 1 351 ? -9.221 1.728 -23.285 1.00 95.94 351 THR A CA 1
ATOM 2703 C C . THR A 1 351 ? -8.839 0.940 -22.029 1.00 95.94 351 THR A C 1
ATOM 2705 O O . THR A 1 351 ? -7.774 1.175 -21.445 1.00 95.94 351 THR A O 1
ATOM 2708 N N . ALA A 1 352 ? -9.667 -0.032 -21.636 1.00 95.25 352 ALA A N 1
ATOM 2709 C CA . ALA A 1 352 ? -9.377 -0.942 -20.525 1.00 95.25 352 ALA A CA 1
ATOM 2710 C C . ALA A 1 352 ? -7.952 -1.526 -20.596 1.00 95.25 352 ALA A C 1
ATOM 2712 O O . ALA A 1 352 ? -7.242 -1.581 -19.586 1.00 95.25 352 ALA A O 1
ATOM 2713 N N . ASP A 1 353 ? -7.500 -1.885 -21.801 1.00 95.06 353 ASP A N 1
ATOM 2714 C CA . ASP A 1 353 ? -6.160 -2.413 -22.050 1.00 95.06 353 ASP A CA 1
ATOM 2715 C C . ASP A 1 353 ? -5.071 -1.375 -21.756 1.00 95.06 353 ASP A C 1
ATOM 2717 O O . ASP A 1 353 ? -4.133 -1.681 -21.015 1.00 95.06 353 ASP A O 1
ATOM 2721 N N . ALA A 1 354 ? -5.215 -0.137 -22.246 1.00 95.75 354 ALA A N 1
ATOM 2722 C CA . ALA A 1 354 ? -4.268 0.948 -21.983 1.00 95.75 354 ALA A CA 1
ATOM 2723 C C . ALA A 1 354 ? -4.179 1.280 -20.485 1.00 95.75 354 ALA A C 1
ATOM 2725 O O . ALA A 1 354 ? -3.080 1.394 -19.936 1.00 95.75 354 ALA A O 1
ATOM 2726 N N . ILE A 1 355 ? -5.318 1.345 -19.788 1.00 96.06 355 ILE A N 1
ATOM 2727 C CA . ILE A 1 355 ? -5.357 1.572 -18.335 1.00 96.06 355 ILE A CA 1
ATOM 2728 C C . ILE A 1 355 ? -4.716 0.409 -17.585 1.00 96.06 355 ILE A C 1
ATOM 2730 O O . ILE A 1 355 ? -3.972 0.626 -16.628 1.00 96.06 355 ILE A O 1
ATOM 2734 N N . SER A 1 356 ? -4.972 -0.833 -17.997 1.00 95.25 356 SER A N 1
ATOM 2735 C CA . SER A 1 356 ? -4.365 -2.003 -17.364 1.00 95.25 356 SER A CA 1
ATOM 2736 C C . SER A 1 356 ? -2.843 -2.026 -17.555 1.00 95.25 356 SER A C 1
ATOM 2738 O O . SER A 1 356 ? -2.115 -2.304 -16.597 1.00 95.25 356 SER A O 1
ATOM 2740 N N . ALA A 1 357 ? -2.359 -1.664 -18.748 1.00 95.00 357 ALA A N 1
ATOM 2741 C CA . ALA A 1 357 ? -0.942 -1.562 -19.069 1.00 95.00 357 ALA A CA 1
ATOM 2742 C C . ALA A 1 357 ? -0.274 -0.457 -18.245 1.00 95.00 357 ALA A C 1
ATOM 2744 O O . ALA A 1 357 ? 0.766 -0.699 -17.631 1.00 95.00 357 ALA A O 1
ATOM 2745 N N . LEU A 1 358 ? -0.915 0.709 -18.127 1.00 94.81 358 LEU A N 1
ATOM 2746 C CA . LEU A 1 358 ? -0.400 1.800 -17.309 1.00 94.81 358 LEU A CA 1
ATOM 2747 C C . LEU A 1 358 ? -0.408 1.446 -15.817 1.00 94.81 358 LEU A C 1
ATOM 2749 O O . LEU A 1 358 ? 0.595 1.635 -15.135 1.00 94.81 358 LEU A O 1
ATOM 2753 N N . LYS A 1 359 ? -1.476 0.823 -15.300 1.00 95.00 359 LYS A N 1
ATOM 2754 C CA . LYS A 1 359 ? -1.510 0.284 -13.927 1.00 95.00 359 LYS A CA 1
ATOM 2755 C C . LYS A 1 359 ? -0.370 -0.702 -13.677 1.00 95.00 359 LYS A C 1
ATOM 2757 O O . LYS A 1 359 ? 0.125 -0.788 -12.557 1.00 95.00 359 LYS A O 1
ATOM 2762 N N . GLN A 1 360 ? 0.040 -1.480 -14.678 1.00 93.69 360 GLN A N 1
ATOM 2763 C CA . GLN A 1 360 ? 1.185 -2.385 -14.563 1.00 93.69 360 GLN A CA 1
ATOM 2764 C C . GLN A 1 360 ? 2.530 -1.658 -14.629 1.00 93.69 360 GLN A C 1
ATOM 2766 O O . GLN A 1 360 ? 3.431 -2.024 -13.875 1.00 93.69 360 GLN A O 1
ATOM 2771 N N . ALA A 1 361 ? 2.663 -0.641 -15.479 1.00 90.88 361 ALA A N 1
ATOM 2772 C CA . ALA A 1 361 ? 3.868 0.177 -15.584 1.00 90.88 361 ALA A CA 1
ATOM 2773 C C . ALA A 1 361 ? 4.114 1.002 -14.310 1.00 90.88 361 ALA A C 1
ATOM 2775 O O . ALA A 1 361 ? 5.243 1.057 -13.824 1.00 90.88 361 ALA A O 1
ATOM 2776 N N . MET A 1 362 ? 3.041 1.553 -13.732 1.00 89.31 362 MET A N 1
ATOM 2777 C CA . MET A 1 362 ? 3.052 2.376 -12.519 1.00 89.31 362 MET A CA 1
ATOM 2778 C C . MET A 1 362 ? 3.103 1.559 -11.227 1.00 89.31 362 MET A C 1
ATOM 2780 O O . MET A 1 362 ? 3.442 2.090 -10.167 1.00 89.31 362 MET A O 1
ATOM 2784 N N . LYS A 1 363 ? 2.784 0.256 -11.269 1.00 87.31 363 LYS A N 1
ATOM 2785 C CA . LYS A 1 363 ? 3.057 -0.618 -10.123 1.00 87.31 363 LYS A CA 1
ATOM 2786 C C . LYS A 1 363 ? 4.563 -0.575 -9.882 1.00 87.31 363 LYS A C 1
ATOM 2788 O O . LYS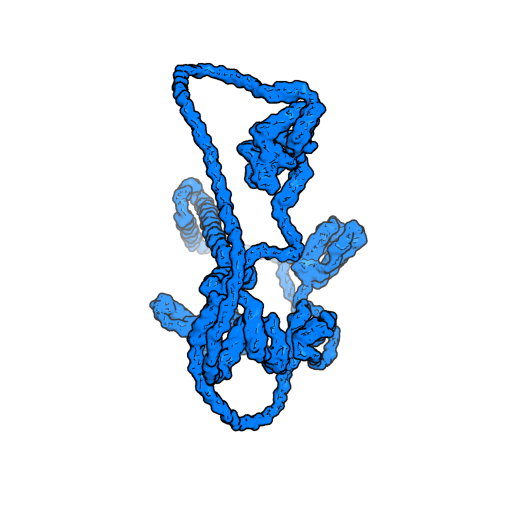 A 1 363 ? 5.307 -0.884 -10.815 1.00 87.31 363 LYS A O 1
ATOM 2793 N N . PRO A 1 364 ? 5.026 -0.260 -8.655 1.00 73.25 364 PRO A N 1
ATOM 2794 C CA . PRO A 1 364 ? 6.443 -0.312 -8.344 1.00 73.25 364 PRO A CA 1
ATOM 2795 C C . PRO A 1 364 ? 6.902 -1.704 -8.742 1.00 73.25 364 PRO A C 1
ATOM 2797 O O . PRO A 1 364 ? 6.401 -2.695 -8.195 1.00 73.25 364 PRO A O 1
ATOM 2800 N N . LYS A 1 365 ? 7.755 -1.785 -9.775 1.00 65.88 365 LYS A N 1
ATOM 2801 C CA . LYS A 1 365 ? 8.284 -3.056 -10.259 1.00 65.88 365 LYS A CA 1
ATOM 2802 C C . LYS A 1 365 ? 8.891 -3.697 -9.028 1.00 65.88 365 LYS A C 1
ATOM 2804 O O . LYS A 1 365 ? 9.945 -3.262 -8.574 1.00 65.88 365 LYS A O 1
ATOM 2809 N N . LYS A 1 366 ? 8.199 -4.691 -8.454 1.00 52.97 366 LYS A N 1
ATOM 2810 C CA . LYS A 1 366 ? 8.765 -5.570 -7.436 1.00 52.97 366 LYS A CA 1
ATOM 2811 C C . LYS A 1 366 ? 9.946 -6.166 -8.155 1.00 52.97 366 LYS A C 1
ATOM 2813 O O . LYS A 1 366 ?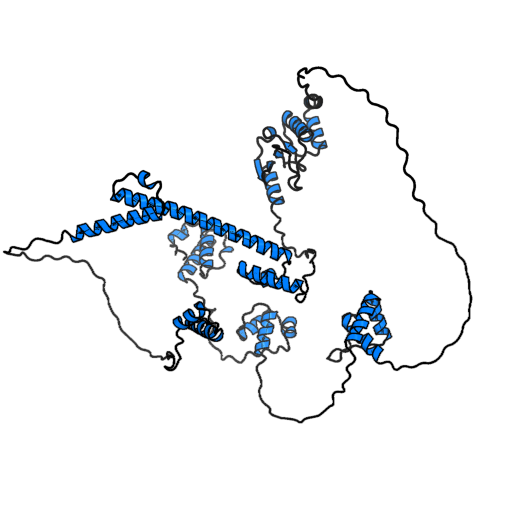 9.744 -7.017 -9.023 1.00 52.97 366 LYS A O 1
ATOM 2818 N N . SER A 1 367 ? 11.125 -5.598 -7.926 1.00 47.94 367 SER A N 1
ATOM 2819 C CA . SER A 1 367 ? 12.324 -5.952 -8.648 1.00 47.94 367 SER A CA 1
ATOM 2820 C C . SER A 1 367 ? 12.434 -7.453 -8.473 1.00 47.94 367 SER A C 1
ATOM 2822 O O . SER A 1 367 ? 12.637 -7.967 -7.371 1.00 47.94 367 SER A O 1
ATOM 2824 N N . LYS A 1 368 ? 12.163 -8.196 -9.557 1.00 46.59 368 LYS A N 1
ATOM 2825 C CA . LYS A 1 368 ? 12.544 -9.596 -9.616 1.00 46.59 368 LYS A CA 1
ATOM 2826 C C . LYS A 1 368 ? 14.024 -9.516 -9.339 1.00 46.59 368 LYS A C 1
ATOM 2828 O O . LYS A 1 368 ? 14.750 -8.932 -10.140 1.00 46.59 368 LYS A O 1
ATOM 2833 N N . LYS A 1 369 ? 14.409 -9.990 -8.158 1.00 42.62 369 LYS A N 1
ATOM 2834 C CA . LYS A 1 369 ? 15.755 -9.989 -7.604 1.00 42.62 369 LYS A CA 1
ATOM 2835 C C . LYS A 1 369 ? 16.624 -10.881 -8.496 1.00 42.62 369 LYS A C 1
ATOM 2837 O O . LYS A 1 369 ? 17.055 -11.958 -8.105 1.00 42.62 369 LYS A O 1
ATOM 2842 N N . LYS A 1 370 ? 16.850 -10.452 -9.742 1.00 43.25 370 LYS A N 1
ATOM 2843 C CA . LYS A 1 370 ? 18.079 -10.722 -10.465 1.00 43.25 370 LYS A CA 1
ATOM 2844 C C . LYS A 1 370 ? 19.139 -10.220 -9.500 1.00 43.25 370 LYS A C 1
ATOM 2846 O O . LYS A 1 370 ? 19.037 -9.103 -9.005 1.00 43.25 370 LYS A O 1
ATOM 2851 N N . LYS A 1 371 ? 20.112 -11.066 -9.182 1.00 44.22 371 LYS A N 1
ATOM 2852 C CA . LYS A 1 371 ? 21.342 -10.670 -8.496 1.00 44.22 371 LYS A CA 1
ATOM 2853 C C . LYS A 1 371 ? 22.139 -9.704 -9.395 1.00 44.22 371 LYS A C 1
ATOM 2855 O O . LYS A 1 371 ? 23.275 -9.991 -9.747 1.00 44.22 371 LYS A O 1
ATOM 2860 N N . SER A 1 372 ? 21.546 -8.595 -9.830 1.00 39.28 372 SER A N 1
ATOM 2861 C CA . SER A 1 372 ? 22.301 -7.412 -10.189 1.00 39.28 372 SER A CA 1
ATOM 2862 C C . SER A 1 372 ? 22.791 -6.855 -8.867 1.00 39.28 372 SER A C 1
ATOM 2864 O O . SER A 1 372 ? 22.018 -6.555 -7.961 1.00 39.28 372 SER A O 1
ATOM 2866 N N . LYS A 1 373 ? 24.107 -6.851 -8.740 1.00 45.44 373 LYS A N 1
ATOM 2867 C CA . LYS A 1 373 ? 24.864 -6.154 -7.719 1.00 45.44 373 LYS A CA 1
ATOM 2868 C C . LYS A 1 373 ? 24.434 -4.685 -7.781 1.00 45.44 373 LYS A C 1
ATOM 2870 O O . LYS A 1 373 ? 24.953 -3.940 -8.601 1.00 45.44 373 LYS A O 1
ATOM 2875 N N . ASP A 1 374 ? 23.421 -4.318 -6.997 1.00 42.56 374 ASP A N 1
ATOM 2876 C CA . ASP A 1 374 ? 23.037 -2.931 -6.765 1.00 42.56 374 ASP A CA 1
ATOM 2877 C C . ASP A 1 374 ? 24.228 -2.257 -6.095 1.00 42.56 374 ASP A C 1
ATOM 2879 O O . ASP A 1 374 ? 24.400 -2.288 -4.878 1.00 42.56 374 ASP A O 1
ATOM 2883 N N . THR A 1 375 ? 25.066 -1.631 -6.907 1.00 45.34 375 THR A N 1
ATOM 2884 C CA . THR A 1 375 ? 25.820 -0.457 -6.497 1.00 45.34 375 THR A CA 1
ATOM 2885 C C . THR A 1 375 ? 24.820 0.680 -6.288 1.00 45.34 375 THR A C 1
ATOM 2887 O O . THR A 1 375 ? 24.801 1.657 -7.029 1.00 45.34 375 THR A O 1
ATOM 2890 N N . ARG A 1 376 ? 24.010 0.591 -5.219 1.00 50.38 376 ARG A N 1
ATOM 2891 C CA . ARG A 1 376 ? 23.844 1.792 -4.395 1.00 50.38 376 ARG A CA 1
ATOM 2892 C C . ARG A 1 376 ? 25.272 2.232 -4.071 1.00 50.38 376 ARG A C 1
ATOM 2894 O O . ARG A 1 376 ? 26.081 1.346 -3.777 1.00 50.38 376 ARG A O 1
ATOM 2901 N N . PRO A 1 377 ? 25.622 3.523 -4.148 1.00 49.50 377 PRO A N 1
ATOM 2902 C CA . PRO A 1 377 ? 26.850 3.972 -3.523 1.00 49.50 377 PRO A CA 1
ATOM 290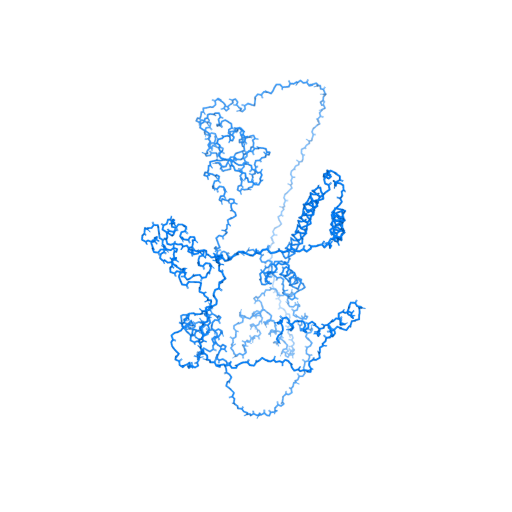3 C C . PRO A 1 377 ? 26.741 3.514 -2.069 1.00 49.50 377 PRO A C 1
ATOM 2905 O O . PRO A 1 377 ? 25.931 4.035 -1.303 1.00 49.50 377 PRO A O 1
ATOM 2908 N N . GLN A 1 378 ? 27.448 2.436 -1.724 1.00 52.72 378 GLN A N 1
ATOM 2909 C CA . GLN A 1 378 ? 27.738 2.121 -0.344 1.00 52.72 378 GLN A CA 1
ATOM 2910 C C . GLN A 1 378 ? 28.561 3.324 0.082 1.00 52.72 378 GLN A C 1
ATOM 2912 O O . GLN A 1 378 ? 29.758 3.368 -0.166 1.00 52.72 378 GLN A O 1
ATOM 2917 N N . GLY A 1 379 ? 27.892 4.348 0.617 1.00 61.97 379 GLY A N 1
ATOM 2918 C CA . GLY A 1 379 ? 28.557 5.247 1.535 1.00 61.97 379 GLY A CA 1
ATOM 2919 C C . GLY A 1 379 ? 29.186 4.315 2.551 1.00 61.97 379 GLY A C 1
ATOM 2920 O O . GLY A 1 379 ? 28.458 3.534 3.180 1.00 61.97 379 GLY A O 1
ATOM 2921 N N . ASP A 1 380 ? 30.517 4.268 2.543 1.00 80.62 380 ASP A N 1
ATOM 2922 C CA . ASP A 1 380 ? 31.282 3.358 3.375 1.00 80.62 380 ASP A CA 1
ATOM 2923 C C . ASP A 1 380 ? 30.721 3.471 4.787 1.00 80.62 380 ASP A C 1
ATOM 2925 O O . ASP A 1 380 ? 30.675 4.557 5.367 1.00 80.62 380 ASP A O 1
ATOM 2929 N N . LEU A 1 381 ? 30.182 2.359 5.293 1.00 85.38 381 LEU A N 1
ATOM 2930 C CA . LEU A 1 381 ? 29.652 2.313 6.646 1.00 85.38 381 LEU A CA 1
ATOM 2931 C C . LEU A 1 381 ? 30.757 2.826 7.573 1.00 85.38 381 LEU A C 1
ATOM 2933 O O . LEU A 1 381 ? 31.881 2.318 7.480 1.00 85.38 381 LEU A O 1
ATOM 2937 N N . PRO A 1 382 ? 30.467 3.813 8.438 1.00 87.44 382 PRO A N 1
ATOM 2938 C CA . PRO A 1 382 ? 31.492 4.380 9.292 1.00 87.44 382 PRO A CA 1
ATOM 2939 C C . PRO A 1 382 ? 32.117 3.259 10.120 1.00 87.44 382 PRO A C 1
ATOM 2941 O O . PRO A 1 382 ? 31.408 2.367 10.604 1.00 87.44 382 PRO A O 1
ATOM 2944 N N . ASP A 1 383 ? 33.446 3.299 10.251 1.00 89.31 383 ASP A N 1
ATOM 2945 C CA . ASP A 1 383 ? 34.211 2.336 11.044 1.00 89.31 383 ASP A CA 1
ATOM 2946 C C . ASP A 1 383 ? 33.519 2.164 12.409 1.00 89.31 383 ASP A C 1
ATOM 2948 O O . ASP A 1 383 ? 33.274 3.178 13.073 1.00 89.31 383 ASP A O 1
ATOM 2952 N 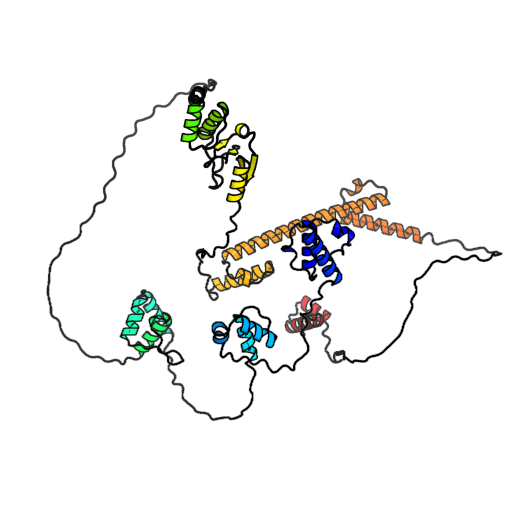N . PRO A 1 384 ? 33.176 0.934 12.841 1.00 89.69 384 PRO A N 1
ATOM 2953 C CA . PRO A 1 384 ? 32.506 0.679 14.114 1.00 89.69 384 PRO A CA 1
ATOM 2954 C C . PRO A 1 384 ? 33.160 1.328 15.339 1.00 89.69 384 PRO A C 1
ATOM 2956 O O . PRO A 1 384 ? 32.467 1.550 16.333 1.00 89.69 384 PRO A O 1
ATOM 2959 N N . TRP A 1 385 ? 34.466 1.609 15.283 1.00 89.31 385 TRP A N 1
ATOM 2960 C CA . TRP A 1 385 ? 35.216 2.254 16.366 1.00 89.31 385 TRP A CA 1
ATOM 2961 C C . TRP A 1 385 ? 35.422 3.759 16.180 1.00 89.31 385 TRP A C 1
ATOM 2963 O O . TRP A 1 385 ? 35.939 4.423 17.077 1.00 89.31 385 TRP A O 1
ATOM 2973 N N . SER A 1 386 ? 34.996 4.321 15.050 1.00 93.81 386 SER A N 1
ATOM 2974 C CA . SER A 1 386 ? 34.930 5.772 14.884 1.00 93.81 386 SER A CA 1
ATOM 2975 C C . SER A 1 386 ? 33.825 6.376 15.755 1.00 93.81 386 SER A C 1
ATOM 2977 O O . SER A 1 386 ? 32.867 5.706 16.152 1.00 93.81 386 SER A O 1
ATOM 2979 N N . VAL A 1 387 ? 33.917 7.685 16.005 1.00 94.25 387 VAL A N 1
ATOM 2980 C CA . VAL A 1 387 ? 32.865 8.449 16.698 1.00 94.25 387 VAL A CA 1
ATOM 2981 C C . VAL A 1 387 ? 31.512 8.290 15.986 1.00 94.25 387 VAL A C 1
ATOM 2983 O O . VAL A 1 387 ? 30.475 8.159 16.636 1.00 94.25 387 VAL A O 1
ATOM 2986 N N . GLU A 1 388 ? 31.513 8.239 14.651 1.00 92.25 388 GLU A N 1
ATOM 2987 C CA . GLU A 1 388 ? 30.313 8.006 13.840 1.00 92.25 388 GLU A CA 1
ATOM 2988 C C . GLU A 1 388 ? 29.787 6.572 13.961 1.00 92.25 388 GLU A C 1
ATOM 2990 O O . GLU A 1 388 ? 28.580 6.375 14.107 1.00 92.25 388 GLU A O 1
ATOM 2995 N N . GLY A 1 389 ? 30.670 5.570 13.986 1.00 94.88 389 GLY A N 1
ATOM 2996 C CA . GLY A 1 389 ? 30.301 4.173 14.222 1.00 94.88 389 GLY A CA 1
ATOM 2997 C C . GLY A 1 389 ? 29.667 3.953 15.596 1.00 94.88 389 GLY A C 1
ATOM 2998 O O . GLY A 1 389 ? 28.679 3.221 15.715 1.00 94.88 389 GLY A O 1
ATOM 2999 N N . LEU A 1 390 ? 30.160 4.648 16.626 1.00 96.00 390 LEU A N 1
ATOM 3000 C CA . LEU A 1 390 ? 29.585 4.593 17.970 1.00 96.00 390 LEU A CA 1
ATOM 3001 C C . LEU A 1 390 ? 28.206 5.267 18.031 1.00 96.00 390 LEU A C 1
ATOM 3003 O O . LEU A 1 390 ? 27.263 4.675 18.564 1.00 96.00 390 LEU A O 1
ATOM 3007 N N . LYS A 1 391 ? 28.052 6.452 17.416 1.00 95.88 391 LYS A N 1
ATOM 3008 C CA . LYS A 1 391 ? 26.745 7.121 17.252 1.00 95.88 391 LYS A CA 1
ATOM 3009 C C . LYS A 1 391 ? 25.750 6.209 16.539 1.00 95.88 391 LYS A C 1
ATOM 3011 O O . LYS A 1 391 ? 24.629 6.022 17.006 1.00 95.88 391 LYS A O 1
ATOM 3016 N N . ARG A 1 392 ? 26.183 5.572 15.451 1.00 96.38 392 ARG A N 1
ATOM 3017 C CA . ARG A 1 392 ? 25.380 4.617 14.689 1.00 96.38 392 ARG A CA 1
ATOM 3018 C C . ARG A 1 392 ? 24.937 3.425 15.535 1.00 96.38 392 ARG A C 1
ATOM 3020 O O . ARG A 1 392 ? 23.772 3.045 15.490 1.00 96.38 392 ARG A O 1
ATOM 3027 N N . LYS A 1 393 ? 25.840 2.841 16.326 1.00 96.94 393 LYS A N 1
ATOM 3028 C CA . LYS A 1 393 ? 25.516 1.728 17.231 1.00 96.94 393 LYS A CA 1
ATOM 3029 C C . LYS A 1 393 ? 24.473 2.133 18.277 1.00 96.94 393 LYS A C 1
ATOM 3031 O O . LYS A 1 393 ? 23.584 1.335 18.568 1.00 96.94 393 LYS A O 1
ATOM 3036 N N . ASN A 1 394 ? 24.562 3.352 18.813 1.00 97.56 394 ASN A N 1
ATOM 3037 C CA . ASN A 1 394 ? 23.566 3.874 19.748 1.00 97.56 394 ASN A CA 1
ATOM 3038 C C . ASN A 1 394 ? 22.189 4.023 19.077 1.00 97.56 394 ASN A C 1
ATOM 3040 O O . ASN A 1 394 ? 21.205 3.493 19.583 1.00 97.56 394 ASN A O 1
ATOM 3044 N N . LEU A 1 395 ? 22.137 4.617 17.881 1.00 97.75 395 LEU A N 1
ATOM 3045 C CA . LEU A 1 395 ? 20.897 4.739 17.104 1.00 97.75 395 LEU A CA 1
ATOM 3046 C C . LEU A 1 395 ? 20.278 3.373 16.777 1.00 97.75 395 LEU A C 1
ATOM 3048 O O . LEU A 1 395 ? 19.077 3.187 16.941 1.00 97.75 395 LEU A O 1
ATOM 3052 N N . ILE A 1 396 ? 21.087 2.379 16.388 1.00 97.81 396 ILE A N 1
ATOM 3053 C CA . ILE A 1 396 ? 20.607 1.004 16.170 1.00 97.81 396 ILE A CA 1
ATOM 3054 C C . ILE A 1 396 ? 19.963 0.439 17.440 1.00 97.81 396 ILE A C 1
ATOM 3056 O O . ILE A 1 396 ? 18.928 -0.216 17.347 1.00 97.81 396 ILE A O 1
ATOM 3060 N N . ASN A 1 397 ? 20.554 0.671 18.616 1.00 97.56 397 ASN A N 1
ATOM 3061 C CA . ASN A 1 397 ? 19.968 0.218 19.877 1.00 97.56 397 ASN A CA 1
ATOM 3062 C C . ASN A 1 397 ? 18.630 0.916 20.153 1.00 97.56 397 ASN A C 1
ATOM 3064 O O . ASN A 1 397 ? 17.672 0.226 20.486 1.00 97.56 397 ASN A O 1
ATOM 3068 N N . GLN A 1 398 ? 18.550 2.238 19.977 1.00 97.69 398 GLN A N 1
ATOM 3069 C CA . GLN A 1 398 ? 17.320 3.008 20.193 1.00 97.69 398 GLN A CA 1
ATOM 3070 C C . GLN A 1 398 ? 16.197 2.555 19.253 1.00 97.69 398 GLN A C 1
ATOM 3072 O O . GLN A 1 398 ? 15.113 2.213 19.718 1.00 97.69 398 GLN A O 1
ATOM 3077 N N . VAL A 1 399 ? 16.471 2.442 17.947 1.00 97.44 399 VAL A N 1
ATOM 3078 C CA . VAL A 1 399 ? 15.485 1.959 16.963 1.00 97.44 399 VAL A CA 1
ATOM 3079 C C . VAL A 1 399 ? 15.076 0.518 17.272 1.00 97.44 399 VAL A C 1
ATOM 3081 O O . VAL A 1 399 ? 13.901 0.168 17.186 1.00 97.44 399 VAL A O 1
ATOM 3084 N N . SER A 1 400 ? 16.032 -0.342 17.629 1.00 97.62 400 SER A N 1
ATOM 3085 C CA . SER A 1 400 ? 15.770 -1.741 17.982 1.00 97.62 400 SER A CA 1
ATOM 3086 C C . SER A 1 400 ? 14.840 -1.857 19.188 1.00 97.62 400 SER A C 1
ATOM 3088 O O . SER A 1 400 ? 13.887 -2.629 19.123 1.00 97.62 400 SER A O 1
ATOM 3090 N N . LEU A 1 401 ? 15.067 -1.053 20.230 1.00 97.50 401 LEU A N 1
ATOM 3091 C CA . LEU A 1 401 ? 14.204 -0.987 21.408 1.00 97.50 401 LEU A CA 1
ATOM 3092 C C . LEU A 1 401 ? 12.813 -0.448 21.058 1.00 97.50 401 LEU A C 1
ATOM 3094 O O . LEU A 1 401 ? 11.823 -1.101 21.366 1.00 97.50 401 LEU A O 1
ATOM 3098 N N . ALA A 1 402 ? 12.732 0.678 20.344 1.00 95.62 402 ALA A N 1
ATOM 3099 C CA . ALA A 1 402 ? 11.459 1.312 19.995 1.00 95.62 402 ALA A CA 1
ATOM 3100 C C . ALA A 1 402 ? 10.585 0.453 19.060 1.00 95.62 402 ALA A C 1
ATOM 3102 O O . ALA A 1 402 ? 9.363 0.515 19.111 1.00 95.62 402 ALA A O 1
ATOM 3103 N N . THR A 1 403 ? 11.198 -0.364 18.198 1.00 96.06 403 THR A N 1
ATOM 3104 C CA . THR A 1 403 ? 10.472 -1.206 17.225 1.00 96.06 403 THR A CA 1
ATOM 3105 C C . THR A 1 403 ? 10.299 -2.664 17.645 1.00 96.06 403 THR A C 1
ATOM 3107 O O . THR A 1 403 ? 9.639 -3.418 16.928 1.00 96.06 403 THR A O 1
ATOM 3110 N N . GLY A 1 404 ? 10.969 -3.108 18.713 1.00 96.31 404 GLY A N 1
ATOM 3111 C CA . GLY A 1 404 ? 11.034 -4.518 19.115 1.00 96.31 404 GLY A CA 1
ATOM 3112 C C . GLY A 1 404 ? 11.775 -5.444 18.135 1.00 96.31 404 GLY A C 1
ATOM 3113 O O . GLY A 1 404 ? 11.726 -6.665 18.278 1.00 96.31 404 GLY A O 1
ATOM 3114 N N . ARG A 1 405 ? 12.460 -4.911 17.111 1.00 97.12 405 ARG A N 1
ATOM 3115 C CA . ARG A 1 405 ? 13.205 -5.725 16.129 1.00 97.12 405 ARG A CA 1
ATOM 3116 C C . ARG A 1 405 ? 14.653 -5.926 16.547 1.00 97.12 405 ARG A C 1
ATOM 3118 O O . ARG A 1 405 ? 15.245 -5.069 17.194 1.00 97.12 405 ARG A O 1
ATOM 3125 N N . SER A 1 406 ? 15.269 -7.023 16.107 1.00 97.50 406 SER A N 1
ATOM 3126 C CA . SER A 1 406 ? 16.670 -7.321 16.424 1.00 97.50 406 SER A CA 1
ATOM 3127 C C . SER A 1 406 ? 17.641 -6.286 15.841 1.00 97.50 406 SER A C 1
ATOM 3129 O O . SER A 1 406 ? 17.499 -5.838 14.704 1.00 97.50 406 SER A O 1
ATOM 3131 N N . LYS A 1 407 ? 18.716 -5.975 16.574 1.00 97.56 407 LYS A N 1
ATOM 3132 C CA . LYS A 1 407 ? 19.782 -5.043 16.140 1.00 97.56 407 LYS A CA 1
ATOM 3133 C C . LYS A 1 407 ? 20.402 -5.414 14.787 1.00 97.56 407 LYS A C 1
ATOM 3135 O O . LYS A 1 407 ? 20.798 -4.544 14.018 1.00 97.56 407 LYS A O 1
ATOM 3140 N N . SER A 1 408 ? 20.471 -6.712 14.482 1.00 95.25 408 SER A N 1
ATOM 3141 C CA . SER A 1 408 ? 20.980 -7.235 13.209 1.00 95.25 408 SER A CA 1
ATOM 3142 C C . SER A 1 408 ? 20.167 -6.780 11.998 1.00 95.25 408 SER A C 1
ATOM 3144 O O . SER A 1 408 ? 20.739 -6.621 10.925 1.00 95.25 408 SER A O 1
ATOM 3146 N N . PHE A 1 409 ? 18.867 -6.523 12.170 1.00 96.94 409 PHE A N 1
ATOM 3147 C CA . PHE A 1 409 ? 17.989 -6.033 11.108 1.00 96.94 409 PHE A CA 1
ATOM 3148 C C . PHE A 1 409 ? 18.421 -4.650 10.597 1.00 96.94 409 PHE A C 1
ATOM 3150 O O . PHE A 1 409 ? 18.299 -4.353 9.411 1.00 96.94 409 PHE A O 1
ATOM 3157 N N . TYR A 1 410 ? 18.987 -3.831 11.484 1.00 96.75 410 TYR A N 1
ATOM 3158 C CA . TYR A 1 410 ? 19.416 -2.462 11.205 1.00 96.75 410 TYR A CA 1
ATOM 3159 C C . TYR A 1 410 ? 20.917 -2.348 10.898 1.00 96.75 410 TYR A C 1
ATOM 3161 O O . TYR A 1 410 ? 21.438 -1.249 10.708 1.00 96.75 410 TYR A O 1
ATOM 3169 N N . LYS A 1 411 ? 21.641 -3.476 10.836 1.00 95.19 411 LYS A N 1
ATOM 3170 C CA . LYS A 1 411 ? 23.106 -3.494 10.701 1.00 95.19 411 LYS A CA 1
ATOM 3171 C C . LYS A 1 411 ? 23.615 -2.869 9.402 1.00 95.19 411 LYS A C 1
ATOM 3173 O O . LYS A 1 411 ? 24.761 -2.424 9.391 1.00 95.19 411 LYS A O 1
ATOM 3178 N N . ASP A 1 412 ? 22.779 -2.750 8.376 1.00 94.19 412 ASP A N 1
ATOM 3179 C CA . ASP A 1 412 ? 23.151 -2.183 7.073 1.00 94.19 412 ASP A CA 1
ATOM 3180 C C . ASP A 1 412 ? 22.560 -0.781 6.825 1.00 94.19 412 ASP A C 1
ATOM 3182 O O . ASP A 1 412 ? 22.742 -0.218 5.749 1.00 94.19 412 ASP A O 1
ATOM 3186 N N . TRP A 1 413 ? 21.853 -0.201 7.803 1.00 94.25 413 TRP A N 1
ATOM 3187 C CA . TRP A 1 413 ? 21.202 1.108 7.660 1.00 94.25 413 TRP A CA 1
ATOM 3188 C C . TRP A 1 413 ? 22.184 2.262 7.869 1.00 94.25 413 TRP A C 1
ATOM 3190 O O . TRP A 1 413 ? 23.044 2.192 8.753 1.00 94.25 413 TRP A O 1
ATOM 3200 N N . GLN A 1 414 ? 22.066 3.338 7.094 1.00 94.62 414 GLN A N 1
ATOM 3201 C CA . GLN A 1 414 ? 22.898 4.521 7.312 1.00 94.62 414 GLN A CA 1
ATOM 3202 C C . GLN A 1 414 ? 22.446 5.283 8.565 1.00 94.62 414 GLN A C 1
ATOM 3204 O O . GLN A 1 414 ? 21.336 5.092 9.060 1.00 94.62 414 GLN A O 1
ATOM 3209 N N . VAL A 1 415 ? 23.322 6.137 9.104 1.00 94.75 415 VAL A N 1
ATOM 3210 C CA . VAL A 1 415 ? 23.013 6.962 10.291 1.00 94.75 415 VAL A CA 1
ATOM 3211 C C . VAL A 1 415 ? 21.753 7.799 10.065 1.00 94.75 415 VAL A C 1
ATOM 3213 O O . VAL A 1 415 ? 20.910 7.871 10.954 1.00 94.75 415 VAL A O 1
ATOM 3216 N N . GLU A 1 416 ? 21.601 8.361 8.868 1.00 93.12 416 GLU A N 1
ATOM 3217 C CA . GLU A 1 416 ? 20.452 9.197 8.520 1.00 93.12 416 GLU A CA 1
ATOM 3218 C C . GLU A 1 416 ? 19.153 8.392 8.410 1.00 93.12 416 GLU A C 1
ATOM 3220 O O . GLU A 1 416 ? 18.128 8.802 8.943 1.00 93.12 416 GLU A O 1
ATOM 3225 N N . ASP A 1 417 ? 19.206 7.185 7.837 1.00 95.00 417 ASP A N 1
ATOM 3226 C CA . ASP A 1 417 ? 18.044 6.289 7.786 1.00 95.00 417 ASP A CA 1
ATOM 3227 C C . ASP A 1 417 ? 17.559 5.915 9.197 1.00 95.00 417 ASP A C 1
ATOM 3229 O O . ASP A 1 417 ? 16.359 5.808 9.450 1.00 95.00 417 ASP A O 1
ATOM 3233 N N . LEU A 1 418 ? 18.496 5.708 10.131 1.00 97.12 418 LEU A N 1
ATOM 3234 C CA . LEU A 1 418 ? 18.183 5.393 11.525 1.00 97.12 418 LEU A CA 1
ATOM 3235 C C . LEU A 1 418 ? 17.556 6.585 12.255 1.00 97.12 418 LEU A C 1
ATOM 3237 O O . LEU A 1 418 ? 16.615 6.386 13.018 1.00 97.12 418 LEU A O 1
ATOM 3241 N N . ARG A 1 419 ? 18.051 7.805 12.009 1.00 96.81 419 ARG A N 1
ATOM 3242 C CA . ARG A 1 419 ? 17.483 9.045 12.565 1.00 96.81 419 ARG A CA 1
ATOM 3243 C C . ARG A 1 419 ? 16.074 9.293 12.054 1.00 96.81 419 ARG A C 1
ATOM 3245 O O . ARG A 1 419 ? 15.163 9.391 12.865 1.00 96.81 419 ARG A O 1
ATOM 3252 N N . ASN A 1 420 ? 15.892 9.258 10.736 1.00 95.44 420 ASN A N 1
ATOM 3253 C CA . ASN A 1 420 ? 14.584 9.427 10.103 1.00 95.44 420 ASN A CA 1
ATOM 3254 C C . ASN A 1 420 ? 13.577 8.392 10.619 1.00 95.44 420 ASN A C 1
ATOM 3256 O O . ASN A 1 420 ? 12.389 8.674 10.760 1.00 95.44 420 ASN A O 1
ATOM 3260 N N . ARG A 1 421 ? 14.037 7.169 10.928 1.00 97.31 421 ARG A N 1
ATOM 3261 C CA . ARG A 1 421 ? 13.169 6.151 11.522 1.00 97.31 421 ARG A CA 1
ATOM 3262 C C . ARG A 1 421 ? 12.817 6.433 12.980 1.00 97.31 421 ARG A C 1
ATOM 3264 O O . ARG A 1 421 ? 11.691 6.120 13.348 1.00 97.31 421 ARG A O 1
ATOM 3271 N N . LEU A 1 422 ? 13.733 6.961 13.792 1.00 97.06 422 LEU A N 1
ATOM 3272 C CA . LEU A 1 422 ? 13.424 7.368 15.169 1.00 97.06 422 LEU A CA 1
ATOM 3273 C C . LEU A 1 422 ? 12.429 8.522 15.195 1.00 97.06 422 LEU A C 1
ATOM 3275 O O . LEU A 1 422 ? 11.412 8.407 15.864 1.00 97.06 422 LEU A O 1
ATOM 3279 N N . GLU A 1 423 ? 12.669 9.559 14.399 1.00 95.94 423 GLU A N 1
ATOM 3280 C CA . GLU A 1 423 ? 11.761 10.703 14.279 1.00 95.94 423 GLU A CA 1
ATOM 3281 C C . GLU A 1 423 ? 10.367 10.251 13.814 1.00 95.94 423 GLU A C 1
ATOM 3283 O O . GLU A 1 423 ? 9.351 10.588 14.415 1.00 95.94 423 GLU A O 1
ATOM 3288 N N . GLY A 1 424 ? 10.303 9.364 12.814 1.00 94.94 424 GLY A N 1
ATOM 3289 C CA . GLY A 1 424 ? 9.033 8.781 12.383 1.00 94.94 424 GLY A CA 1
ATOM 3290 C C . GLY A 1 424 ? 8.323 7.943 13.457 1.00 94.94 424 GLY A C 1
ATOM 3291 O O . GLY A 1 424 ? 7.100 7.853 13.428 1.00 94.94 424 GLY A O 1
ATOM 3292 N N . LEU A 1 425 ? 9.057 7.328 14.393 1.00 95.31 425 LEU A N 1
ATOM 3293 C CA . LEU A 1 425 ? 8.470 6.583 15.516 1.00 95.31 425 LEU A CA 1
ATOM 3294 C C . LEU A 1 425 ? 7.934 7.508 16.611 1.00 95.31 425 LEU A C 1
ATOM 3296 O O . LEU A 1 425 ? 6.946 7.160 17.250 1.00 95.31 425 LEU A O 1
ATOM 3300 N N . GLU A 1 426 ? 8.555 8.667 16.824 1.00 94.06 426 GLU A N 1
ATOM 3301 C CA . GLU A 1 426 ? 8.051 9.686 17.751 1.00 94.06 426 GLU A CA 1
ATOM 3302 C C . GLU A 1 426 ? 6.713 10.243 17.258 1.00 94.06 426 GLU A C 1
ATOM 3304 O O . GLU A 1 426 ? 5.732 10.208 17.998 1.00 94.06 426 GLU A O 1
ATOM 3309 N N . VAL A 1 427 ? 6.625 10.599 15.973 1.00 93.75 427 VAL A N 1
ATOM 3310 C CA . VAL A 1 427 ? 5.365 11.041 15.350 1.00 93.75 427 VAL A CA 1
ATOM 3311 C C . VAL A 1 427 ? 4.293 9.941 15.396 1.00 93.75 427 VAL A C 1
ATOM 3313 O O . VAL A 1 427 ? 3.121 10.211 15.656 1.00 93.75 427 VAL A O 1
ATOM 3316 N N . GLU A 1 428 ? 4.672 8.679 15.162 1.00 92.50 428 GLU A N 1
ATOM 3317 C CA . GLU A 1 428 ? 3.752 7.535 15.265 1.00 92.50 428 GLU A CA 1
ATOM 3318 C C . GLU A 1 428 ? 3.231 7.356 16.702 1.00 92.50 428 GLU A C 1
ATOM 3320 O O . GLU A 1 428 ? 2.040 7.109 16.897 1.00 92.50 428 GLU A O 1
ATOM 3325 N N . LYS A 1 429 ? 4.091 7.544 17.710 1.00 93.69 429 LYS A N 1
ATOM 3326 C CA . LYS A 1 429 ? 3.721 7.488 19.128 1.00 93.69 429 LYS A CA 1
ATOM 3327 C C . LYS A 1 429 ? 2.775 8.623 19.520 1.00 93.69 429 LYS A C 1
ATOM 3329 O O . LYS A 1 429 ? 1.768 8.353 20.166 1.00 93.69 429 LYS A O 1
ATOM 3334 N N . GLU A 1 430 ? 3.072 9.860 19.125 1.00 93.56 430 GLU A N 1
ATOM 3335 C CA . GLU A 1 430 ? 2.196 11.013 19.378 1.00 93.56 430 GLU A CA 1
ATOM 3336 C C . GLU A 1 430 ? 0.817 10.808 18.756 1.00 93.56 430 GLU A C 1
ATOM 3338 O O . GLU A 1 430 ? -0.200 11.026 19.408 1.00 93.56 430 GLU A O 1
ATOM 3343 N N . ARG A 1 431 ? 0.770 10.293 17.523 1.00 92.38 431 ARG A N 1
ATOM 3344 C CA . ARG A 1 431 ? -0.492 9.970 16.858 1.00 92.38 431 ARG A CA 1
ATOM 3345 C C . ARG A 1 431 ? -1.289 8.884 17.586 1.00 92.38 431 ARG A C 1
ATOM 3347 O O . ARG A 1 431 ? -2.512 8.953 17.617 1.00 92.38 431 ARG A O 1
ATOM 3354 N N . MET A 1 432 ? -0.627 7.868 18.140 1.00 91.56 432 MET A N 1
ATOM 3355 C CA . MET A 1 432 ? -1.326 6.846 18.926 1.00 91.56 432 MET A CA 1
ATOM 3356 C C . MET A 1 432 ? -1.846 7.395 20.257 1.00 91.56 432 MET A C 1
ATOM 3358 O O . MET A 1 432 ? -2.929 7.002 20.677 1.00 91.56 432 MET A O 1
ATOM 3362 N N . LEU A 1 433 ? -1.111 8.305 20.903 1.00 94.69 433 LEU A N 1
ATOM 3363 C CA . LEU A 1 433 ? -1.565 8.963 22.130 1.00 94.69 433 LEU A CA 1
ATOM 3364 C C . LEU A 1 433 ? -2.801 9.827 21.873 1.00 94.69 433 LEU A C 1
ATOM 3366 O O . LEU A 1 433 ? -3.804 9.639 22.551 1.00 94.69 433 LEU A O 1
ATOM 3370 N N . THR A 1 434 ? -2.780 10.680 20.847 1.00 94.06 434 THR A N 1
ATOM 3371 C CA . THR A 1 434 ? -3.947 11.511 20.505 1.00 94.06 434 THR A CA 1
ATOM 3372 C C . THR A 1 434 ? -5.158 10.666 20.124 1.00 94.06 434 THR A C 1
ATOM 3374 O O . THR A 1 434 ? -6.263 10.933 20.586 1.00 94.06 434 THR A O 1
ATOM 3377 N N . GLN A 1 435 ? -4.955 9.580 19.370 1.00 92.75 435 GLN A N 1
ATOM 3378 C CA . GLN A 1 435 ? -6.029 8.635 19.063 1.00 92.75 435 GLN A CA 1
ATOM 3379 C C . GLN A 1 435 ? -6.592 7.958 20.325 1.00 92.75 435 GLN A C 1
ATOM 3381 O O . GLN A 1 435 ? -7.795 7.724 20.408 1.00 92.75 435 GLN A O 1
ATOM 3386 N N . SER A 1 436 ? -5.739 7.635 21.299 1.00 95.19 436 SER A N 1
ATOM 3387 C CA . SER A 1 436 ? -6.171 7.058 22.574 1.00 95.19 436 SER A CA 1
ATOM 3388 C C . SER A 1 436 ? -6.941 8.062 23.431 1.00 95.19 436 SER A C 1
ATOM 3390 O O . SER A 1 436 ? -7.912 7.675 24.072 1.00 95.19 436 SER A O 1
ATOM 3392 N N . GLU A 1 437 ? -6.534 9.331 23.448 1.00 95.81 437 GLU A N 1
ATOM 3393 C CA . GLU A 1 437 ? -7.241 10.407 24.155 1.00 95.81 437 GLU A CA 1
ATOM 3394 C C . GLU A 1 437 ? -8.611 10.685 23.530 1.00 95.81 437 GLU A C 1
ATOM 3396 O O . GLU A 1 437 ? -9.599 10.838 24.244 1.00 95.81 437 GLU A O 1
ATOM 3401 N N . ASP A 1 438 ? -8.695 10.708 22.199 1.00 94.62 438 ASP A N 1
ATOM 3402 C CA . ASP A 1 438 ? -9.965 10.843 21.482 1.00 94.62 438 ASP A CA 1
ATOM 3403 C C . ASP A 1 438 ? -10.909 9.677 21.782 1.00 94.62 438 ASP A C 1
ATOM 3405 O O . ASP A 1 438 ? -12.102 9.893 22.000 1.00 94.62 438 ASP A O 1
ATOM 3409 N N . GLN A 1 439 ? -10.377 8.451 21.835 1.00 95.44 439 GLN A N 1
ATOM 3410 C CA . GLN A 1 439 ? -11.160 7.279 22.208 1.00 95.44 439 GLN A CA 1
ATOM 3411 C C . GLN A 1 439 ? -11.640 7.368 23.661 1.00 95.44 439 GLN A C 1
ATOM 3413 O O . GLN A 1 439 ? -12.821 7.160 23.911 1.00 95.44 439 GLN A O 1
ATOM 3418 N N . ALA A 1 440 ? -10.765 7.742 24.599 1.00 95.81 440 ALA A N 1
ATOM 3419 C CA . ALA A 1 440 ? -11.136 7.909 26.002 1.00 95.81 440 ALA A CA 1
ATOM 3420 C C . ALA A 1 440 ? -12.230 8.976 26.181 1.00 95.81 440 ALA A C 1
ATOM 3422 O O . ALA A 1 440 ? -13.198 8.739 26.897 1.00 95.81 440 ALA A O 1
ATOM 3423 N N . ARG A 1 441 ? -12.140 10.106 25.464 1.00 96.25 441 ARG A N 1
ATOM 3424 C CA . ARG A 1 441 ? -13.193 11.136 25.448 1.00 96.25 441 ARG A CA 1
ATOM 3425 C C . ARG A 1 441 ? -14.516 10.609 24.894 1.00 96.25 441 ARG A C 1
ATOM 3427 O O . ARG A 1 441 ? -15.576 10.947 25.413 1.00 96.25 441 ARG A O 1
ATOM 3434 N N . ALA A 1 442 ? -14.476 9.809 23.830 1.00 96.38 442 ALA A N 1
ATOM 3435 C CA . ALA A 1 442 ? -15.681 9.208 23.264 1.00 96.38 442 ALA A CA 1
ATOM 3436 C C . ALA A 1 442 ? -16.334 8.218 24.245 1.00 96.38 442 ALA A C 1
ATOM 3438 O O . ALA A 1 442 ? -17.553 8.254 24.424 1.00 96.38 442 ALA A O 1
ATOM 3439 N N . ASP A 1 443 ? -15.524 7.391 24.908 1.00 95.69 443 ASP A N 1
ATOM 3440 C CA . ASP A 1 443 ? -15.981 6.423 25.906 1.00 95.69 443 ASP A CA 1
ATOM 3441 C C . ASP A 1 443 ? -16.566 7.133 27.142 1.00 95.69 443 ASP A C 1
ATOM 3443 O O . ASP A 1 443 ? -17.619 6.732 27.635 1.00 95.69 443 ASP A O 1
ATOM 3447 N N . GLU A 1 444 ? -15.956 8.235 27.592 1.00 96.31 444 GLU A N 1
ATOM 3448 C CA . GLU A 1 444 ? -16.461 9.076 28.687 1.00 96.31 444 GLU A CA 1
ATOM 3449 C C . GLU A 1 444 ? -17.824 9.699 28.345 1.00 96.31 444 GLU A C 1
ATOM 3451 O O . GLU A 1 444 ? -18.763 9.620 29.138 1.00 96.31 444 GLU A O 1
ATOM 3456 N N . ILE A 1 445 ? -17.979 10.256 27.136 1.00 96.44 445 ILE A N 1
ATOM 3457 C CA . ILE A 1 445 ? -19.264 10.799 26.663 1.00 96.44 445 ILE A CA 1
ATOM 3458 C C . ILE A 1 445 ? -20.332 9.701 26.630 1.00 96.44 445 ILE A C 1
ATOM 3460 O O . ILE A 1 445 ? -21.472 9.928 27.043 1.00 96.44 445 ILE A O 1
ATOM 3464 N N . GLN A 1 446 ? -19.982 8.508 26.147 1.00 97.25 446 GLN A N 1
ATOM 3465 C CA . GLN A 1 446 ? -20.913 7.388 26.081 1.00 97.25 446 GLN A CA 1
ATOM 3466 C C . GLN A 1 446 ? -21.311 6.898 27.480 1.00 97.25 446 GLN A C 1
ATOM 3468 O O . GLN A 1 446 ? -22.497 6.688 27.733 1.00 97.25 446 GLN A O 1
ATOM 3473 N N . ALA A 1 447 ? -20.349 6.751 28.391 1.00 96.88 447 ALA A N 1
ATOM 3474 C CA . ALA A 1 447 ? -20.603 6.358 29.771 1.00 96.88 447 ALA A CA 1
ATOM 3475 C C . ALA A 1 447 ? -21.481 7.392 30.492 1.00 96.88 447 ALA A C 1
ATOM 3477 O O . ALA A 1 447 ? -22.469 7.025 31.125 1.00 96.88 447 ALA A O 1
ATOM 3478 N N . ARG A 1 448 ? -21.212 8.689 30.295 1.00 97.44 448 ARG A N 1
ATOM 3479 C CA . ARG A 1 448 ? -22.053 9.773 30.812 1.00 97.44 448 ARG A CA 1
ATOM 3480 C C . ARG A 1 448 ? -23.493 9.675 30.310 1.00 97.44 448 ARG A C 1
ATOM 3482 O O . ARG A 1 448 ? -24.418 9.793 31.105 1.00 97.44 448 ARG A O 1
ATOM 3489 N N . LEU A 1 449 ? -23.706 9.439 29.014 1.00 97.31 449 LEU A N 1
ATOM 3490 C CA . LEU A 1 449 ? -25.055 9.276 28.456 1.00 97.31 449 LEU A CA 1
ATOM 3491 C C . LEU A 1 449 ? -25.796 8.079 29.064 1.00 97.31 449 LEU A C 1
ATOM 3493 O O . LEU A 1 449 ? -26.993 8.174 29.328 1.00 97.31 449 LEU A O 1
ATOM 3497 N N . ILE A 1 450 ? -25.097 6.966 29.298 1.00 97.31 450 ILE A N 1
ATOM 3498 C CA . ILE A 1 450 ? -25.674 5.784 29.950 1.00 97.31 450 ILE A CA 1
ATOM 3499 C C . ILE A 1 450 ? -26.119 6.125 31.375 1.00 97.31 450 ILE A C 1
ATOM 3501 O O . ILE A 1 450 ? -27.250 5.809 31.737 1.00 97.31 450 ILE A O 1
ATOM 3505 N N . MET A 1 451 ? -25.277 6.811 32.151 1.00 97.38 451 MET A N 1
ATOM 3506 C CA . MET A 1 451 ? -25.612 7.202 33.523 1.00 97.38 451 MET A CA 1
ATOM 3507 C C . MET A 1 451 ? -26.763 8.211 33.575 1.00 97.38 451 MET A C 1
ATOM 3509 O O . MET A 1 451 ? -27.680 8.037 34.370 1.00 97.38 451 MET A O 1
ATOM 3513 N N . ILE A 1 452 ? -26.793 9.208 32.680 1.00 97.50 452 ILE A N 1
ATOM 3514 C CA . ILE A 1 452 ? -27.929 10.142 32.580 1.00 97.50 452 ILE A CA 1
ATOM 3515 C C . ILE A 1 452 ? -29.231 9.377 32.321 1.00 97.50 452 ILE A C 1
ATOM 3517 O O . ILE A 1 452 ? -30.232 9.638 32.978 1.00 97.50 452 ILE A O 1
ATOM 3521 N N . ASN A 1 453 ? -29.224 8.402 31.406 1.00 97.12 453 ASN A N 1
ATOM 3522 C CA . ASN A 1 453 ? -30.414 7.596 31.130 1.00 97.12 453 ASN A CA 1
ATOM 3523 C C . ASN A 1 453 ? -30.856 6.759 32.342 1.00 97.12 453 ASN A C 1
ATOM 3525 O O . ASN A 1 453 ? -32.054 6.557 32.522 1.00 97.12 453 ASN A O 1
ATOM 3529 N N . GLN A 1 454 ? -29.920 6.279 33.169 1.00 96.81 454 GLN A N 1
ATOM 3530 C CA . GLN A 1 454 ? -30.246 5.583 34.419 1.00 96.81 454 GLN A CA 1
ATOM 3531 C C . GLN A 1 454 ? -30.881 6.528 35.440 1.00 96.81 454 GLN A C 1
ATOM 3533 O O . GLN A 1 454 ? -31.922 6.195 35.994 1.00 96.81 454 GLN A O 1
ATOM 3538 N N . ILE A 1 455 ? -30.309 7.720 35.633 1.00 96.88 455 ILE A N 1
ATOM 3539 C CA . ILE A 1 455 ? -30.874 8.739 36.526 1.00 96.88 455 ILE A CA 1
ATOM 3540 C C . ILE A 1 455 ? -32.291 9.103 36.081 1.00 96.88 455 ILE A C 1
ATOM 3542 O O . ILE A 1 455 ? -33.209 9.043 36.886 1.00 96.88 455 ILE A O 1
ATOM 3546 N N . VAL A 1 456 ? -32.485 9.399 34.792 1.00 97.31 456 VAL A N 1
ATOM 3547 C CA . VAL A 1 456 ? -33.799 9.708 34.202 1.00 97.31 456 VAL A CA 1
ATOM 3548 C C . VAL A 1 456 ? -34.805 8.578 34.432 1.00 97.31 456 VAL A C 1
ATOM 3550 O O . VAL A 1 456 ? -35.971 8.844 34.708 1.00 97.31 456 VAL A O 1
ATOM 3553 N N . ALA A 1 457 ? -34.375 7.317 34.344 1.00 96.69 457 ALA A N 1
ATOM 3554 C CA . ALA A 1 457 ? -35.246 6.175 34.606 1.00 96.69 457 ALA A CA 1
ATOM 3555 C C . ALA A 1 457 ? -35.662 6.061 36.084 1.00 96.69 457 ALA A C 1
ATOM 3557 O O . ALA A 1 457 ? -36.780 5.626 36.349 1.00 96.69 457 ALA A O 1
ATOM 3558 N N . ILE A 1 458 ? -34.790 6.450 37.022 1.00 95.38 458 ILE A N 1
ATOM 3559 C CA . ILE A 1 458 ? -35.054 6.421 38.470 1.00 95.38 458 ILE A CA 1
ATOM 3560 C C . ILE A 1 458 ? -35.912 7.621 38.895 1.00 95.38 458 ILE A C 1
ATOM 3562 O O . ILE A 1 458 ? -36.901 7.459 39.601 1.00 95.38 458 ILE A O 1
ATOM 3566 N N . THR A 1 459 ? -35.555 8.831 38.458 1.00 96.12 459 THR A N 1
ATOM 3567 C CA . THR A 1 459 ? -36.182 10.080 38.924 1.00 96.12 459 THR A CA 1
ATOM 3568 C C . THR A 1 459 ? -37.392 10.505 38.095 1.00 96.12 459 THR A C 1
ATOM 3570 O O . THR A 1 459 ? -38.220 11.279 38.570 1.00 96.12 459 THR A O 1
ATOM 3573 N N . GLY A 1 460 ? -37.496 10.045 36.844 1.00 96.75 460 GLY A N 1
ATOM 3574 C CA . GLY A 1 460 ? -38.497 10.511 35.881 1.00 96.75 460 GLY A CA 1
ATOM 3575 C C . GLY A 1 460 ? -38.242 11.919 35.326 1.00 96.75 460 GLY A C 1
ATOM 3576 O O . GLY A 1 460 ? -39.101 12.463 34.632 1.00 96.75 460 GLY A O 1
ATOM 3577 N N . GLU A 1 461 ? -37.091 12.529 35.625 1.00 97.31 461 GLU A N 1
ATOM 3578 C CA . GLU A 1 461 ? -36.720 13.854 35.118 1.00 97.31 461 GLU A CA 1
ATOM 3579 C C . GLU A 1 461 ? -36.360 13.833 33.622 1.00 97.31 461 GLU A C 1
ATOM 3581 O O . GLU A 1 461 ? -36.008 12.804 33.053 1.00 97.31 461 GLU A O 1
ATOM 3586 N N . ASP A 1 462 ? -36.409 14.990 32.957 1.00 97.31 462 ASP A N 1
ATOM 3587 C CA . ASP A 1 462 ? -36.002 15.096 31.553 1.00 97.31 462 ASP A CA 1
ATOM 3588 C C . ASP A 1 462 ? -34.465 15.101 31.408 1.00 97.31 462 ASP A C 1
ATOM 3590 O O . ASP A 1 462 ? -33.756 15.819 32.117 1.00 97.31 462 ASP A O 1
ATOM 3594 N N . ALA A 1 463 ? -33.929 14.358 30.432 1.00 96.44 463 ALA A N 1
ATOM 3595 C CA . ALA A 1 463 ? -32.486 14.259 30.181 1.00 96.44 463 ALA A CA 1
ATOM 3596 C C . ALA A 1 463 ? -31.800 15.618 29.912 1.00 96.44 463 ALA A C 1
ATOM 3598 O O . ALA A 1 463 ? -30.585 15.751 30.085 1.00 96.44 463 ALA A O 1
ATOM 3599 N N . SER A 1 464 ? -32.554 16.640 29.490 1.00 96.81 464 SER A N 1
ATOM 3600 C CA . SER A 1 464 ? -32.043 17.995 29.260 1.00 96.81 464 SER A CA 1
ATOM 3601 C C . SER A 1 464 ? -31.525 18.682 30.524 1.00 96.81 464 SER A C 1
ATOM 3603 O O . SER A 1 464 ? -30.607 19.499 30.405 1.00 96.81 464 SER A O 1
ATOM 3605 N N . VAL A 1 465 ? -32.020 18.307 31.711 1.00 97.81 465 VAL A N 1
ATOM 3606 C CA . VAL A 1 465 ? -31.538 18.818 33.009 1.00 97.81 465 VAL A CA 1
ATOM 3607 C C . VAL A 1 465 ? -30.039 18.532 33.177 1.00 97.81 465 VAL A C 1
ATOM 3609 O O . VAL A 1 465 ? -29.280 19.379 33.643 1.00 97.81 465 VAL A O 1
ATOM 3612 N N . TYR A 1 466 ? -29.578 17.389 32.667 1.00 96.62 466 TYR A N 1
ATOM 3613 C CA . TYR A 1 466 ? -28.209 16.892 32.831 1.00 96.62 466 TYR A CA 1
ATOM 3614 C C . TYR A 1 466 ? -27.253 17.283 31.699 1.00 96.62 466 TYR A C 1
ATOM 3616 O O . TYR A 1 466 ? -26.083 16.885 31.682 1.00 96.62 466 TYR A O 1
ATOM 3624 N N . LYS A 1 467 ? -27.707 18.081 30.724 1.00 93.81 467 LYS A N 1
ATOM 3625 C CA . LYS A 1 467 ? -26.903 18.438 29.543 1.00 93.81 467 LYS A CA 1
ATOM 3626 C C . LYS A 1 467 ? -25.638 19.233 29.898 1.00 93.81 467 LYS A C 1
ATOM 3628 O O . LYS A 1 467 ? -24.635 19.115 29.193 1.00 93.81 467 LYS A O 1
ATOM 3633 N N . GLY A 1 468 ? -25.666 19.988 30.997 1.00 94.81 468 GLY A N 1
ATOM 3634 C CA . GLY A 1 468 ? -24.529 20.770 31.498 1.00 94.81 468 GLY A CA 1
ATOM 3635 C C . GLY A 1 468 ? -23.577 20.024 32.435 1.00 94.81 468 GLY A C 1
ATOM 3636 O O . GLY A 1 468 ? -22.491 20.533 32.678 1.00 94.81 468 GLY A O 1
ATOM 3637 N N . TYR A 1 469 ? -23.962 18.844 32.924 1.00 96.81 469 TYR A N 1
ATOM 3638 C CA . TYR A 1 469 ? -23.217 18.156 33.978 1.00 96.81 469 TYR A CA 1
ATOM 3639 C C . TYR A 1 469 ? -21.920 17.555 33.424 1.00 96.81 469 TYR A C 1
ATOM 3641 O O . TYR A 1 469 ? -21.909 17.068 32.301 1.00 96.81 469 TYR A O 1
ATOM 3649 N N . ASN A 1 470 ? -20.814 17.557 34.151 1.00 96.88 470 ASN A N 1
ATOM 3650 C CA . ASN A 1 470 ? -19.640 16.763 33.774 1.00 96.88 470 ASN A CA 1
ATOM 3651 C C . ASN A 1 470 ? -19.827 15.282 34.185 1.00 96.88 470 ASN A C 1
ATOM 3653 O O . ASN A 1 470 ? -20.874 14.905 34.711 1.00 96.88 470 ASN A O 1
ATOM 3657 N N . PHE A 1 471 ? -18.867 14.410 33.859 1.00 95.56 471 PHE A N 1
ATOM 3658 C CA . PHE A 1 471 ? -18.965 12.983 34.195 1.00 95.56 471 PHE A CA 1
ATOM 3659 C C . PHE A 1 471 ? -19.093 12.753 35.711 1.00 95.56 471 PHE A C 1
ATOM 3661 O O . PHE A 1 471 ? -19.970 11.998 36.129 1.00 95.56 471 PHE A O 1
ATOM 3668 N N . ASP A 1 472 ? -18.280 13.447 36.511 1.00 96.50 472 ASP A N 1
ATOM 3669 C CA . ASP A 1 472 ? -18.251 13.312 37.970 1.00 96.50 472 ASP A CA 1
ATOM 3670 C C . ASP A 1 472 ? -19.577 13.758 38.604 1.00 96.50 472 ASP A C 1
ATOM 3672 O O . ASP A 1 472 ? -20.143 13.044 39.421 1.00 96.50 472 ASP A O 1
ATOM 3676 N N . GLU A 1 473 ? -20.157 14.869 38.144 1.00 97.75 473 GLU A N 1
ATOM 3677 C CA . GLU A 1 473 ? -21.448 15.371 38.636 1.00 97.75 473 GLU A CA 1
ATOM 3678 C C . GLU A 1 473 ? -22.607 14.406 38.336 1.00 97.75 473 GLU A C 1
ATOM 3680 O O . GLU A 1 473 ? -23.540 14.276 39.132 1.00 97.75 473 GLU A O 1
ATOM 3685 N N . VAL A 1 474 ? -22.575 13.726 37.183 1.00 97.25 474 VAL A N 1
ATOM 3686 C CA . VAL A 1 474 ? -23.560 12.680 36.860 1.00 97.25 474 VAL A CA 1
ATOM 3687 C C . VAL A 1 474 ? -23.345 11.455 37.752 1.00 97.25 474 VAL A C 1
ATOM 3689 O O . VAL A 1 474 ? -24.321 10.890 38.243 1.00 97.25 474 VAL A O 1
ATOM 3692 N N . MET A 1 475 ? -22.093 11.056 37.988 1.00 96.75 475 MET A N 1
ATOM 3693 C CA . MET A 1 475 ? -21.763 9.923 38.856 1.00 96.75 475 MET A CA 1
ATOM 3694 C C . MET A 1 475 ? -22.190 10.179 40.310 1.00 96.75 475 MET A C 1
ATOM 3696 O O . MET A 1 475 ? -22.837 9.329 40.916 1.00 96.75 475 MET A O 1
ATOM 3700 N N . ASP A 1 476 ? -21.904 11.365 40.849 1.00 96.94 476 ASP A N 1
ATOM 3701 C CA . ASP A 1 476 ? -22.292 11.767 42.205 1.00 96.94 476 ASP A CA 1
ATOM 3702 C C . ASP A 1 476 ? -23.813 11.766 42.376 1.00 96.94 476 ASP A C 1
ATOM 3704 O O . ASP A 1 476 ? -24.338 11.275 43.378 1.00 96.94 476 ASP A O 1
ATOM 3708 N N . LYS A 1 477 ? -24.546 12.257 41.368 1.00 96.56 477 LYS A N 1
ATOM 3709 C CA . LYS A 1 477 ? -26.011 12.233 41.382 1.00 96.56 477 LYS A CA 1
ATOM 3710 C C . LYS A 1 477 ? -26.559 10.807 41.350 1.00 96.56 477 LYS A C 1
ATOM 3712 O O . LYS A 1 477 ? -27.529 10.528 42.049 1.00 96.56 477 LYS A O 1
ATOM 3717 N N . LEU A 1 478 ? -25.953 9.919 40.562 1.00 96.31 478 LEU A N 1
ATOM 3718 C CA . LEU A 1 478 ? -26.349 8.513 40.499 1.00 96.31 478 LEU A CA 1
ATOM 3719 C C . LEU A 1 478 ? -26.092 7.794 41.833 1.00 96.31 478 LEU A C 1
ATOM 3721 O O . LEU A 1 478 ? -26.972 7.076 42.301 1.00 96.31 478 LEU A O 1
ATOM 3725 N N . ASN A 1 479 ? -24.938 8.025 42.466 1.00 95.19 479 ASN A N 1
ATOM 3726 C CA . ASN A 1 479 ? -24.609 7.450 43.776 1.00 95.19 479 ASN A CA 1
ATOM 3727 C C . ASN A 1 479 ? -25.576 7.935 44.866 1.00 95.19 479 ASN A C 1
ATOM 3729 O O . ASN A 1 479 ? -26.099 7.129 45.627 1.00 95.19 479 ASN A O 1
ATOM 3733 N N . SER A 1 480 ? -25.900 9.233 44.878 1.00 95.50 480 SER A N 1
ATOM 3734 C CA . SER A 1 480 ? -26.860 9.800 45.833 1.00 95.50 480 SER A CA 1
ATOM 3735 C C . SER A 1 480 ? -28.252 9.166 45.743 1.00 95.50 480 SER A C 1
ATOM 3737 O O . SER A 1 480 ? -28.941 9.109 46.754 1.00 95.50 480 SER A O 1
ATOM 3739 N N . LEU A 1 481 ? -28.681 8.711 44.561 1.00 94.19 481 LEU A N 1
ATOM 3740 C CA . LEU A 1 481 ? -29.976 8.039 44.393 1.00 94.19 481 LEU A CA 1
ATOM 3741 C C . LEU A 1 481 ? -29.953 6.596 44.911 1.00 94.19 481 LEU A C 1
ATOM 3743 O O . LEU A 1 481 ? -30.957 6.120 45.430 1.00 94.19 481 LEU A O 1
ATOM 3747 N N . GLN A 1 482 ? -28.814 5.909 44.793 1.00 90.12 482 GLN A N 1
ATOM 3748 C CA . GLN A 1 482 ? -28.658 4.541 45.299 1.00 90.12 482 GLN A CA 1
ATOM 3749 C C . GLN A 1 482 ? -28.632 4.495 46.831 1.00 90.12 482 GLN A C 1
ATOM 3751 O O . GLN A 1 482 ? -29.147 3.550 47.425 1.00 90.12 482 GLN A O 1
ATOM 3756 N N . ASP A 1 483 ? -28.075 5.525 47.468 1.00 86.44 483 ASP A N 1
ATOM 3757 C CA . ASP A 1 483 ? -28.024 5.611 48.928 1.00 86.44 483 ASP A CA 1
ATOM 3758 C C . ASP A 1 483 ? -29.412 5.856 49.555 1.00 86.44 483 ASP A C 1
ATOM 3760 O O . ASP A 1 483 ? -29.674 5.385 50.662 1.00 86.44 483 ASP A O 1
ATOM 3764 N N . GLU A 1 484 ? -30.325 6.545 48.858 1.00 79.31 484 GLU A N 1
ATOM 3765 C CA . GLU A 1 484 ? -31.692 6.789 49.349 1.00 79.31 484 GLU A CA 1
ATOM 3766 C C . GLU A 1 484 ? -32.588 5.540 49.257 1.00 79.31 484 GLU A C 1
ATOM 3768 O O . GLU A 1 484 ? -33.348 5.264 50.189 1.00 79.31 484 GLU A O 1
ATOM 3773 N N . GLU A 1 485 ? -32.455 4.732 48.198 1.00 70.38 485 GLU A N 1
ATOM 3774 C CA . GLU A 1 485 ? -33.252 3.506 48.003 1.00 70.38 485 GLU A CA 1
ATOM 3775 C C . GLU A 1 485 ? -32.985 2.457 49.105 1.00 70.38 485 GLU A C 1
ATOM 3777 O O . GLU A 1 485 ? -33.889 1.735 49.529 1.00 70.38 485 GLU A O 1
ATOM 3782 N N . TYR A 1 486 ? -31.770 2.429 49.664 1.00 69.50 486 TYR A N 1
ATOM 3783 C CA . TYR A 1 486 ? -31.400 1.494 50.733 1.00 69.50 486 TYR A CA 1
ATOM 3784 C C . TYR A 1 486 ? -32.001 1.852 52.110 1.00 69.50 486 TYR A C 1
ATOM 3786 O O . TYR A 1 486 ? -32.096 0.997 52.995 1.00 69.50 486 TYR A O 1
ATOM 3794 N N . ILE A 1 487 ? -32.423 3.105 52.323 1.00 61.47 487 ILE A N 1
ATOM 3795 C CA . ILE A 1 487 ? -32.962 3.561 53.616 1.00 61.47 487 ILE A CA 1
ATOM 3796 C C . ILE A 1 487 ? -34.456 3.220 53.754 1.00 61.47 487 ILE A C 1
ATOM 3798 O O . ILE A 1 487 ? -34.913 2.920 54.862 1.00 61.47 487 ILE A O 1
ATOM 3802 N N . GLU A 1 488 ? -35.216 3.179 52.655 1.00 57.94 488 GLU A N 1
ATOM 3803 C CA . GLU A 1 488 ? -36.644 2.837 52.713 1.00 57.94 488 GLU A CA 1
ATOM 3804 C C . GLU A 1 488 ? -36.887 1.343 52.993 1.00 57.94 488 GLU A C 1
ATOM 3806 O O . GLU A 1 488 ? -37.736 1.021 53.833 1.00 57.94 488 GLU A O 1
ATOM 3811 N N . GLU A 1 489 ? -36.094 0.426 52.423 1.00 58.00 489 GLU A N 1
ATOM 3812 C CA . GLU A 1 489 ? -36.248 -1.018 52.685 1.00 58.00 489 GLU A CA 1
ATOM 3813 C C . GLU A 1 489 ? -35.931 -1.409 54.142 1.00 58.00 489 GLU A C 1
ATOM 3815 O O . GLU A 1 489 ? -36.581 -2.292 54.710 1.00 58.00 489 GLU A O 1
ATOM 3820 N N . ALA A 1 490 ? -35.000 -0.717 54.807 1.00 55.97 490 ALA A N 1
ATOM 3821 C CA . ALA A 1 490 ? -34.654 -0.999 56.203 1.00 55.97 490 ALA A CA 1
ATOM 3822 C C . ALA A 1 490 ? -35.729 -0.536 57.210 1.00 55.97 490 ALA A C 1
ATOM 3824 O O . ALA A 1 490 ? -35.804 -1.053 58.328 1.00 55.97 490 ALA A O 1
ATOM 3825 N N . SER A 1 491 ? -36.589 0.415 56.829 1.00 52.44 491 SER A N 1
ATOM 3826 C CA . SER A 1 491 ? -37.634 0.968 57.705 1.00 52.44 491 SER A CA 1
ATOM 3827 C C . SER A 1 491 ? -38.956 0.180 57.685 1.00 52.44 491 SER A C 1
ATOM 3829 O O . SER A 1 491 ? -39.775 0.328 58.592 1.00 52.44 491 SER A O 1
ATOM 3831 N N . SER A 1 492 ? -39.125 -0.742 56.729 1.00 49.12 492 SER A N 1
ATOM 3832 C CA . SER A 1 492 ? -40.313 -1.604 56.572 1.00 49.12 492 SER A CA 1
ATOM 3833 C C . SER A 1 492 ? -40.200 -2.961 57.297 1.00 49.12 492 SER A C 1
ATOM 3835 O O . SER A 1 492 ? -40.842 -3.947 56.946 1.00 49.12 492 SER A O 1
ATOM 3837 N N . SER A 1 493 ? -39.365 -3.035 58.338 1.00 48.84 493 SER A N 1
ATOM 3838 C CA . SER A 1 493 ? -39.131 -4.246 59.143 1.00 48.84 493 SER A CA 1
ATOM 3839 C C . SER A 1 493 ? -39.579 -4.063 60.598 1.00 48.84 493 SER A C 1
ATOM 3841 O O . SER A 1 493 ? -38.809 -4.298 61.529 1.00 48.84 493 SER A O 1
ATOM 3843 N N . LYS A 1 494 ? -40.808 -3.585 60.837 1.00 53.28 494 LYS A N 1
ATOM 3844 C CA . LYS A 1 494 ? -41.391 -3.587 62.191 1.00 53.28 494 LYS A CA 1
ATOM 3845 C C . LYS A 1 494 ? -42.920 -3.556 62.169 1.00 53.28 494 LYS A C 1
ATOM 3847 O O . LYS A 1 494 ? -43.521 -2.490 62.121 1.00 53.28 494 LYS A O 1
ATOM 3852 N N . SER A 1 495 ? -43.531 -4.740 62.226 1.00 47.62 495 SER A N 1
ATOM 3853 C CA . SER A 1 495 ? -44.700 -5.101 63.058 1.00 47.62 495 SER A CA 1
ATOM 3854 C C . SER A 1 495 ? -45.515 -6.227 62.413 1.00 47.62 495 SER A C 1
ATOM 3856 O O . SER A 1 495 ? -46.144 -6.016 61.381 1.00 47.62 495 SER A O 1
ATOM 3858 N N . SER A 1 496 ? -45.490 -7.423 63.017 1.00 44.16 496 SER A N 1
ATOM 3859 C CA . SER A 1 496 ? -46.679 -8.246 63.342 1.00 44.16 496 SER A CA 1
ATOM 3860 C C . SER A 1 496 ? -46.280 -9.638 63.881 1.00 44.16 496 SER A C 1
ATOM 3862 O O . SER A 1 496 ? -46.108 -10.587 63.124 1.00 44.16 496 SER A O 1
ATOM 3864 N N . ASP A 1 497 ? -46.141 -9.729 65.209 1.00 48.72 497 ASP A N 1
ATOM 3865 C CA . ASP A 1 497 ? -46.685 -10.829 66.041 1.00 48.72 497 ASP A CA 1
ATOM 3866 C C . ASP A 1 497 ? -48.232 -10.683 66.039 1.00 48.72 497 ASP A C 1
ATOM 3868 O O . ASP A 1 497 ? -48.704 -9.555 65.893 1.00 48.72 497 ASP A O 1
ATOM 3872 N N . GLU A 1 498 ? -49.142 -11.647 66.195 1.00 54.97 498 GLU A N 1
ATOM 3873 C CA . GLU A 1 498 ? -49.198 -13.086 66.500 1.00 54.97 498 GLU A CA 1
ATOM 3874 C C . GLU A 1 498 ? -50.654 -13.541 66.171 1.00 54.97 498 GLU A C 1
ATOM 3876 O O . GLU A 1 498 ? -51.566 -12.722 66.279 1.00 54.97 498 GLU A O 1
ATOM 3881 N N . GLU A 1 499 ? -50.898 -14.803 65.784 1.00 47.72 499 GLU A N 1
ATOM 3882 C CA . GLU A 1 499 ? -51.868 -15.724 66.434 1.00 47.72 499 GLU A CA 1
ATOM 3883 C C . GLU A 1 499 ? -52.096 -17.035 65.650 1.00 47.72 499 GLU A C 1
ATOM 3885 O O . GLU A 1 499 ? -51.890 -17.153 64.442 1.00 47.72 499 GLU A O 1
ATOM 3890 N N . ASP A 1 500 ? -52.490 -18.031 66.436 1.00 45.66 500 ASP A N 1
ATOM 3891 C CA . ASP A 1 500 ? -52.303 -19.475 66.338 1.00 45.66 500 ASP A CA 1
ATOM 3892 C C . ASP A 1 500 ? -53.586 -20.215 65.867 1.00 45.66 500 ASP A C 1
ATOM 3894 O O . ASP A 1 500 ? -54.657 -19.617 65.788 1.00 45.66 500 ASP A O 1
ATOM 3898 N N . THR A 1 501 ? -53.484 -21.544 65.671 1.00 43.16 501 THR A N 1
ATOM 3899 C CA . THR A 1 501 ? -54.519 -22.627 65.658 1.00 43.16 501 THR A CA 1
ATOM 3900 C C . THR A 1 501 ? -54.957 -23.334 64.335 1.00 43.16 501 THR A C 1
ATOM 3902 O O . THR A 1 501 ? -54.928 -22.742 63.259 1.00 43.16 501 THR A O 1
ATOM 3905 N N . PRO A 1 502 ? -55.279 -24.671 64.369 1.00 66.56 502 PRO A N 1
ATOM 3906 C CA . PRO A 1 502 ? -54.606 -25.672 63.502 1.00 66.56 502 PRO A CA 1
ATOM 3907 C C . PRO A 1 502 ? -55.488 -26.686 62.697 1.00 66.56 502 PRO A C 1
ATOM 3909 O O . PRO A 1 502 ? -56.697 -26.783 62.898 1.00 66.56 502 PRO A O 1
ATOM 3912 N N . THR A 1 503 ? -54.811 -27.609 61.960 1.00 40.59 503 THR A N 1
ATOM 3913 C CA . THR A 1 503 ? -55.206 -29.001 61.501 1.00 40.59 503 THR A CA 1
ATOM 3914 C C . THR A 1 503 ? -55.914 -29.151 60.120 1.00 40.59 503 THR A C 1
ATOM 3916 O O . THR A 1 503 ? -56.581 -28.202 59.725 1.00 40.59 503 THR A O 1
ATOM 3919 N N . PRO A 1 504 ? -55.953 -30.318 59.393 1.00 54.72 504 PRO A N 1
ATOM 3920 C CA . PRO A 1 504 ? -55.110 -31.543 59.266 1.00 54.72 504 PRO A CA 1
ATOM 3921 C C . PRO A 1 504 ? -54.598 -31.828 57.803 1.00 54.72 504 PRO A C 1
ATOM 3923 O O . PRO A 1 504 ? -54.872 -31.054 56.888 1.00 54.72 504 PRO A O 1
ATOM 3926 N N . PRO A 1 505 ? -53.879 -32.952 57.524 1.00 61.28 505 PRO A N 1
ATOM 3927 C CA . PRO A 1 505 ? -53.167 -33.179 56.255 1.00 61.28 505 PRO A CA 1
ATOM 3928 C C . PRO A 1 505 ? -53.937 -34.035 55.226 1.00 61.28 505 PRO A C 1
ATOM 3930 O O . PRO A 1 505 ? -54.766 -34.868 55.602 1.00 61.28 505 PRO A O 1
ATOM 3933 N N . PRO A 1 506 ? -53.522 -34.007 53.940 1.00 46.56 506 PRO A N 1
ATOM 3934 C CA . PRO A 1 506 ? -53.588 -35.214 53.128 1.00 46.56 506 PRO A CA 1
ATOM 3935 C C . PRO A 1 506 ? -52.260 -35.604 52.462 1.00 46.56 506 PRO A C 1
ATOM 3937 O O . PRO A 1 506 ? -51.344 -34.830 52.201 1.00 46.56 506 PRO A O 1
ATOM 3940 N N . LYS A 1 507 ? -52.191 -36.910 52.225 1.00 45.97 507 LYS A N 1
ATOM 3941 C CA . LYS A 1 507 ? -51.050 -37.725 51.819 1.00 45.97 507 LYS A CA 1
ATOM 3942 C C . LYS A 1 507 ? -50.574 -37.459 50.381 1.00 45.97 507 LYS A C 1
ATOM 3944 O O . LYS A 1 507 ? -51.375 -37.359 49.463 1.00 45.97 507 LYS A O 1
ATOM 3949 N N . LYS A 1 508 ? -49.247 -37.561 50.215 1.00 47.72 508 LYS A N 1
ATOM 3950 C CA . LYS A 1 508 ? -48.473 -38.177 49.109 1.00 47.72 508 LYS A CA 1
ATOM 3951 C C . LYS A 1 508 ? -49.065 -38.121 47.685 1.00 47.72 508 LYS A C 1
ATOM 3953 O O . LYS A 1 508 ? -49.981 -38.879 47.381 1.00 47.72 508 LYS A O 1
ATOM 3958 N N . LYS A 1 509 ? -48.302 -37.541 46.743 1.00 38.28 509 LYS A N 1
ATOM 3959 C CA . LYS A 1 509 ? -47.900 -38.237 45.498 1.00 38.28 509 LYS A CA 1
ATOM 3960 C C . LYS A 1 509 ? -46.656 -37.611 44.844 1.00 38.28 509 LYS A C 1
ATOM 3962 O O . LYS A 1 509 ? -46.471 -36.406 44.809 1.00 38.28 509 LYS A O 1
ATOM 3967 N N . LYS A 1 510 ? -45.796 -38.517 44.374 1.00 44.72 510 LYS A N 1
ATOM 3968 C CA . LYS A 1 510 ? -44.468 -38.359 43.763 1.00 44.72 510 LYS A CA 1
ATOM 3969 C C . LYS A 1 510 ? -44.479 -37.520 42.474 1.00 44.72 510 LYS A C 1
ATOM 3971 O O . LYS A 1 510 ? -45.365 -37.738 41.653 1.00 44.72 510 LYS A O 1
ATOM 3976 N N . LYS A 1 511 ? -43.382 -36.793 42.206 1.00 35.59 511 LYS A N 1
ATOM 3977 C CA . LYS A 1 511 ? -42.526 -36.949 41.001 1.00 35.59 511 LYS A CA 1
ATOM 3978 C C . LYS A 1 511 ? -41.265 -36.066 41.095 1.00 35.59 511 LYS A C 1
ATOM 3980 O O . LYS A 1 511 ? -41.357 -34.879 41.364 1.00 35.59 511 LYS A O 1
ATOM 3985 N N . LYS A 1 512 ? -40.101 -36.689 40.878 1.00 42.28 512 LYS A N 1
ATOM 3986 C CA . LYS A 1 512 ? -38.740 -36.113 40.817 1.00 42.28 512 LYS A CA 1
ATOM 3987 C C . LYS A 1 512 ? -38.299 -36.066 39.343 1.00 42.28 512 LYS A C 1
ATOM 3989 O O . LYS A 1 512 ? -38.722 -36.957 38.601 1.00 42.28 512 LYS A O 1
ATOM 3994 N N . PRO A 1 513 ? -37.417 -35.135 38.939 1.00 42.09 513 PRO A N 1
ATOM 3995 C CA . PRO A 1 513 ? -36.263 -35.521 38.107 1.00 42.09 513 PRO A CA 1
ATOM 3996 C C . PRO A 1 513 ? -34.978 -34.744 38.545 1.00 42.09 513 PRO A C 1
ATOM 3998 O O . PRO A 1 513 ? -35.027 -34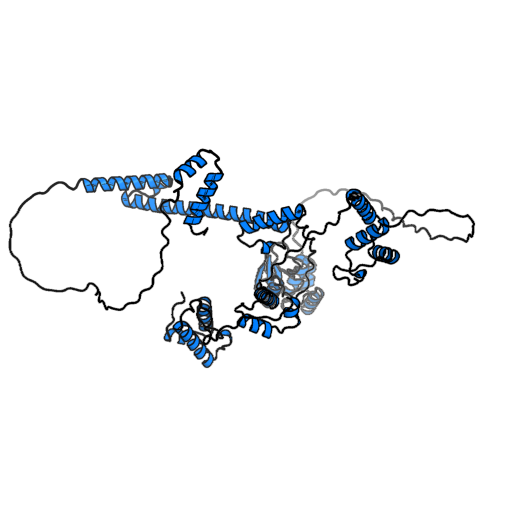.064 39.568 1.00 42.09 513 PRO A O 1
ATOM 4001 N N . PRO A 1 514 ? -33.782 -34.956 37.954 1.00 52.09 514 PRO A N 1
ATOM 4002 C CA . PRO A 1 514 ? -32.719 -35.671 38.658 1.00 52.09 514 PRO A CA 1
ATOM 4003 C C . PRO A 1 514 ? -31.438 -34.845 38.879 1.00 52.09 514 PRO A C 1
ATOM 4005 O O . PRO A 1 514 ? -31.042 -34.023 38.060 1.00 52.09 514 PRO A O 1
ATOM 4008 N N . THR A 1 515 ? -30.738 -35.160 39.967 1.00 37.06 515 THR A N 1
ATOM 4009 C CA . THR A 1 515 ? -29.323 -34.831 40.199 1.00 37.06 515 THR A CA 1
ATOM 4010 C C . THR A 1 515 ? -28.433 -35.917 39.566 1.00 37.06 515 THR A C 1
ATOM 4012 O O . THR A 1 515 ? -28.846 -37.083 39.536 1.00 37.06 515 THR A O 1
ATOM 4015 N N . PRO A 1 516 ? -27.242 -35.569 39.041 1.00 42.00 516 PRO A N 1
ATOM 4016 C CA . PRO A 1 516 ? -26.401 -36.477 38.275 1.00 42.00 516 PRO A CA 1
ATOM 4017 C C . PRO A 1 516 ? -25.571 -37.402 39.170 1.00 42.00 516 PRO A C 1
ATOM 4019 O O . PRO A 1 516 ? -25.251 -37.104 40.318 1.00 42.00 516 PRO A O 1
ATOM 4022 N N . VAL A 1 517 ? -25.264 -38.555 38.586 1.00 32.56 517 VAL A N 1
ATOM 4023 C CA . VAL A 1 517 ? -24.702 -39.752 39.202 1.00 32.56 517 VAL A CA 1
ATOM 4024 C C . VAL A 1 517 ? -23.177 -39.660 39.220 1.00 32.56 517 VAL A C 1
ATOM 4026 O O . VAL A 1 517 ? -22.551 -39.591 38.164 1.00 32.56 517 VAL A O 1
ATOM 4029 N N . SER A 1 518 ? -22.591 -39.720 40.416 1.00 36.50 518 SER A N 1
ATOM 4030 C CA . SER A 1 518 ? -21.254 -40.286 40.616 1.00 36.50 518 SER A CA 1
ATOM 4031 C C . SER A 1 518 ? -21.353 -41.805 40.537 1.00 36.50 518 SER A C 1
ATOM 4033 O O . SER A 1 518 ? -22.181 -42.404 41.221 1.00 36.50 518 SER A O 1
ATOM 4035 N N . SER A 1 519 ? -20.482 -42.429 39.749 1.00 33.31 519 SER A N 1
ATOM 4036 C CA . SER A 1 519 ? -20.139 -43.841 39.922 1.00 33.31 519 SER A CA 1
ATOM 4037 C C . SER A 1 519 ? -18.642 -44.023 39.721 1.00 33.31 519 SER A C 1
ATOM 4039 O O . SER A 1 519 ? -18.058 -43.595 38.728 1.00 33.31 519 SER A O 1
ATOM 4041 N N . SER A 1 520 ? -18.070 -44.599 40.764 1.00 35.53 520 SER A N 1
ATOM 4042 C CA . SER A 1 520 ? -16.694 -44.976 41.016 1.00 35.53 520 SER A CA 1
ATOM 4043 C C . SER A 1 520 ? -16.340 -46.269 40.279 1.00 35.53 520 SER A C 1
ATOM 4045 O O . SER A 1 520 ? -17.189 -47.148 40.147 1.00 35.53 520 SER A O 1
ATOM 4047 N N . SER A 1 521 ? -15.067 -46.429 39.916 1.00 34.28 521 SER A N 1
ATOM 4048 C CA . SER A 1 521 ? -14.405 -47.738 39.870 1.00 34.28 521 SER A CA 1
ATOM 4049 C C . SER A 1 521 ? -12.886 -47.558 40.012 1.00 34.28 521 SER A C 1
ATOM 4051 O O . SER A 1 521 ? -12.218 -47.097 39.089 1.00 34.28 521 SER A O 1
ATOM 4053 N N . GLU A 1 522 ? -12.412 -47.821 41.231 1.00 37.62 522 GLU A N 1
ATOM 4054 C CA . GLU A 1 522 ? -11.240 -48.623 41.652 1.00 37.62 522 GLU A CA 1
ATOM 4055 C C . GLU A 1 522 ? -10.433 -49.264 40.487 1.00 37.62 522 GLU A C 1
ATOM 4057 O O . GLU A 1 522 ? -11.033 -49.762 39.542 1.00 37.62 522 GLU A O 1
ATOM 4062 N N . SER A 1 523 ? -9.098 -49.386 40.436 1.00 36.41 523 SER A N 1
ATOM 4063 C CA . SER A 1 523 ? -8.045 -49.621 41.447 1.00 36.41 523 SER A CA 1
ATOM 4064 C C . SER A 1 523 ? -6.651 -49.684 40.754 1.00 36.41 523 SER A C 1
ATOM 4066 O O . SER A 1 523 ? -6.593 -49.815 39.529 1.00 36.41 523 SER A O 1
ATOM 4068 N N . SER A 1 524 ? -5.569 -49.753 41.557 1.00 32.88 524 SER A N 1
ATOM 4069 C CA . SER A 1 524 ? -4.153 -50.156 41.274 1.00 32.88 524 SER A CA 1
ATOM 4070 C C . SER A 1 524 ? -3.181 -49.017 40.893 1.00 32.88 524 SER A C 1
ATOM 4072 O O . SER A 1 524 ? -3.315 -48.430 39.826 1.00 32.88 524 SER A O 1
ATOM 4074 N N . ASP A 1 525 ? -2.317 -48.522 41.790 1.00 37.38 525 ASP A N 1
ATOM 4075 C CA . ASP A 1 525 ? -1.041 -49.093 42.294 1.00 37.38 525 ASP A CA 1
ATOM 4076 C C . ASP A 1 525 ? 0.151 -48.871 41.333 1.00 37.38 525 ASP A C 1
ATOM 4078 O O . ASP A 1 525 ? 0.230 -49.503 40.281 1.00 37.38 525 ASP A O 1
ATOM 4082 N N . SER A 1 526 ? 1.029 -47.918 41.688 1.00 33.22 526 SER A N 1
ATOM 4083 C CA . SER A 1 526 ? 2.481 -47.901 41.423 1.00 33.22 526 SER A CA 1
ATOM 4084 C C . SER A 1 526 ? 3.084 -46.588 41.946 1.00 33.22 526 SER A C 1
ATOM 4086 O O . SER A 1 526 ? 2.768 -45.504 41.458 1.00 33.22 526 SER A O 1
ATOM 4088 N N . SER A 1 527 ? 3.956 -46.735 42.937 1.00 47.28 527 SER A N 1
ATOM 4089 C CA . SER A 1 527 ? 4.962 -45.801 43.455 1.00 47.28 527 SER A CA 1
ATOM 4090 C C . SER A 1 527 ? 5.778 -45.075 42.378 1.00 47.28 527 SER A C 1
ATOM 4092 O O . SER A 1 527 ? 6.047 -45.677 41.342 1.00 47.28 527 SER A O 1
ATOM 4094 N N . ASP A 1 528 ? 6.195 -43.833 42.657 1.00 33.66 528 ASP A N 1
ATOM 4095 C CA . ASP A 1 528 ? 7.592 -43.374 42.535 1.00 33.66 528 ASP A CA 1
ATOM 4096 C C . ASP A 1 528 ? 7.747 -41.945 43.101 1.00 33.66 528 ASP A C 1
ATOM 4098 O O . ASP A 1 528 ? 6.955 -41.042 42.816 1.00 33.66 528 ASP A O 1
ATOM 4102 N N . ASP A 1 529 ? 8.758 -41.806 43.956 1.00 46.56 529 ASP A N 1
ATOM 4103 C CA . ASP A 1 529 ? 9.247 -40.618 44.654 1.00 46.56 529 ASP A CA 1
ATOM 4104 C C . ASP A 1 529 ? 9.728 -39.508 43.706 1.00 46.56 529 ASP A C 1
ATOM 4106 O O . ASP A 1 529 ? 10.430 -39.802 42.748 1.00 46.56 529 ASP A O 1
ATOM 4110 N N . GLU A 1 530 ? 9.448 -38.238 44.023 1.00 41.19 530 GLU A N 1
ATOM 4111 C CA . GLU A 1 530 ? 10.324 -37.103 43.683 1.00 41.19 530 GLU A CA 1
ATOM 4112 C C . GLU A 1 530 ? 10.152 -36.016 44.764 1.00 41.19 530 GLU A C 1
ATOM 4114 O O . GLU A 1 530 ? 9.081 -35.420 44.941 1.00 41.19 530 GLU A O 1
ATOM 4119 N N . ASP A 1 531 ? 11.238 -35.807 45.503 1.00 40.78 531 ASP A N 1
ATOM 4120 C CA . ASP A 1 531 ? 11.450 -34.815 46.548 1.00 40.78 531 ASP A CA 1
ATOM 4121 C C . ASP A 1 531 ? 11.112 -33.386 46.095 1.00 40.78 531 ASP A C 1
ATOM 4123 O O . ASP A 1 531 ? 11.637 -32.866 45.111 1.00 40.78 531 ASP A O 1
ATOM 4127 N N . SER A 1 532 ? 10.254 -32.706 46.858 1.00 42.69 532 SER A N 1
ATOM 4128 C CA . SER A 1 532 ? 10.096 -31.254 46.760 1.00 42.69 532 SER A CA 1
ATOM 4129 C C . SER A 1 532 ? 11.057 -30.581 47.734 1.00 42.69 532 SER A C 1
ATOM 4131 O O . SER A 1 532 ? 10.801 -30.566 48.938 1.00 42.69 532 SER A O 1
ATOM 4133 N N . ASP A 1 533 ? 12.134 -30.011 47.186 1.00 49.22 533 ASP A N 1
ATOM 4134 C CA . ASP A 1 533 ? 13.076 -29.119 47.868 1.00 49.22 533 ASP A CA 1
ATOM 4135 C C . ASP A 1 533 ? 12.325 -28.000 48.605 1.00 49.22 533 ASP A C 1
ATOM 4137 O O . ASP A 1 533 ? 11.882 -26.999 48.030 1.00 49.22 533 ASP A O 1
ATOM 4141 N N . ARG A 1 534 ? 12.168 -28.187 49.914 1.00 44.72 534 ARG A N 1
ATOM 4142 C CA . ARG A 1 534 ? 11.687 -27.170 50.843 1.00 44.72 534 ARG A CA 1
ATOM 4143 C C . ARG A 1 534 ? 12.895 -26.287 51.187 1.00 44.72 534 ARG A C 1
ATOM 4145 O O . ARG A 1 534 ? 13.912 -26.838 51.597 1.00 44.72 534 ARG A O 1
ATOM 4152 N N . PRO A 1 535 ? 12.839 -24.958 50.997 1.00 51.56 535 PRO A N 1
ATOM 4153 C CA . PRO A 1 535 ? 13.969 -24.100 51.334 1.00 51.56 535 PRO A CA 1
ATOM 4154 C C . PRO A 1 535 ? 14.252 -24.161 52.842 1.00 51.56 535 PRO A C 1
ATOM 4156 O O . PRO A 1 535 ? 13.316 -24.104 53.642 1.00 51.56 535 PRO A O 1
ATOM 4159 N N . ASP A 1 536 ? 15.532 -24.293 53.199 1.00 49.72 536 ASP A N 1
ATOM 4160 C CA . ASP A 1 536 ? 16.027 -24.336 54.579 1.00 49.72 536 ASP A CA 1
ATOM 4161 C C . ASP A 1 536 ? 15.526 -23.133 55.401 1.00 49.72 536 ASP A C 1
ATOM 4163 O O . ASP A 1 536 ? 15.557 -21.987 54.932 1.00 49.72 536 ASP A O 1
ATOM 4167 N N . GLU A 1 537 ? 15.105 -23.394 56.645 1.00 50.94 537 GLU A N 1
ATOM 4168 C CA . GLU A 1 537 ? 14.460 -22.435 57.564 1.00 50.94 537 GLU A CA 1
ATOM 4169 C C . GLU A 1 537 ? 15.346 -21.253 58.018 1.00 50.94 537 GLU A C 1
ATOM 4171 O O . GLU A 1 537 ? 14.886 -20.397 58.767 1.00 50.94 537 GLU A O 1
ATOM 4176 N N . ASP A 1 538 ? 16.571 -21.127 57.501 1.00 52.25 538 ASP A N 1
ATOM 4177 C CA . ASP A 1 538 ? 17.515 -20.052 57.840 1.00 52.25 538 ASP A CA 1
ATOM 4178 C C . ASP A 1 538 ? 17.692 -19.002 56.721 1.00 52.25 538 ASP A C 1
ATOM 4180 O O . ASP A 1 538 ? 18.652 -18.223 56.717 1.00 52.25 538 ASP A O 1
ATOM 4184 N N . THR A 1 539 ? 16.787 -18.946 55.736 1.00 56.03 539 THR A N 1
ATOM 4185 C CA . THR A 1 539 ? 16.868 -17.919 54.683 1.00 56.03 539 THR A CA 1
ATOM 4186 C C . THR A 1 539 ? 16.333 -16.568 55.165 1.00 56.03 539 THR A C 1
ATOM 4188 O O . THR A 1 539 ? 15.136 -16.383 55.357 1.00 56.03 539 THR A O 1
ATOM 4191 N N . GLU A 1 540 ? 17.240 -15.598 55.321 1.00 56.97 540 GLU A N 1
ATOM 4192 C CA . GLU A 1 540 ? 16.961 -14.200 55.677 1.00 56.97 540 GLU A CA 1
ATOM 4193 C C . GLU A 1 540 ? 15.888 -13.592 54.746 1.00 56.97 540 GLU A C 1
ATOM 4195 O O . GLU A 1 540 ? 16.144 -13.270 53.580 1.00 56.97 540 GLU A O 1
ATOM 4200 N N . ILE A 1 541 ? 14.658 -13.460 55.254 1.00 56.59 541 ILE A N 1
ATOM 4201 C CA . ILE A 1 541 ? 13.542 -12.837 54.537 1.00 56.59 541 ILE A CA 1
ATOM 4202 C C . ILE A 1 541 ? 13.787 -11.328 54.535 1.00 56.59 541 ILE A C 1
ATOM 4204 O O . ILE A 1 541 ? 13.562 -10.639 55.528 1.00 56.59 541 ILE A O 1
ATOM 4208 N N . VAL A 1 542 ? 14.275 -10.812 53.409 1.00 63.47 542 VAL A N 1
ATOM 4209 C CA . VAL A 1 542 ? 14.444 -9.370 53.206 1.00 63.47 542 VAL A CA 1
ATOM 4210 C C . VAL A 1 542 ? 13.061 -8.728 53.127 1.00 63.47 542 VAL A C 1
ATOM 4212 O O . VAL A 1 542 ? 12.309 -8.993 52.188 1.00 63.47 542 VAL A O 1
ATOM 4215 N N . ASP A 1 543 ? 12.740 -7.882 54.102 1.00 73.56 543 ASP A N 1
ATOM 4216 C CA . ASP A 1 543 ? 11.489 -7.131 54.155 1.00 73.56 543 ASP A CA 1
ATOM 4217 C C . ASP A 1 543 ? 11.432 -6.094 53.019 1.00 73.56 543 ASP A C 1
ATOM 4219 O O . ASP A 1 543 ? 12.075 -5.035 53.026 1.00 73.56 543 ASP A O 1
ATOM 4223 N N . VAL A 1 544 ? 10.690 -6.458 51.975 1.00 69.38 544 VAL A N 1
ATOM 4224 C CA . VAL A 1 544 ? 10.609 -5.708 50.721 1.00 69.38 544 VAL A CA 1
ATOM 4225 C C . VAL A 1 544 ? 9.940 -4.352 50.938 1.00 69.38 544 VAL A C 1
ATOM 4227 O O . VAL A 1 544 ? 10.334 -3.385 50.286 1.00 69.38 544 VAL A O 1
ATOM 4230 N N . GLU A 1 545 ? 8.982 -4.248 51.863 1.00 72.38 545 GLU A N 1
ATOM 4231 C CA . GLU A 1 545 ? 8.237 -3.009 52.102 1.00 72.38 545 GLU A CA 1
ATOM 4232 C C . GLU A 1 545 ? 9.103 -1.952 52.786 1.00 72.38 545 GLU A C 1
ATOM 4234 O O . GLU A 1 545 ? 9.164 -0.811 52.312 1.00 72.38 545 GLU A O 1
ATOM 4239 N N . SER A 1 546 ? 9.857 -2.326 53.825 1.00 71.44 546 SER A N 1
ATOM 4240 C CA . SER A 1 546 ? 10.757 -1.383 54.503 1.00 71.44 546 SER A CA 1
ATOM 4241 C C . SER A 1 546 ? 11.904 -0.921 53.597 1.00 71.44 546 SER A C 1
ATOM 4243 O O . SER A 1 546 ? 12.273 0.259 53.597 1.00 71.44 546 SER A O 1
ATOM 4245 N N . THR A 1 547 ? 12.412 -1.809 52.736 1.00 66.88 547 THR A N 1
ATOM 4246 C CA . THR A 1 547 ? 13.462 -1.456 51.771 1.00 66.88 547 THR A CA 1
ATOM 4247 C C . THR A 1 547 ? 12.935 -0.504 50.687 1.00 66.88 547 THR A C 1
ATOM 4249 O O . THR A 1 547 ? 13.625 0.445 50.308 1.00 66.88 547 THR A O 1
ATOM 4252 N N . LEU A 1 548 ? 11.698 -0.697 50.206 1.00 65.31 548 LEU A N 1
ATOM 4253 C CA . LEU A 1 548 ? 11.076 0.190 49.215 1.00 65.31 548 LEU A CA 1
ATOM 4254 C C . LEU A 1 548 ? 10.757 1.572 49.810 1.00 65.31 548 LEU A C 1
ATOM 4256 O O . LEU A 1 548 ? 11.011 2.591 49.163 1.00 65.31 548 LEU A O 1
ATOM 4260 N N . ALA A 1 549 ? 10.276 1.615 51.056 1.00 73.62 549 ALA A N 1
ATOM 4261 C CA . ALA A 1 549 ? 10.012 2.855 51.784 1.00 73.62 549 ALA A CA 1
ATOM 4262 C C . ALA A 1 549 ? 11.293 3.689 51.981 1.00 73.62 549 ALA A C 1
ATOM 4264 O O . ALA A 1 549 ? 11.295 4.895 51.724 1.00 73.62 549 ALA A O 1
ATOM 4265 N N . ASN A 1 550 ? 12.414 3.047 52.329 1.00 68.69 550 ASN A N 1
ATOM 4266 C CA . ASN A 1 550 ? 13.718 3.707 52.466 1.00 68.69 550 ASN A CA 1
ATOM 4267 C C . ASN A 1 550 ? 14.255 4.278 51.141 1.00 68.69 550 ASN A C 1
ATOM 4269 O O . ASN A 1 550 ? 14.905 5.328 51.127 1.00 68.69 550 ASN A O 1
ATOM 4273 N N . VAL A 1 551 ? 13.962 3.620 50.016 1.00 68.12 551 VAL A N 1
ATOM 4274 C CA . VAL A 1 551 ? 14.357 4.081 48.675 1.00 68.12 551 VAL A CA 1
ATOM 4275 C C . VAL A 1 551 ? 13.523 5.285 48.238 1.00 68.12 551 VAL A C 1
ATOM 4277 O O . VAL A 1 551 ? 14.079 6.244 47.698 1.00 68.12 551 VAL A O 1
ATOM 4280 N N . ILE A 1 552 ? 12.214 5.274 48.511 1.00 69.31 552 ILE A N 1
ATOM 4281 C CA . ILE A 1 552 ? 11.314 6.410 48.248 1.00 69.31 552 ILE A CA 1
ATOM 4282 C C . ILE A 1 552 ? 11.701 7.617 49.115 1.00 69.31 552 ILE A C 1
ATOM 4284 O O . ILE A 1 552 ? 11.681 8.748 48.633 1.00 69.31 552 ILE A O 1
ATOM 4288 N N . ALA A 1 553 ? 12.159 7.381 50.348 1.00 78.25 553 ALA A N 1
ATOM 4289 C CA . ALA A 1 553 ? 12.686 8.411 51.243 1.00 78.25 553 ALA A CA 1
ATOM 4290 C C . ALA A 1 553 ? 14.065 8.977 50.823 1.00 78.25 553 ALA A C 1
ATOM 4292 O O . ALA A 1 553 ? 14.598 9.865 51.486 1.00 78.25 553 ALA A O 1
ATOM 4293 N N . GLY A 1 554 ? 14.658 8.501 49.720 1.00 63.16 554 GLY A N 1
ATOM 4294 C CA . GLY A 1 554 ? 15.888 9.059 49.149 1.00 63.16 554 GLY A CA 1
ATOM 4295 C C . GLY A 1 554 ? 17.192 8.559 49.780 1.00 63.16 554 GLY A C 1
ATOM 4296 O O . GLY A 1 554 ? 18.269 9.033 49.398 1.00 63.16 554 GLY A O 1
ATOM 4297 N N . ASN A 1 555 ? 17.138 7.575 50.682 1.00 64.44 555 ASN A N 1
ATOM 4298 C CA . ASN A 1 555 ? 18.331 6.967 51.264 1.00 64.44 555 ASN A CA 1
ATOM 4299 C C . ASN A 1 555 ? 18.958 5.973 50.274 1.00 64.44 555 ASN A C 1
ATOM 4301 O O . ASN A 1 555 ? 18.452 4.885 50.008 1.00 64.44 555 ASN A O 1
ATOM 4305 N N . LYS A 1 556 ? 20.089 6.368 49.678 1.00 60.16 556 LYS A N 1
ATOM 4306 C CA . LYS A 1 556 ? 20.761 5.623 48.602 1.00 60.16 556 LYS A CA 1
ATOM 4307 C C . LYS A 1 556 ? 21.651 4.499 49.136 1.00 60.16 556 LYS A C 1
ATOM 4309 O O . LYS A 1 556 ? 22.874 4.590 49.051 1.00 60.16 556 LYS A O 1
ATOM 4314 N N . GLN A 1 557 ? 21.059 3.397 49.586 1.00 60.50 557 GLN A N 1
ATOM 4315 C CA . GLN A 1 557 ? 21.779 2.123 49.685 1.00 60.50 557 GLN A CA 1
ATOM 4316 C C . GLN A 1 557 ? 21.526 1.271 48.434 1.00 60.50 557 GLN A C 1
ATOM 4318 O O . GLN A 1 557 ? 20.712 0.355 48.397 1.00 60.50 557 GLN A O 1
ATOM 4323 N N . ILE A 1 558 ? 22.267 1.586 47.367 1.00 60.78 558 ILE A N 1
ATOM 4324 C CA . ILE A 1 558 ? 22.185 0.921 46.050 1.00 60.78 558 ILE A CA 1
ATOM 4325 C C . ILE A 1 558 ? 22.448 -0.599 46.141 1.00 60.78 558 ILE A C 1
ATOM 4327 O O . ILE A 1 558 ? 21.968 -1.363 45.303 1.00 60.78 558 ILE A O 1
ATOM 4331 N N . GLY A 1 559 ? 23.185 -1.048 47.164 1.00 69.62 559 GLY A N 1
ATOM 4332 C CA . GLY A 1 559 ? 23.476 -2.464 47.396 1.00 69.62 559 GLY A CA 1
ATOM 4333 C C . GLY A 1 559 ? 22.254 -3.296 47.797 1.00 69.62 559 GLY A C 1
ATOM 4334 O O . GLY A 1 559 ? 22.129 -4.433 47.344 1.00 69.62 559 GLY A O 1
ATOM 4335 N N . GLU A 1 560 ? 21.332 -2.732 48.581 1.00 68.44 560 GLU A N 1
ATOM 4336 C CA . GLU A 1 560 ? 20.141 -3.449 49.059 1.00 68.44 560 GLU A CA 1
ATOM 4337 C C . GLU A 1 560 ? 19.057 -3.531 47.987 1.00 68.44 560 GLU A C 1
ATOM 4339 O O . GLU A 1 560 ? 18.456 -4.586 47.789 1.00 68.44 560 GLU A O 1
ATOM 4344 N N . LEU A 1 561 ? 18.919 -2.485 47.168 1.00 69.50 561 LEU A N 1
ATOM 4345 C CA . LEU A 1 561 ? 18.027 -2.502 46.008 1.00 69.50 561 LEU A CA 1
ATOM 4346 C C . LEU A 1 561 ? 18.384 -3.635 45.027 1.00 69.50 561 LEU A C 1
ATOM 4348 O O . LEU A 1 561 ? 17.507 -4.299 44.477 1.00 69.50 561 LEU A O 1
ATOM 4352 N N . ALA A 1 562 ? 19.681 -3.906 44.842 1.00 75.50 562 ALA A N 1
ATOM 4353 C CA . ALA A 1 562 ? 20.160 -4.990 43.986 1.00 75.50 562 ALA A CA 1
ATOM 4354 C C . ALA A 1 562 ? 19.934 -6.395 44.581 1.00 75.50 562 ALA A C 1
ATOM 4356 O O . ALA A 1 562 ? 19.944 -7.377 43.827 1.00 75.50 562 ALA A O 1
ATOM 4357 N N . LYS A 1 563 ? 19.757 -6.508 45.906 1.00 75.75 563 LYS A N 1
ATOM 4358 C CA . LYS A 1 563 ? 19.335 -7.750 46.574 1.00 75.75 563 LYS A CA 1
ATOM 4359 C C . LYS A 1 563 ? 17.829 -7.951 46.422 1.00 75.75 563 LYS A C 1
ATOM 4361 O O . LYS A 1 563 ? 17.425 -9.009 45.952 1.00 75.75 563 LYS A O 1
ATOM 4366 N N . VAL A 1 564 ? 17.023 -6.917 46.677 1.00 77.88 564 VAL A N 1
ATOM 4367 C CA . VAL A 1 564 ? 15.558 -6.957 46.506 1.00 77.88 564 VAL A CA 1
ATOM 4368 C C . VAL A 1 564 ? 15.177 -7.275 45.060 1.00 77.88 564 VAL A C 1
ATOM 4370 O O . VAL A 1 564 ? 14.377 -8.172 44.810 1.00 77.88 564 VAL A O 1
ATOM 4373 N N . GLN A 1 565 ? 15.821 -6.627 44.084 1.00 79.69 565 GLN A N 1
ATOM 4374 C CA . GLN A 1 565 ? 15.581 -6.910 42.669 1.00 79.69 565 GLN A CA 1
ATOM 4375 C C . GLN A 1 565 ? 15.920 -8.364 42.304 1.00 79.69 565 GLN A C 1
ATOM 4377 O O . GLN A 1 565 ? 15.208 -8.981 41.513 1.00 79.69 565 GLN A O 1
ATOM 4382 N N . ARG A 1 566 ? 16.985 -8.936 42.883 1.00 79.69 566 ARG A N 1
ATOM 4383 C CA . ARG A 1 566 ? 17.346 -10.343 42.665 1.00 79.69 566 ARG A CA 1
ATOM 4384 C C . ARG A 1 566 ? 16.356 -11.302 43.315 1.00 79.69 566 ARG A C 1
ATOM 4386 O O . ARG A 1 566 ? 15.991 -12.269 42.655 1.00 79.69 566 ARG A O 1
ATOM 4393 N N . SER A 1 567 ? 15.889 -11.021 44.530 1.00 75.19 567 SER A N 1
ATOM 4394 C CA . SER A 1 567 ? 14.855 -11.830 45.186 1.00 75.19 567 SER A CA 1
ATOM 4395 C C . SER A 1 567 ? 13.544 -11.813 44.404 1.00 75.19 567 SER A C 1
ATOM 4397 O O . SER A 1 567 ? 13.008 -12.878 44.124 1.00 75.19 567 SER A O 1
ATOM 4399 N N . ILE A 1 568 ? 13.084 -10.647 43.931 1.00 74.62 568 ILE A N 1
ATOM 4400 C CA . ILE A 1 568 ? 11.870 -10.547 43.100 1.00 74.62 568 ILE A CA 1
ATOM 4401 C C . ILE A 1 568 ? 12.029 -11.353 41.803 1.00 74.62 568 ILE A C 1
ATOM 4403 O O . ILE A 1 568 ? 11.152 -12.132 41.439 1.00 74.62 568 ILE A O 1
ATOM 4407 N N . LEU A 1 569 ? 13.168 -11.218 41.116 1.00 76.94 569 LEU A N 1
ATOM 4408 C CA . LEU A 1 569 ? 13.438 -11.972 39.888 1.00 76.94 569 LEU A CA 1
ATOM 4409 C C . LEU A 1 569 ? 13.550 -13.487 40.129 1.00 76.94 569 LEU A C 1
ATOM 4411 O O . LEU A 1 569 ? 13.175 -14.258 39.245 1.00 76.94 569 LEU A O 1
ATOM 4415 N N . LYS A 1 570 ? 14.024 -13.914 41.306 1.00 77.56 570 LYS A N 1
ATOM 4416 C CA . LYS A 1 570 ? 14.065 -15.325 41.710 1.00 77.56 570 LYS A CA 1
ATOM 4417 C C . LYS A 1 570 ? 12.661 -15.857 42.023 1.00 77.56 570 LYS A C 1
ATOM 4419 O O . LYS A 1 570 ? 12.294 -16.907 41.509 1.00 77.56 570 LYS A O 1
ATOM 4424 N N . CYS A 1 571 ? 11.828 -15.091 42.735 1.00 72.50 571 CYS A N 1
ATOM 4425 C CA . CYS A 1 571 ? 10.416 -15.426 42.980 1.00 72.50 571 CYS A CA 1
ATOM 4426 C C . CYS A 1 571 ? 9.591 -15.510 41.686 1.00 72.50 571 CYS A C 1
ATOM 4428 O O . CYS A 1 571 ? 8.692 -16.335 41.577 1.00 72.50 571 CYS A O 1
ATOM 4430 N N . MET A 1 572 ? 9.913 -14.692 40.681 1.00 74.19 572 MET A N 1
ATOM 4431 C CA . MET A 1 572 ? 9.284 -14.755 39.356 1.00 74.19 572 MET A CA 1
ATOM 4432 C C . MET A 1 572 ? 9.833 -15.884 38.460 1.00 74.19 572 MET A C 1
ATOM 4434 O O . MET A 1 572 ? 9.396 -16.008 37.316 1.00 74.19 572 MET A O 1
ATOM 4438 N N . GLY A 1 573 ? 10.807 -16.675 38.929 1.00 77.44 573 GLY A N 1
ATOM 4439 C CA . GLY A 1 573 ? 11.429 -17.759 38.158 1.00 77.44 573 GLY A CA 1
ATOM 4440 C C . GLY A 1 573 ? 12.287 -17.287 36.977 1.00 77.44 573 GLY A C 1
ATOM 4441 O O . GLY A 1 573 ? 12.555 -18.053 36.054 1.00 77.44 573 GLY A O 1
ATOM 4442 N N . LEU A 1 574 ? 12.699 -16.014 36.967 1.00 74.44 574 LEU A N 1
ATOM 4443 C CA . LEU A 1 574 ? 13.514 -15.413 35.902 1.00 74.44 574 LEU A CA 1
ATOM 4444 C C . LEU A 1 574 ? 15.020 -15.527 36.170 1.00 74.44 574 LEU A C 1
ATOM 4446 O O . LEU A 1 574 ? 15.831 -15.318 35.266 1.00 74.44 574 LEU A O 1
ATOM 4450 N N . LEU A 1 575 ? 15.387 -15.851 37.408 1.00 75.12 575 LEU A N 1
ATOM 4451 C CA . LEU A 1 575 ? 16.732 -16.227 37.819 1.00 75.12 575 LEU A CA 1
ATOM 4452 C C . LEU A 1 575 ? 16.641 -17.566 38.555 1.00 75.12 575 LEU A C 1
ATOM 4454 O O . LEU A 1 575 ? 15.849 -17.689 39.486 1.00 75.12 575 LEU A O 1
ATOM 4458 N N . SER A 1 576 ? 17.433 -18.542 38.112 1.00 59.56 576 SER A N 1
ATOM 4459 C CA . SER A 1 576 ? 17.641 -19.841 38.767 1.00 59.56 576 SER A CA 1
ATOM 4460 C C . SER A 1 576 ? 18.702 -19.729 39.853 1.00 59.56 576 SER A C 1
ATOM 4462 O O . SER A 1 576 ? 19.812 -19.267 39.486 1.00 59.56 576 SER A O 1
#

Radius of gyration: 47.04 Å; chains: 1; bounding box: 140×108×112 Å

Secondary structure (DSSP, 8-state):
-PPPPPHHHHHH--HHHHHHHHHHHHHTT----SGGG--SSHHHHHHHHHHHHHHHHH----S--PPPPS-----------SSHHHHHHHS-HHHHHHHHHHHT-----HHHHHHHHHHHT------------------------HHHHHHHHHHHHHH---HHHHHHHHHHTT---B-TT--B--GGGS-HHHHHHHHHHHHTT--------------------PPPPPPPPPPPPPPPP-PPPPPPP--------PPPHHHHHHHHS-HHHHHHHHHHTT-S---SSHHHHHHHHHHHHHT-EEBTTTTBPPSTTPEEETTSSSEEEE-TTTTTTSEEEEETTEEEEE-HHHHHHHHHHHS----------------PPPPTTSHHHHHHHHHHHHHHHHHT--GGGGTT--HHHHHHHHHHHHHHHHHHHHHHHHHHHHHHHHHHHHHHHHHHHHH---GGGGGG--HHHHHHHHHHHHHHHHHHHHHS----------------------PPPP---------------PPPTT-----HHHHHHHHHTT---HHHHHHHHHHHHHHTTS--

pLDDT: mean 75.93, std 23.2, range [27.38, 98.31]

Sequence (576 aa):
MVKKLESSVLKDMTLSDLKKHAKSLRRDGYPISGYSKLSDTPSDMSTLRKMIRRAQKAGKSSGSSPKASSPKKRSGCSTNFENVTHCQKKTSAKKVKELAEECGIEYTTKEKTCRALLALGVDVGGGGGGSPKKSSSKTPSSAIKQTDAYKKLDKLKKKDNDGPDLQDKARKLKITYADQDGENISMGKLRKHELILAILKKKGKGSISTPTPPKKKGKKRTHTPPPKKKRTPTPPPKKKRTPIPPPKKKSKKKKKRTPSPVKDALQSMSRKELRKVLRETGLTTFPKDKQGMIDYLNAVNNNGRCDPEEGQWCNGEFVCDINNKPGVCLSPSQAQGFDEWEYQGKKMVGTADAISALKQAMKPKKSKKKKSKDTRPQGDLPDPWSVEGLKRKNLINQVSLATGRSKSFYKDWQVEDLRNRLEGLEVEKERMLTQSEDQARADEIQARLIMINQIVAITGEDASVYKGYNFDEVMDKLNSLQDEEYIEEASSSKSSDEEDTPTPPPKKKKKKPPTPVSSSSESSDSSDDEDSDRPDEDTEIVDVESTLANVIAGNKQIGELAKVQRSILKCMGLLS

Organism: NCBI:txid1070528